Protein AF-0000000080710532 (afdb_homodimer)

Structure (mmCIF, N/CA/C/O backbone):
data_AF-0000000080710532-model_v1
#
loop_
_entity.id
_entity.type
_entity.pdbx_description
1 polymer 'Translation initiation factor eIF2B subunit delta'
#
loop_
_atom_site.group_PDB
_atom_site.id
_atom_site.type_symbol
_atom_site.label_atom_id
_atom_site.label_alt_id
_atom_site.label_comp_id
_atom_site.label_asym_id
_atom_site.label_entity_id
_atom_site.label_seq_id
_atom_site.pdbx_PDB_ins_code
_atom_site.Cartn_x
_atom_site.Cartn_y
_atom_site.Cartn_z
_atom_site.occupancy
_atom_site.B_iso_or_equiv
_atom_site.auth_seq_id
_atom_site.auth_comp_id
_atom_site.auth_asym_id
_atom_site.auth_atom_id
_atom_site.pdbx_PDB_model_num
ATOM 1 N N . MET A 1 1 ? -21.734 -7.406 -2.461 1 36.44 1 MET A N 1
ATOM 2 C CA . MET A 1 1 ? -20.984 -7.781 -3.656 1 36.44 1 MET A CA 1
ATOM 3 C C . MET A 1 1 ? -19.891 -8.781 -3.318 1 36.44 1 MET A C 1
ATOM 5 O O . MET A 1 1 ? -19.422 -9.516 -4.191 1 36.44 1 MET A O 1
ATOM 9 N N . PHE A 1 2 ? -19.469 -8.672 -1.994 1 45.47 2 PHE A N 1
ATOM 10 C CA . PHE A 1 2 ? -18.328 -9.516 -1.676 1 45.47 2 PHE A CA 1
ATOM 11 C C . PHE A 1 2 ? -18.781 -10.859 -1.129 1 45.47 2 PHE A C 1
ATOM 13 O O . PHE A 1 2 ? -17.984 -11.602 -0.544 1 45.47 2 PHE A O 1
ATOM 20 N N . SER A 1 3 ? -19.969 -11.039 -1.238 1 41.84 3 SER A N 1
ATOM 21 C CA . SER A 1 3 ? -20.516 -12.242 -0.631 1 41.84 3 SER A CA 1
ATOM 22 C C . SER A 1 3 ? -19.938 -13.5 -1.267 1 41.84 3 SER A C 1
ATOM 24 O O . SER A 1 3 ? -19.984 -14.586 -0.68 1 41.84 3 SER A O 1
ATOM 26 N N . HIS A 1 4 ? -19.5 -13.242 -2.461 1 42.44 4 HIS A N 1
ATOM 27 C CA . HIS A 1 4 ? -19.094 -14.453 -3.168 1 42.44 4 HIS A CA 1
ATOM 28 C C . HIS A 1 4 ? -17.688 -14.875 -2.779 1 42.44 4 HIS A C 1
ATOM 30 O O . HIS A 1 4 ? -17.219 -15.945 -3.176 1 42.44 4 HIS A O 1
ATOM 36 N N . LEU A 1 5 ? -17.016 -14.016 -2.127 1 45.19 5 LEU A N 1
ATOM 37 C CA . LEU A 1 5 ? -15.648 -14.391 -1.791 1 45.19 5 LEU A CA 1
ATOM 38 C C . LEU A 1 5 ? -15.625 -15.367 -0.615 1 45.19 5 LEU A C 1
ATOM 40 O O . LEU A 1 5 ? -16.297 -15.141 0.396 1 45.19 5 LEU A O 1
ATOM 44 N N . GLU A 1 6 ? -15.344 -16.594 -0.874 1 45.31 6 GLU A N 1
ATOM 45 C CA . GLU A 1 6 ? -15.273 -17.656 0.134 1 45.31 6 GLU A CA 1
ATOM 46 C C . GLU A 1 6 ? -14.32 -17.266 1.263 1 45.31 6 GLU A C 1
ATOM 48 O O . GLU A 1 6 ? -13.188 -16.859 1.011 1 45.31 6 GLU A O 1
ATOM 53 N N . GLN A 1 7 ? -14.875 -16.797 2.361 1 44.72 7 GLN A N 1
ATOM 54 C CA . GLN A 1 7 ? -14.062 -16.547 3.549 1 44.72 7 GLN A CA 1
ATOM 55 C C . GLN A 1 7 ? -13.25 -17.766 3.939 1 44.72 7 GLN A C 1
ATOM 57 O O . GLN A 1 7 ? -13.695 -18.906 3.742 1 44.72 7 GLN A O 1
ATOM 62 N N . ASN A 1 8 ? -11.992 -17.719 3.887 1 43.47 8 ASN A N 1
ATOM 63 C CA . ASN A 1 8 ? -11.148 -18.812 4.355 1 43.47 8 ASN A CA 1
ATOM 64 C C . ASN A 1 8 ? -11.742 -19.484 5.594 1 43.47 8 ASN A C 1
ATOM 66 O O . ASN A 1 8 ? -11.82 -18.875 6.66 1 43.47 8 ASN A O 1
ATOM 70 N N . ARG A 1 9 ? -12.555 -20.469 5.328 1 42.81 9 ARG A N 1
ATOM 71 C CA . ARG A 1 9 ? -13.055 -21.266 6.445 1 42.81 9 ARG A CA 1
ATOM 72 C C . ARG A 1 9 ? -11.922 -22 7.145 1 42.81 9 ARG A C 1
ATOM 74 O O . ARG A 1 9 ? -10.992 -22.484 6.492 1 42.81 9 ARG A O 1
ATOM 81 N N . GLY A 1 10 ? -11.391 -21.484 8.18 1 45.66 10 GLY A N 1
ATOM 82 C CA . GLY A 1 10 ? -10.469 -22.188 9.055 1 45.66 10 GLY A CA 1
ATOM 83 C C . GLY A 1 10 ? -10.414 -23.672 8.789 1 45.66 10 GLY A C 1
ATOM 84 O O . GLY A 1 10 ? -11.125 -24.172 7.914 1 45.66 10 GLY A O 1
ATOM 85 N N . VAL A 1 11 ? -9.438 -24.391 9.367 1 44.78 11 VAL A N 1
ATOM 86 C CA . VAL A 1 11 ? -9.227 -25.828 9.297 1 44.78 11 VAL A CA 1
ATOM 87 C C . VAL A 1 11 ? -10.555 -26.562 9.516 1 44.78 11 VAL A C 1
ATOM 89 O O . VAL A 1 11 ? -11.203 -26.391 10.555 1 44.78 11 VAL A O 1
ATOM 92 N N . LEU A 1 12 ? -11.203 -26.812 8.492 1 48.22 12 LEU A N 1
ATOM 93 C CA . LEU A 1 12 ? -12.328 -27.719 8.68 1 48.22 12 LEU A CA 1
ATOM 94 C C . LEU A 1 12 ? -11.922 -28.922 9.531 1 48.22 12 LEU A C 1
ATOM 96 O O . LEU A 1 12 ? -10.797 -29.406 9.43 1 48.22 12 LEU A O 1
ATOM 100 N N . PRO A 1 13 ? -12.648 -29.125 10.594 1 46.16 13 PRO A N 1
ATOM 101 C CA . PRO A 1 13 ? -12.422 -30.391 11.289 1 46.16 13 PRO A CA 1
ATOM 102 C C . PRO A 1 13 ? -12.281 -31.578 10.344 1 46.16 13 PRO A C 1
ATOM 104 O O . PRO A 1 13 ? -12.875 -31.578 9.258 1 46.16 13 PRO A O 1
ATOM 107 N N . LEU A 1 14 ? -11.148 -32.25 10.32 1 47.34 14 LEU A N 1
ATOM 108 C CA . LEU A 1 14 ? -10.805 -33.5 9.656 1 47.34 14 LEU A CA 1
ATOM 109 C C . LEU A 1 14 ? -12.016 -34.438 9.57 1 47.34 14 LEU A C 1
ATOM 111 O O . LEU A 1 14 ? -12.117 -35.406 10.328 1 47.34 14 LEU A O 1
ATOM 115 N N . THR A 1 15 ? -13.18 -33.906 9.711 1 43.56 15 THR A N 1
ATOM 116 C CA . THR A 1 15 ? -14.156 -35 9.609 1 43.56 15 THR A CA 1
ATOM 117 C C . THR A 1 15 ? -14.016 -35.75 8.289 1 43.56 15 THR A C 1
ATOM 119 O O . THR A 1 15 ? -14.977 -36.312 7.785 1 43.56 15 THR A O 1
ATOM 122 N N . SER A 1 16 ? -13.125 -35.438 7.492 1 43.09 16 SER A N 1
ATOM 123 C CA . SER A 1 16 ? -13.289 -36.188 6.254 1 43.09 16 SER A CA 1
ATOM 124 C C . SER A 1 16 ? -13.383 -37.688 6.523 1 43.09 16 SER A C 1
ATOM 126 O O . SER A 1 16 ? -12.469 -38.25 7.105 1 43.09 16 SER A O 1
ATOM 128 N N . LYS A 1 17 ? -14.445 -38.188 6.504 1 47.38 17 LYS A N 1
ATOM 129 C CA . LYS A 1 17 ? -14.938 -39.562 6.523 1 47.38 17 LYS A CA 1
ATOM 130 C C . LYS A 1 17 ? -14.07 -40.438 5.648 1 47.38 17 LYS A C 1
ATOM 132 O O . LYS A 1 17 ? -14.203 -41.688 5.691 1 47.38 17 LYS A O 1
ATOM 137 N N . GLY A 1 18 ? -13.422 -40.094 4.527 1 58.41 18 GLY A N 1
ATOM 138 C CA . GLY A 1 18 ? -12.797 -41.062 3.648 1 58.41 18 GLY A CA 1
ATOM 139 C C . GLY A 1 18 ? -11.312 -41.219 3.9 1 58.41 18 GLY A C 1
ATOM 140 O O . GLY A 1 18 ? -10.727 -40.5 4.703 1 58.41 18 GLY A O 1
ATOM 141 N N . ASP A 1 19 ? -10.461 -42.188 3.41 1 80.69 19 ASP A N 1
ATOM 142 C CA . ASP A 1 19 ? -9.078 -42.656 3.482 1 80.69 19 ASP A CA 1
ATOM 143 C C . ASP A 1 19 ? -8.125 -41.656 2.822 1 80.69 19 ASP A C 1
ATOM 145 O O . ASP A 1 19 ? -7.773 -41.812 1.651 1 80.69 19 ASP A O 1
ATOM 149 N N . ILE A 1 20 ? -7.887 -40.5 3.451 1 93.06 20 ILE A N 1
ATOM 150 C CA . ILE A 1 20 ? -6.922 -39.531 2.947 1 93.06 20 ILE A CA 1
ATOM 151 C C . ILE A 1 20 ? -5.516 -39.938 3.398 1 93.06 20 ILE A C 1
ATOM 153 O O . ILE A 1 20 ? -5.289 -40.188 4.582 1 93.06 20 ILE A O 1
ATOM 157 N N . HIS A 1 21 ? -4.66 -40 2.445 1 95.75 21 HIS A N 1
ATOM 158 C CA . HIS A 1 21 ? -3.27 -40.375 2.697 1 95.75 21 HIS A CA 1
ATOM 159 C C . HIS A 1 21 ? -2.602 -39.375 3.645 1 95.75 21 HIS A C 1
ATOM 161 O O . HIS A 1 21 ? -2.814 -38.156 3.535 1 95.75 21 HIS A O 1
ATOM 167 N N . PRO A 1 22 ? -1.78 -39.812 4.57 1 95.56 22 PRO A N 1
ATOM 168 C CA . PRO A 1 22 ? -1.121 -38.969 5.559 1 95.56 22 PRO A CA 1
ATOM 169 C C . PRO A 1 22 ? -0.33 -37.812 4.922 1 95.56 22 PRO A C 1
ATOM 171 O O . PRO A 1 22 ? -0.31 -36.688 5.449 1 95.56 22 PRO A O 1
ATOM 174 N N . ALA A 1 23 ? 0.311 -38.062 3.82 1 96.81 23 ALA A N 1
ATOM 175 C CA . ALA A 1 23 ? 1.083 -37 3.141 1 96.81 23 ALA A CA 1
ATOM 176 C C . ALA A 1 23 ? 0.183 -35.875 2.689 1 96.81 23 ALA A C 1
ATOM 178 O O . ALA A 1 23 ? 0.585 -34.688 2.73 1 96.81 23 ALA A O 1
ATOM 179 N N . ILE A 1 24 ? -1.003 -36.219 2.268 1 97.5 24 ILE A N 1
ATOM 180 C CA . ILE A 1 24 ? -1.962 -35.219 1.81 1 97.5 24 ILE A CA 1
ATOM 181 C C . ILE A 1 24 ? -2.531 -34.469 3.006 1 97.5 24 ILE A C 1
ATOM 183 O O . ILE A 1 24 ? -2.705 -33.25 2.951 1 97.5 24 ILE A O 1
ATOM 187 N N . LEU A 1 25 ? -2.748 -35.156 4.07 1 95.75 25 LEU A N 1
ATOM 188 C CA . LEU A 1 25 ? -3.215 -34.5 5.297 1 95.75 25 LEU A CA 1
ATOM 189 C C . LEU A 1 25 ? -2.199 -33.5 5.801 1 95.75 25 LEU A C 1
ATOM 191 O O . LEU A 1 25 ? -2.562 -32.375 6.141 1 95.75 25 LEU A O 1
ATOM 195 N N . ALA A 1 26 ? -0.99 -33.969 5.777 1 96.06 26 ALA A N 1
ATOM 196 C CA . ALA A 1 26 ? 0.083 -33.094 6.238 1 96.06 26 ALA A CA 1
ATOM 197 C C . ALA A 1 26 ? 0.198 -31.844 5.352 1 96.06 26 ALA A C 1
ATOM 199 O O . ALA A 1 26 ? 0.379 -30.734 5.852 1 96.06 26 ALA A O 1
ATOM 200 N N . LEU A 1 27 ? 0.067 -32 4.102 1 96.62 27 LEU A N 1
ATOM 201 C CA . LEU A 1 27 ? 0.182 -30.891 3.162 1 96.62 27 LEU A CA 1
ATOM 202 C C . LEU A 1 27 ? -0.984 -29.922 3.322 1 96.62 27 LEU A C 1
ATOM 204 O O . LEU A 1 27 ? -0.796 -28.703 3.275 1 96.62 27 LEU A O 1
ATOM 208 N N . GLY A 1 28 ? -2.166 -30.438 3.498 1 95.12 28 GLY A N 1
ATOM 209 C CA . GLY A 1 28 ? -3.324 -29.594 3.727 1 95.12 28 GLY A CA 1
ATOM 210 C C . GLY A 1 28 ? -3.148 -28.641 4.902 1 95.12 28 GLY A C 1
ATOM 211 O O . GLY A 1 28 ? -3.527 -27.484 4.828 1 95.12 28 GLY A O 1
ATOM 212 N N . ARG A 1 29 ? -2.531 -29.141 5.898 1 93.12 29 ARG A N 1
ATOM 213 C CA . ARG A 1 29 ? -2.266 -28.328 7.074 1 93.12 29 ARG A CA 1
ATOM 214 C C . ARG A 1 29 ? -1.276 -27.203 6.754 1 93.12 29 ARG A C 1
ATOM 216 O O . ARG A 1 29 ? -1.438 -26.078 7.211 1 93.12 29 ARG A O 1
ATOM 223 N N . LYS A 1 30 ? -0.333 -27.562 5.969 1 93.56 30 LYS A N 1
ATOM 224 C CA . LYS A 1 30 ? 0.672 -26.578 5.59 1 93.56 30 LYS A CA 1
ATOM 225 C C . LYS A 1 30 ? 0.074 -25.5 4.691 1 93.56 30 LYS A C 1
ATOM 227 O O . LYS A 1 30 ? 0.47 -24.328 4.766 1 93.56 30 LYS A O 1
ATOM 232 N N . TYR A 1 31 ? -0.878 -25.891 3.889 1 91.44 31 TYR A N 1
ATOM 233 C CA . TYR A 1 31 ? -1.57 -24.922 3.043 1 91.44 31 TYR A CA 1
ATOM 234 C C . TYR A 1 31 ? -2.408 -23.969 3.881 1 91.44 31 TYR A C 1
ATOM 236 O O . TYR A 1 31 ? -2.35 -22.75 3.689 1 91.44 31 TYR A O 1
ATOM 244 N N . SER A 1 32 ? -3.055 -24.469 4.852 1 86.56 32 SER A N 1
ATOM 245 C CA . SER A 1 32 ? -3.973 -23.703 5.68 1 86.56 32 SER A CA 1
ATOM 246 C C . SER A 1 32 ? -3.217 -22.75 6.602 1 86.56 32 SER A C 1
ATOM 248 O O . SER A 1 32 ? -3.664 -21.625 6.84 1 86.56 32 SER A O 1
ATOM 250 N N . SER A 1 33 ? -2.08 -23.219 7.051 1 83.75 33 SER A N 1
ATOM 251 C CA . SER A 1 33 ? -1.307 -22.406 7.984 1 83.75 33 SER A CA 1
ATOM 252 C C . SER A 1 33 ? -0.479 -21.359 7.242 1 83.75 33 SER A C 1
ATOM 254 O O . SER A 1 33 ? 0.026 -20.406 7.855 1 83.75 33 SER A O 1
ATOM 256 N N . GLY A 1 34 ? -0.33 -21.594 6.004 1 83.62 34 GLY A N 1
ATOM 257 C CA . GLY A 1 34 ? 0.449 -20.656 5.223 1 83.62 34 GLY A CA 1
ATOM 258 C C . GLY A 1 34 ? 1.937 -20.953 5.23 1 83.62 34 GLY A C 1
ATOM 259 O O . GLY A 1 34 ? 2.75 -20.094 4.871 1 83.62 34 GLY A O 1
ATOM 260 N N . GLU A 1 35 ? 2.242 -22.062 5.703 1 87.19 35 GLU A N 1
ATOM 261 C CA . GLU A 1 35 ? 3.645 -22.469 5.684 1 87.19 35 GLU A CA 1
ATOM 262 C C . GLU A 1 35 ? 4.152 -22.625 4.254 1 87.19 35 GLU A C 1
ATOM 264 O O . GLU A 1 35 ? 5.32 -22.344 3.971 1 87.19 35 GLU A O 1
ATOM 269 N N . VAL A 1 36 ? 3.316 -23.141 3.395 1 89.12 36 VAL A N 1
ATOM 270 C CA . VAL A 1 36 ? 3.582 -23.188 1.961 1 89.12 36 VAL A CA 1
ATOM 271 C C . VAL A 1 36 ? 2.662 -22.219 1.229 1 89.12 36 VAL A C 1
ATOM 273 O O . VAL A 1 36 ? 1.442 -22.406 1.213 1 89.12 36 VAL A O 1
ATOM 276 N N . THR A 1 37 ? 3.223 -21.203 0.608 1 84.69 37 THR A N 1
ATOM 277 C CA . THR A 1 37 ? 2.344 -20.141 0.148 1 84.69 37 THR A CA 1
ATOM 278 C C . THR A 1 37 ? 2.521 -19.891 -1.349 1 84.69 37 THR A C 1
ATOM 280 O O . THR A 1 37 ? 1.539 -19.766 -2.084 1 84.69 37 THR A O 1
ATOM 283 N N . GLY A 1 38 ? 3.648 -19.828 -1.914 1 88.5 38 GLY A N 1
ATOM 284 C CA . GLY A 1 38 ? 3.873 -19.484 -3.311 1 88.5 38 GLY A CA 1
ATOM 285 C C . GLY A 1 38 ? 3.244 -20.484 -4.27 1 88.5 38 GLY A C 1
ATOM 286 O O . GLY A 1 38 ? 3.115 -21.672 -3.951 1 88.5 38 GLY A O 1
ATOM 287 N N . ALA A 1 39 ? 2.803 -19.969 -5.43 1 91 39 ALA A N 1
ATOM 288 C CA . ALA A 1 39 ? 2.148 -20.812 -6.426 1 91 39 ALA A CA 1
ATOM 289 C C . ALA A 1 39 ? 3.031 -22 -6.805 1 91 39 ALA A C 1
ATOM 291 O O . ALA A 1 39 ? 2.568 -23.141 -6.824 1 91 39 ALA A O 1
ATOM 292 N N . THR A 1 40 ? 4.25 -21.797 -7.059 1 94.19 40 THR A N 1
ATOM 293 C CA . THR A 1 40 ? 5.18 -22.844 -7.449 1 94.19 40 THR A CA 1
ATOM 294 C C . THR A 1 40 ? 5.43 -23.797 -6.285 1 94.19 40 THR A C 1
ATOM 296 O O . THR A 1 40 ? 5.398 -25.031 -6.461 1 94.19 40 THR A O 1
ATOM 299 N N . ALA A 1 41 ? 5.684 -23.234 -5.141 1 94.44 41 ALA A N 1
ATOM 300 C CA . ALA A 1 41 ? 5.926 -24.062 -3.959 1 94.44 41 ALA A CA 1
ATOM 301 C C . ALA A 1 41 ? 4.738 -24.969 -3.672 1 94.44 41 ALA A C 1
ATOM 303 O O . ALA A 1 41 ? 4.91 -26.141 -3.342 1 94.44 41 ALA A O 1
ATOM 304 N N . ARG A 1 42 ? 3.592 -24.469 -3.795 1 95.19 42 ARG A N 1
ATOM 305 C CA . ARG A 1 42 ? 2.387 -25.25 -3.539 1 95.19 42 ARG A CA 1
ATOM 306 C C . ARG A 1 42 ? 2.223 -26.359 -4.574 1 95.19 42 ARG A C 1
ATOM 308 O O . ARG A 1 42 ? 1.881 -27.5 -4.23 1 95.19 42 ARG A O 1
ATOM 315 N N . ALA A 1 43 ? 2.496 -26.047 -5.816 1 97.19 43 ALA A N 1
ATOM 316 C CA . ALA A 1 43 ? 2.375 -27.047 -6.879 1 97.19 43 ALA A CA 1
ATOM 317 C C . ALA A 1 43 ? 3.375 -28.188 -6.688 1 97.19 43 ALA A C 1
ATOM 319 O O . ALA A 1 43 ? 3.021 -29.359 -6.812 1 97.19 43 ALA A O 1
ATOM 320 N N . VAL A 1 44 ? 4.59 -27.812 -6.391 1 97.56 44 VAL A N 1
ATOM 321 C CA . VAL A 1 44 ? 5.637 -28.812 -6.195 1 97.56 44 VAL A CA 1
ATOM 322 C C . VAL A 1 44 ? 5.297 -29.688 -4.988 1 97.56 44 VAL A C 1
ATOM 324 O O . VAL A 1 44 ? 5.395 -30.906 -5.055 1 97.56 44 VAL A O 1
ATOM 327 N N . ALA A 1 45 ? 4.906 -29 -3.93 1 97.94 45 ALA A N 1
ATOM 328 C CA . ALA A 1 45 ? 4.539 -29.75 -2.727 1 97.94 45 ALA A CA 1
ATOM 329 C C . ALA A 1 45 ? 3.391 -30.719 -3.008 1 97.94 45 ALA A C 1
ATOM 331 O O . ALA A 1 45 ? 3.381 -31.844 -2.508 1 97.94 45 ALA A O 1
ATOM 332 N N . MET A 1 46 ? 2.432 -30.328 -3.732 1 98.19 46 MET A N 1
ATOM 333 C CA . MET A 1 46 ? 1.296 -31.172 -4.109 1 98.19 46 MET A CA 1
ATOM 334 C C . MET A 1 46 ? 1.76 -32.406 -4.871 1 98.19 46 MET A C 1
ATOM 336 O O . MET A 1 46 ? 1.396 -33.531 -4.523 1 98.19 46 MET A O 1
ATOM 340 N N . LEU A 1 47 ? 2.58 -32.188 -5.902 1 98.19 47 LEU A N 1
ATOM 341 C CA . LEU A 1 47 ? 3.066 -33.312 -6.727 1 98.19 47 LEU A CA 1
ATOM 342 C C . LEU A 1 47 ? 3.9 -34.281 -5.895 1 98.19 47 LEU A C 1
ATOM 344 O O . LEU A 1 47 ? 3.797 -35.5 -6.066 1 98.19 47 LEU A O 1
ATOM 348 N N . MET A 1 48 ? 4.668 -33.688 -4.988 1 98.12 48 MET A N 1
ATOM 349 C CA . MET A 1 48 ? 5.488 -34.531 -4.125 1 98.12 48 MET A CA 1
ATOM 350 C C . MET A 1 48 ? 4.621 -35.344 -3.182 1 98.12 48 MET A C 1
ATOM 352 O O . MET A 1 48 ? 4.934 -36.5 -2.895 1 98.12 48 MET A O 1
ATOM 356 N N . ALA A 1 49 ? 3.635 -34.75 -2.672 1 98.19 49 ALA A N 1
ATOM 357 C CA . ALA A 1 49 ? 2.701 -35.5 -1.827 1 98.19 49 ALA A CA 1
ATOM 358 C C . ALA A 1 49 ? 2.014 -36.625 -2.615 1 98.19 49 ALA A C 1
ATOM 360 O O . ALA A 1 49 ? 1.896 -37.75 -2.135 1 98.19 49 ALA A O 1
ATOM 361 N N . PHE A 1 50 ? 1.568 -36.375 -3.795 1 98 50 PHE A N 1
ATOM 362 C CA . PHE A 1 50 ? 0.9 -37.375 -4.617 1 98 50 PHE A CA 1
ATOM 363 C C . PHE A 1 50 ? 1.876 -38.469 -5.043 1 98 50 PHE A C 1
ATOM 365 O O . PHE A 1 50 ? 1.485 -39.625 -5.215 1 98 50 PHE A O 1
ATOM 372 N N . LYS A 1 51 ? 3.148 -38.031 -5.277 1 97.75 51 LYS A N 1
ATOM 373 C CA . LYS A 1 51 ? 4.184 -39.031 -5.512 1 97.75 51 LYS A CA 1
ATOM 374 C C . LYS A 1 51 ? 4.191 -40.094 -4.406 1 97.75 51 LYS A C 1
ATOM 376 O O . LYS A 1 51 ? 4.246 -41.281 -4.684 1 97.75 51 LYS A O 1
ATOM 381 N N . GLN A 1 52 ? 4.098 -39.625 -3.162 1 97.56 52 GLN A N 1
ATOM 382 C CA . GLN A 1 52 ? 4.062 -40.562 -2.023 1 97.56 52 GLN A CA 1
ATOM 383 C C . GLN A 1 52 ? 2.801 -41.406 -2.047 1 97.56 52 GLN A C 1
ATOM 385 O O . GLN A 1 52 ? 2.848 -42.594 -1.724 1 97.56 52 GLN A O 1
ATOM 390 N N . VAL A 1 53 ? 1.722 -40.812 -2.381 1 97.31 53 VAL A N 1
ATOM 391 C CA . VAL A 1 53 ? 0.464 -41.531 -2.486 1 97.31 53 VAL A CA 1
ATOM 392 C C . VAL A 1 53 ? 0.607 -42.656 -3.508 1 97.31 53 VAL A C 1
ATOM 394 O O . VAL A 1 53 ? 0.187 -43.812 -3.254 1 97.31 53 VAL A O 1
ATOM 397 N N . VAL A 1 54 ? 1.205 -42.375 -4.648 1 97.31 54 VAL A N 1
ATOM 398 C CA . VAL A 1 54 ? 1.396 -43.344 -5.711 1 97.31 54 VAL A CA 1
ATOM 399 C C . VAL A 1 54 ? 2.287 -44.469 -5.215 1 97.31 54 VAL A C 1
ATOM 401 O O . VAL A 1 54 ? 1.982 -45.656 -5.426 1 97.31 54 VAL A O 1
ATOM 404 N N . MET A 1 55 ? 3.314 -44.125 -4.523 1 96.38 55 MET A N 1
ATOM 405 C CA . MET A 1 55 ? 4.273 -45.094 -4.035 1 96.38 55 MET A CA 1
ATOM 406 C C . MET A 1 55 ? 3.617 -46.031 -3.031 1 96.38 55 MET A C 1
ATOM 408 O O . MET A 1 55 ? 3.9 -47.25 -3.021 1 96.38 55 MET A O 1
ATOM 412 N N . ASP A 1 56 ? 2.721 -45.531 -2.26 1 96.06 56 ASP A N 1
ATOM 413 C CA . ASP A 1 56 ? 2.109 -46.312 -1.188 1 96.06 56 ASP A CA 1
ATOM 414 C C . ASP A 1 56 ? 0.84 -47.031 -1.668 1 96.06 56 ASP A C 1
ATOM 416 O O . ASP A 1 56 ? 0.248 -47.812 -0.937 1 96.06 56 ASP A O 1
ATOM 420 N N . TYR A 1 57 ? 0.5 -46.781 -2.867 1 95.19 57 TYR A N 1
ATOM 421 C CA . TYR A 1 57 ? -0.757 -47.281 -3.404 1 95.19 57 TYR A CA 1
ATOM 422 C C . TYR A 1 57 ? -0.635 -48.75 -3.785 1 95.19 57 TYR A C 1
ATOM 424 O O . TYR A 1 57 ? 0.435 -49.188 -4.195 1 95.19 57 TYR A O 1
ATOM 432 N N . SER A 1 58 ? -1.735 -49.531 -3.547 1 94.44 58 SER A N 1
ATOM 433 C CA . SER A 1 58 ? -1.881 -50.906 -4.02 1 94.44 58 SER A CA 1
ATOM 434 C C . SER A 1 58 ? -3.195 -51.094 -4.77 1 94.44 58 SER A C 1
ATOM 436 O O . SER A 1 58 ? -4.266 -50.75 -4.25 1 94.44 58 SER A O 1
ATOM 438 N N . THR A 1 59 ? -3.037 -51.594 -5.945 1 92.81 59 THR A N 1
ATOM 439 C CA . THR A 1 59 ? -4.219 -51.812 -6.777 1 92.81 59 THR A CA 1
ATOM 440 C C . THR A 1 59 ? -5.035 -53 -6.281 1 92.81 59 THR A C 1
ATOM 442 O O . THR A 1 59 ? -4.504 -54.094 -6.129 1 92.81 59 THR A O 1
ATOM 445 N N . PRO A 1 60 ? -6.258 -52.75 -6.074 1 92 60 PRO A N 1
ATOM 446 C CA . PRO A 1 60 ? -7.105 -53.906 -5.762 1 92 60 PRO A CA 1
ATOM 447 C C . PRO A 1 60 ? -7.141 -54.938 -6.883 1 92 60 PRO A C 1
ATOM 449 O O . PRO A 1 60 ? -7.016 -54.594 -8.062 1 92 60 PRO A O 1
ATOM 452 N N . PRO A 1 61 ? -7.227 -56.25 -6.582 1 89.06 61 PRO A N 1
ATOM 453 C CA . PRO A 1 61 ? -7.121 -57.344 -7.551 1 89.06 61 PRO A CA 1
ATOM 454 C C . PRO A 1 61 ? -8.086 -57.188 -8.719 1 89.06 61 PRO A C 1
ATOM 456 O O . PRO A 1 61 ? -7.766 -57.594 -9.852 1 89.06 61 PRO A O 1
ATOM 459 N N . ASP A 1 62 ? -9.266 -56.625 -8.648 1 89.25 62 ASP A N 1
ATOM 460 C CA . ASP A 1 62 ? -10.266 -56.562 -9.711 1 89.25 62 ASP A CA 1
ATOM 461 C C . ASP A 1 62 ? -10.297 -55.188 -10.375 1 89.25 62 ASP A C 1
ATOM 463 O O . ASP A 1 62 ? -11.242 -54.875 -11.094 1 89.25 62 ASP A O 1
ATOM 467 N N . LYS A 1 63 ? -9.133 -54.531 -10.203 1 89.56 63 LYS A N 1
ATOM 468 C CA . LYS A 1 63 ? -9.156 -53.156 -10.758 1 89.56 63 LYS A CA 1
ATOM 469 C C . LYS A 1 63 ? -7.891 -52.875 -11.555 1 89.56 63 LYS A C 1
ATOM 471 O O . LYS A 1 63 ? -6.891 -53.594 -11.43 1 89.56 63 LYS A O 1
ATOM 476 N N . MET A 1 64 ? -8.023 -51.938 -12.477 1 91.88 64 MET A N 1
ATOM 477 C CA . MET A 1 64 ? -6.871 -51.406 -13.211 1 91.88 64 MET A CA 1
ATOM 478 C C . MET A 1 64 ? -6.219 -50.281 -12.445 1 91.88 64 MET A C 1
ATOM 480 O O . MET A 1 64 ? -6.91 -49.406 -11.93 1 91.88 64 MET A O 1
ATOM 484 N N . LEU A 1 65 ? -4.918 -50.312 -12.398 1 92.69 65 LEU A N 1
ATOM 485 C CA . LEU A 1 65 ? -4.156 -49.312 -11.648 1 92.69 65 LEU A CA 1
ATOM 486 C C . LEU A 1 65 ? -4.562 -47.906 -12.047 1 92.69 65 LEU A C 1
ATOM 488 O O . LEU A 1 65 ? -4.891 -47.094 -11.18 1 92.69 65 LEU A O 1
ATOM 492 N N . SER A 1 66 ? -4.562 -47.562 -13.375 1 92.25 66 SER A N 1
ATOM 493 C CA . SER A 1 66 ? -4.805 -46.219 -13.875 1 92.25 66 SER A CA 1
ATOM 494 C C . SER A 1 66 ? -6.168 -45.719 -13.43 1 92.25 66 SER A C 1
ATOM 496 O O . SER A 1 66 ? -6.281 -44.562 -12.961 1 92.25 66 SER A O 1
ATOM 498 N N . TRP A 1 67 ? -7.113 -46.531 -13.484 1 92.38 67 TRP A N 1
ATOM 499 C CA . TRP A 1 67 ? -8.484 -46.125 -13.18 1 92.38 67 TRP A CA 1
ATOM 500 C C . TRP A 1 67 ? -8.672 -45.969 -11.672 1 92.38 67 TRP A C 1
ATOM 502 O O . TRP A 1 67 ? -9.18 -44.969 -11.203 1 92.38 67 TRP A O 1
ATOM 512 N N . ASP A 1 68 ? -8.25 -46.938 -10.969 1 94.38 68 ASP A N 1
ATOM 513 C CA . ASP A 1 68 ? -8.5 -46.938 -9.531 1 94.38 68 ASP A CA 1
ATOM 514 C C . ASP A 1 68 ? -7.652 -45.875 -8.836 1 94.38 68 ASP A C 1
ATOM 516 O O . ASP A 1 68 ? -8.109 -45.219 -7.887 1 94.38 68 ASP A O 1
ATOM 520 N N . LEU A 1 69 ? -6.398 -45.75 -9.258 1 95.06 69 LEU A N 1
ATOM 521 C CA . LEU A 1 69 ? -5.535 -44.719 -8.688 1 95.06 69 LEU A CA 1
ATOM 522 C C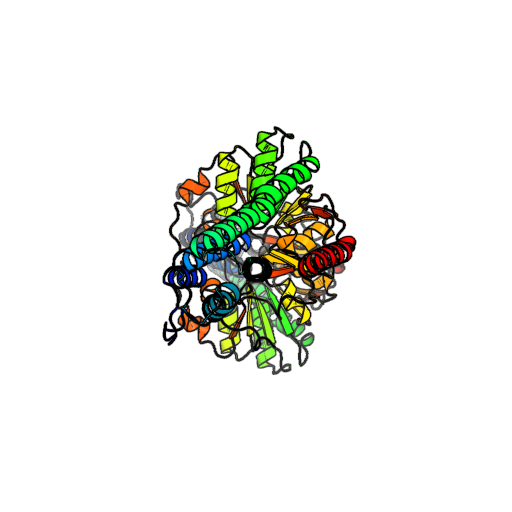 . LEU A 1 69 ? -6.117 -43.312 -8.914 1 95.06 69 LEU A C 1
ATOM 524 O O . LEU A 1 69 ? -6.145 -42.5 -8 1 95.06 69 LEU A O 1
ATOM 528 N N . ASP A 1 70 ? -6.578 -43 -10.07 1 94.81 70 ASP A N 1
ATOM 529 C CA . ASP A 1 70 ? -7.191 -41.688 -10.383 1 94.81 70 ASP A CA 1
ATOM 530 C C . ASP A 1 70 ? -8.391 -41.438 -9.469 1 94.81 70 ASP A C 1
ATOM 532 O O . ASP A 1 70 ? -8.555 -40.312 -8.969 1 94.81 70 ASP A O 1
ATOM 536 N N . LYS A 1 71 ? -9.188 -42.438 -9.289 1 93.94 71 LYS A N 1
ATOM 537 C CA . LYS A 1 71 ? -10.352 -42.312 -8.422 1 93.94 71 LYS A CA 1
ATOM 538 C C . LYS A 1 71 ? -9.945 -42.031 -6.984 1 93.94 71 LYS A C 1
ATOM 540 O O . LYS A 1 71 ? -10.625 -41.25 -6.289 1 93.94 71 LYS A O 1
ATOM 545 N N . ARG A 1 72 ? -8.883 -42.594 -6.602 1 93.56 72 ARG A N 1
ATOM 546 C CA . ARG A 1 72 ? -8.414 -42.438 -5.23 1 93.56 72 ARG A CA 1
ATOM 547 C C . ARG A 1 72 ? -7.812 -41.031 -5.023 1 93.56 72 ARG A C 1
ATOM 549 O O . ARG A 1 72 ? -7.801 -40.531 -3.904 1 93.56 72 ARG A O 1
ATOM 556 N N . LEU A 1 73 ? -7.316 -40.438 -6.07 1 95.19 73 LEU A N 1
ATOM 557 C CA . LEU A 1 73 ? -6.672 -39.156 -5.973 1 95.19 73 LEU A CA 1
ATOM 558 C C . LEU A 1 73 ? -7.707 -38.031 -5.836 1 95.19 73 LEU A C 1
ATOM 560 O O . LEU A 1 73 ? -7.418 -36.969 -5.266 1 95.19 73 LEU A O 1
ATOM 564 N N . ARG A 1 74 ? -8.914 -38.25 -6.273 1 94.19 74 ARG A N 1
ATOM 565 C CA . ARG A 1 74 ? -9.938 -37.219 -6.383 1 94.19 74 ARG A CA 1
ATOM 566 C C . ARG A 1 74 ? -10.297 -36.656 -5.012 1 94.19 74 ARG A C 1
ATOM 568 O O . ARG A 1 74 ? -10.234 -35.438 -4.797 1 94.19 74 ARG A O 1
ATOM 575 N N . PRO A 1 75 ? -10.609 -37.531 -4.074 1 94.94 75 PRO A N 1
ATOM 576 C CA . PRO A 1 75 ? -10.938 -36.969 -2.756 1 94.94 75 PRO A CA 1
ATOM 577 C C . PRO A 1 75 ? -9.75 -36.281 -2.096 1 94.94 75 PRO A C 1
ATOM 579 O O . PRO A 1 75 ? -9.93 -35.344 -1.319 1 94.94 75 PRO A O 1
ATOM 582 N N . MET A 1 76 ? -8.562 -36.75 -2.412 1 96 76 MET A N 1
ATOM 583 C CA . MET A 1 76 ? -7.363 -36.156 -1.85 1 96 76 MET A CA 1
ATOM 584 C C . MET A 1 76 ? -7.148 -34.75 -2.408 1 96 76 MET A C 1
ATOM 586 O O . MET A 1 76 ? -6.809 -33.812 -1.665 1 96 76 MET A O 1
ATOM 590 N N . MET A 1 77 ? -7.379 -34.594 -3.646 1 95.81 77 MET A N 1
ATOM 591 C CA . MET A 1 77 ? -7.289 -33.281 -4.258 1 95.81 77 MET A CA 1
ATOM 592 C C . MET A 1 77 ? -8.344 -32.344 -3.686 1 95.81 77 MET A C 1
ATOM 594 O O . MET A 1 77 ? -8.055 -31.172 -3.393 1 95.81 77 MET A O 1
ATOM 598 N N . GLN A 1 78 ? -9.5 -32.875 -3.521 1 94.19 78 GLN A N 1
ATOM 599 C CA . GLN A 1 78 ? -10.578 -32.062 -2.963 1 94.19 78 GLN A CA 1
ATOM 600 C C . GLN A 1 78 ? -10.25 -31.594 -1.544 1 94.19 78 GLN A C 1
ATOM 602 O O . GLN A 1 78 ? -10.539 -30.453 -1.168 1 94.19 78 GLN A O 1
ATOM 607 N N . TYR A 1 79 ? -9.672 -32.469 -0.846 1 94.69 79 TYR A N 1
ATOM 608 C CA . TYR A 1 79 ? -9.25 -32.125 0.504 1 94.69 79 TYR A CA 1
ATOM 609 C C . TYR A 1 79 ? -8.297 -30.938 0.481 1 94.69 79 TYR A C 1
ATOM 611 O O . TYR A 1 79 ? -8.438 -30 1.274 1 94.69 79 TYR A O 1
ATOM 619 N N . LEU A 1 80 ? -7.32 -31 -0.374 1 94.75 80 LEU A N 1
ATOM 620 C CA . LEU A 1 80 ? -6.367 -29.891 -0.486 1 94.75 80 LEU A CA 1
ATOM 621 C C . LEU A 1 80 ? -7.074 -28.594 -0.869 1 94.75 80 LEU A C 1
ATOM 623 O O . LEU A 1 80 ? -6.77 -27.531 -0.323 1 94.75 80 LEU A O 1
ATOM 627 N N . ILE A 1 81 ? -8.047 -28.656 -1.751 1 91.25 81 ILE A N 1
ATOM 628 C CA . ILE A 1 81 ? -8.797 -27.5 -2.211 1 91.25 81 ILE A CA 1
ATOM 629 C C . ILE A 1 81 ? -9.609 -26.922 -1.057 1 91.25 81 ILE A C 1
ATOM 631 O O . ILE A 1 81 ? -9.75 -25.703 -0.936 1 91.25 81 ILE A O 1
ATOM 635 N N . ASP A 1 82 ? -10.07 -27.828 -0.267 1 88.62 82 ASP A N 1
ATOM 636 C CA . ASP A 1 82 ? -10.859 -27.391 0.884 1 88.62 82 ASP A CA 1
ATOM 637 C C . ASP A 1 82 ? -9.984 -26.672 1.907 1 88.62 82 ASP A C 1
ATOM 639 O O . ASP A 1 82 ? -10.461 -25.781 2.615 1 88.62 82 ASP A O 1
ATOM 643 N N . CYS A 1 83 ? -8.789 -27.141 1.973 1 88.88 83 CYS A N 1
ATOM 644 C CA . CYS A 1 83 ? -7.859 -26.484 2.887 1 88.88 83 CYS A CA 1
ATOM 645 C C . CYS A 1 83 ? -7.504 -25.094 2.393 1 88.88 83 CYS A C 1
ATOM 647 O O . CYS A 1 83 ? -7.391 -24.156 3.189 1 88.88 83 CYS A O 1
ATOM 649 N N . ARG A 1 84 ? -7.328 -24.953 1.161 1 87.75 84 ARG A N 1
ATOM 650 C CA . ARG A 1 84 ? -7.023 -23.703 0.474 1 87.75 84 ARG A CA 1
ATOM 651 C C . ARG A 1 84 ? -7.34 -23.797 -1.015 1 87.75 84 ARG A C 1
ATOM 653 O O . ARG A 1 84 ? -6.93 -24.766 -1.676 1 87.75 84 ARG A O 1
ATOM 660 N N . PRO A 1 85 ? -8 -22.812 -1.474 1 86.88 85 PRO A N 1
ATOM 661 C CA . PRO A 1 85 ? -8.273 -22.859 -2.912 1 86.88 85 PRO A CA 1
ATOM 662 C C . PRO A 1 85 ? -7.012 -23.047 -3.746 1 86.88 85 PRO A C 1
ATOM 664 O O . PRO A 1 85 ? -5.973 -22.453 -3.445 1 86.88 85 PRO A O 1
ATOM 667 N N . HIS A 1 86 ? -7.09 -23.969 -4.734 1 89.25 86 HIS A N 1
ATOM 668 C CA . HIS A 1 86 ? -5.895 -24.266 -5.516 1 89.25 86 HIS A CA 1
ATOM 669 C C . HIS A 1 86 ? -5.602 -23.156 -6.52 1 89.25 86 HIS A C 1
ATOM 671 O O . HIS A 1 86 ? -6.52 -22.484 -7.004 1 89.25 86 HIS A O 1
ATOM 677 N N . SER A 1 87 ? -4.414 -22.969 -6.84 1 90.81 87 SER A N 1
ATOM 678 C CA . SER A 1 87 ? -3.965 -22.016 -7.848 1 90.81 87 SER A CA 1
ATOM 679 C C . SER A 1 87 ? -4.082 -22.594 -9.25 1 90.81 87 SER A C 1
ATOM 681 O O . SER A 1 87 ? -4.344 -23.781 -9.414 1 90.81 87 SER A O 1
ATOM 683 N N . VAL A 1 88 ? -3.91 -21.75 -10.219 1 91.69 88 VAL A N 1
ATOM 684 C CA . VAL A 1 88 ? -3.898 -22.188 -11.617 1 91.69 88 VAL A CA 1
ATOM 685 C C . VAL A 1 88 ? -2.783 -23.203 -11.828 1 91.69 88 VAL A C 1
ATOM 687 O O . VAL A 1 88 ? -2.988 -24.234 -12.469 1 91.69 88 VAL A O 1
ATOM 690 N N . SER A 1 89 ? -1.637 -22.938 -11.258 1 94.12 89 SER A N 1
ATOM 691 C CA . SER A 1 89 ? -0.486 -23.828 -11.391 1 94.12 89 SER A CA 1
ATOM 692 C C . SER A 1 89 ? -0.77 -25.203 -10.781 1 94.12 89 SER A C 1
ATOM 694 O O . SER A 1 89 ? -0.41 -26.234 -11.352 1 94.12 89 SER A O 1
ATOM 696 N N . MET A 1 90 ? -1.387 -25.234 -9.641 1 95.25 90 MET A N 1
ATOM 697 C CA . MET A 1 90 ? -1.759 -26.484 -9 1 95.25 90 MET A CA 1
ATOM 698 C C . MET A 1 90 ? -2.754 -27.266 -9.859 1 95.25 90 MET A C 1
ATOM 700 O O . MET A 1 90 ? -2.641 -28.484 -10 1 95.25 90 MET A O 1
ATOM 704 N N . GLY A 1 91 ? -3.736 -26.516 -10.391 1 95 91 GLY A N 1
ATOM 705 C CA . GLY A 1 91 ? -4.684 -27.156 -11.289 1 95 91 GLY A CA 1
ATOM 706 C C . GLY A 1 91 ? -4.027 -27.781 -12.5 1 95 91 GLY A C 1
ATOM 707 O O . GLY A 1 91 ? -4.309 -28.938 -12.844 1 95 91 GLY A O 1
ATOM 708 N N . ASN A 1 92 ? -3.158 -27.047 -13.141 1 94.75 92 ASN A N 1
ATOM 709 C CA . ASN A 1 92 ? -2.439 -27.547 -14.305 1 94.75 92 ASN A CA 1
ATOM 710 C C . ASN A 1 92 ? -1.559 -28.75 -13.938 1 94.75 92 ASN A C 1
ATOM 712 O O . ASN A 1 92 ? -1.479 -29.719 -14.695 1 94.75 92 ASN A O 1
ATOM 716 N N . ALA A 1 93 ? -0.9 -28.656 -12.836 1 96.88 93 ALA A N 1
ATOM 717 C CA . ALA A 1 93 ? -0.057 -29.75 -12.367 1 96.88 93 ALA A CA 1
ATOM 718 C C . ALA A 1 93 ? -0.889 -31 -12.07 1 96.88 93 ALA A C 1
ATOM 720 O O . ALA A 1 93 ? -0.475 -32.125 -12.383 1 96.88 93 ALA A O 1
ATOM 721 N N . HIS A 1 94 ? -2.016 -30.812 -11.477 1 96.62 94 HIS A N 1
ATOM 722 C CA . HIS A 1 94 ? -2.916 -31.922 -11.188 1 96.62 94 HIS A CA 1
ATOM 723 C C . HIS A 1 94 ? -3.412 -32.594 -12.469 1 96.62 94 HIS A C 1
ATOM 725 O O . HIS A 1 94 ? -3.484 -33.812 -12.555 1 96.62 94 HIS A O 1
ATOM 731 N N . LYS A 1 95 ? -3.797 -31.766 -13.391 1 94.81 95 LYS A N 1
ATOM 732 C CA . LYS A 1 95 ? -4.207 -32.281 -14.695 1 94.81 95 LYS A CA 1
ATOM 733 C C . LYS A 1 95 ? -3.094 -33.125 -15.328 1 94.81 95 LYS A C 1
ATOM 735 O O . LYS A 1 95 ? -3.346 -34.188 -15.859 1 94.81 95 LYS A O 1
ATOM 740 N N . ALA A 1 96 ? -1.911 -32.594 -15.305 1 95.25 96 ALA A N 1
ATOM 741 C CA . ALA A 1 96 ? -0.759 -33.312 -15.828 1 95.25 96 ALA A CA 1
ATOM 742 C C . ALA A 1 96 ? -0.581 -34.656 -15.117 1 95.25 96 ALA A C 1
ATOM 744 O O . ALA A 1 96 ? -0.29 -35.688 -15.75 1 95.25 96 ALA A O 1
ATOM 745 N N . LEU A 1 97 ? -0.726 -34.656 -13.82 1 96.81 97 LEU A N 1
ATOM 746 C CA . LEU A 1 97 ? -0.62 -35.875 -13.023 1 96.81 97 LEU A CA 1
ATOM 747 C C . LEU A 1 97 ? -1.653 -36.906 -13.461 1 96.81 97 LEU A C 1
ATOM 749 O O . LEU A 1 97 ? -1.325 -38.094 -13.641 1 96.81 97 LEU A O 1
ATOM 753 N N . ARG A 1 98 ? -2.854 -36.469 -13.617 1 96 98 ARG A N 1
ATOM 754 C CA . ARG A 1 98 ? -3.916 -37.375 -14.055 1 96 98 ARG A CA 1
ATOM 755 C C . ARG A 1 98 ? -3.602 -37.969 -15.422 1 96 98 ARG A C 1
ATOM 757 O O . ARG A 1 98 ? -3.859 -39.156 -15.664 1 96 98 ARG A O 1
ATOM 764 N N . ASN A 1 99 ? -3.117 -37.156 -16.281 1 94.69 99 ASN A N 1
ATOM 765 C CA . ASN A 1 99 ? -2.727 -37.625 -17.609 1 94.69 99 ASN A CA 1
ATOM 766 C C . ASN A 1 99 ? -1.612 -38.688 -17.531 1 94.69 99 ASN A C 1
ATOM 768 O O . ASN A 1 99 ? -1.625 -39.656 -18.266 1 94.69 99 ASN A O 1
ATOM 772 N N . ILE A 1 100 ? -0.634 -38.406 -16.688 1 95.69 100 ILE A N 1
ATOM 773 C CA . ILE A 1 100 ? 0.469 -39.344 -16.484 1 95.69 100 ILE A CA 1
ATOM 774 C C . ILE A 1 100 ? -0.078 -40.688 -16.031 1 95.69 100 ILE A C 1
ATOM 776 O O . ILE A 1 100 ? 0.334 -41.719 -16.547 1 95.69 100 ILE A O 1
ATOM 780 N N . ILE A 1 101 ? -1.018 -40.688 -15.125 1 95.88 101 ILE A N 1
ATOM 781 C CA . ILE A 1 101 ? -1.604 -41.906 -14.578 1 95.88 101 ILE A CA 1
ATOM 782 C C . ILE A 1 101 ? -2.426 -42.625 -15.656 1 95.88 101 ILE A C 1
ATOM 784 O O . ILE A 1 101 ? -2.314 -43.812 -15.836 1 95.88 101 ILE A O 1
ATOM 788 N N . ALA A 1 102 ? -3.17 -41.844 -16.359 1 93.88 102 ALA A N 1
ATOM 789 C CA . ALA A 1 102 ? -4.055 -42.375 -17.391 1 93.88 102 ALA A CA 1
ATOM 790 C C . ALA A 1 102 ? -3.256 -43.062 -18.5 1 93.88 102 ALA A C 1
ATOM 792 O O . ALA A 1 102 ? -3.717 -44.062 -19.078 1 93.88 102 ALA A O 1
ATOM 793 N N . LYS A 1 103 ? -2.115 -42.594 -18.766 1 91.81 103 LYS A N 1
ATOM 794 C CA . LYS A 1 103 ? -1.309 -43.094 -19.875 1 91.81 103 LYS A CA 1
ATOM 795 C C . LYS A 1 103 ? -0.435 -44.281 -19.438 1 91.81 103 LYS A C 1
ATOM 797 O O . LYS A 1 103 ? 0.312 -44.812 -20.234 1 91.81 103 LYS A O 1
ATO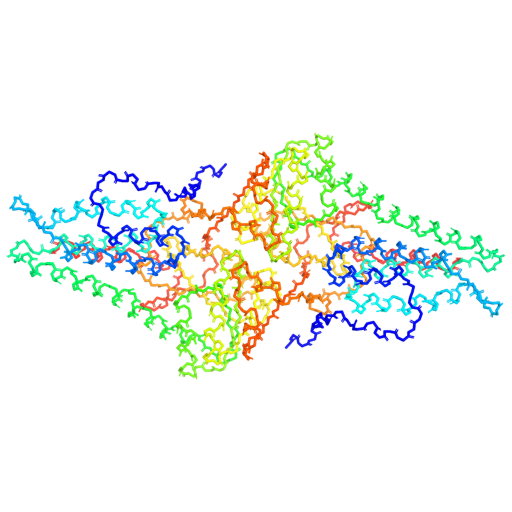M 802 N N . SER A 1 104 ? -0.498 -44.625 -18.203 1 90.69 104 SER A N 1
ATOM 803 C CA . SER A 1 104 ? 0.269 -45.781 -17.734 1 90.69 104 SER A CA 1
ATOM 804 C C . SER A 1 104 ? -0.189 -47.062 -18.406 1 90.69 104 SER A C 1
ATOM 806 O O . SER A 1 104 ? -1.377 -47.375 -18.391 1 90.69 104 SER A O 1
ATOM 808 N N . PRO A 1 105 ? 0.744 -47.75 -19.016 1 87.12 105 PRO A N 1
ATOM 809 C CA . PRO A 1 105 ? 0.357 -48.969 -19.719 1 87.12 105 PRO A CA 1
ATOM 810 C C . PRO A 1 105 ? -0.232 -50.031 -18.781 1 87.12 105 PRO A C 1
ATOM 812 O O . PRO A 1 105 ? 0.363 -50.344 -17.75 1 87.12 105 PRO A O 1
ATOM 815 N N . PRO A 1 106 ? -1.365 -50.625 -19.188 1 85.19 106 PRO A N 1
ATOM 816 C CA . PRO A 1 106 ? -2.004 -51.656 -18.359 1 85.19 106 PRO A CA 1
ATOM 817 C C . PRO A 1 106 ? -1.19 -52.938 -18.281 1 85.19 106 PRO A C 1
ATOM 819 O O . PRO A 1 106 ? -1.385 -53.75 -17.359 1 85.19 106 PRO A O 1
ATOM 822 N N . SER A 1 107 ? -0.331 -53.156 -19.203 1 88.56 107 SER A N 1
ATOM 823 C CA . SER A 1 107 ? 0.416 -54.406 -19.297 1 88.56 107 SER A CA 1
ATOM 824 C C . SER A 1 107 ? 1.589 -54.406 -18.312 1 88.56 107 SER A C 1
ATOM 826 O O . SER A 1 107 ? 2.15 -55.469 -18.031 1 88.56 107 SER A O 1
ATOM 828 N N . LEU A 1 108 ? 1.936 -53.281 -17.75 1 90.69 108 LEU A N 1
ATOM 829 C CA . LEU A 1 108 ? 3.076 -53.188 -16.844 1 90.69 108 LEU A CA 1
ATOM 830 C C . LEU A 1 108 ? 2.717 -53.719 -15.461 1 90.69 108 LEU A C 1
ATOM 832 O O . LEU A 1 108 ? 1.617 -53.469 -14.961 1 90.69 108 LEU A O 1
ATOM 836 N N . PRO A 1 109 ? 3.734 -54.5 -14.977 1 92.94 109 PRO A N 1
ATOM 837 C CA . PRO A 1 109 ? 3.529 -54.844 -13.562 1 92.94 109 PRO A CA 1
ATOM 838 C C . PRO A 1 109 ? 3.348 -53.625 -12.688 1 92.94 109 PRO A C 1
ATOM 840 O O . PRO A 1 109 ? 3.924 -52.562 -12.969 1 92.94 109 PRO A O 1
ATOM 843 N N . GLU A 1 110 ? 2.582 -53.719 -11.68 1 93.5 110 GLU A N 1
ATOM 844 C CA . GLU A 1 110 ? 2.188 -52.594 -10.844 1 93.5 110 GLU A CA 1
ATOM 845 C C . GLU A 1 110 ? 3.408 -51.812 -10.344 1 93.5 110 GLU A C 1
ATOM 847 O O . GLU A 1 110 ? 3.432 -50.594 -10.383 1 93.5 110 GLU A O 1
ATOM 852 N N . GLU A 1 111 ? 4.426 -52.562 -9.867 1 94.88 111 GLU A N 1
ATOM 853 C CA . GLU A 1 111 ? 5.617 -51.938 -9.328 1 94.88 111 GLU A CA 1
ATOM 854 C C . GLU A 1 111 ? 6.32 -51.094 -10.391 1 94.88 111 GLU A C 1
ATOM 856 O O . GLU A 1 111 ? 6.789 -49.969 -10.109 1 94.88 111 GLU A O 1
ATOM 861 N N . GLU A 1 112 ? 6.367 -51.594 -11.547 1 95.69 112 GLU A N 1
ATOM 862 C CA . GLU A 1 112 ? 7 -50.875 -12.656 1 95.69 112 GLU A CA 1
ATOM 863 C C . GLU A 1 112 ? 6.145 -49.688 -13.102 1 95.69 112 GLU A C 1
ATOM 865 O O . GLU A 1 112 ? 6.672 -48.625 -13.445 1 95.69 112 GLU A O 1
ATOM 870 N N . ALA A 1 113 ? 4.84 -49.906 -13.109 1 96 113 ALA A N 1
ATOM 871 C CA . ALA A 1 113 ? 3.92 -48.812 -13.477 1 96 113 ALA A CA 1
ATOM 872 C C . ALA A 1 113 ? 4.016 -47.656 -12.492 1 96 113 ALA A C 1
ATOM 874 O O . ALA A 1 113 ? 4.117 -46.5 -12.906 1 96 113 ALA A O 1
ATOM 875 N N . LYS A 1 114 ? 4.039 -47.969 -11.273 1 96.81 114 LYS A N 1
ATOM 876 C CA . LYS A 1 114 ? 4.145 -46.969 -10.234 1 96.81 114 LYS A CA 1
ATOM 877 C C . LYS A 1 114 ? 5.477 -46.219 -10.328 1 96.81 114 LYS A C 1
ATOM 879 O O . LYS A 1 114 ? 5.52 -45 -10.195 1 96.81 114 LYS A O 1
ATOM 884 N N . ALA A 1 115 ? 6.539 -46.938 -10.539 1 96.75 115 ALA A N 1
ATOM 885 C CA . ALA A 1 115 ? 7.852 -46.344 -10.695 1 96.75 115 ALA A CA 1
ATOM 886 C C . ALA A 1 115 ? 7.871 -45.375 -11.883 1 96.75 115 ALA A C 1
ATOM 888 O O . ALA A 1 115 ? 8.484 -44.312 -11.812 1 96.75 115 ALA A O 1
ATOM 889 N N . SER A 1 116 ? 7.254 -45.812 -12.914 1 96.44 116 SER A N 1
ATOM 890 C CA . SER A 1 116 ? 7.18 -45 -14.102 1 96.44 116 SER A CA 1
ATOM 891 C C . SER A 1 116 ? 6.398 -43.719 -13.836 1 96.44 116 SER A C 1
ATOM 893 O O . SER A 1 116 ? 6.797 -42.625 -14.273 1 96.44 116 SER A O 1
ATOM 895 N N . ILE A 1 117 ? 5.273 -43.812 -13.125 1 97.25 117 ILE A N 1
ATOM 896 C CA . ILE A 1 117 ? 4.461 -42.656 -12.766 1 97.25 117 ILE A CA 1
ATOM 897 C C . ILE A 1 117 ? 5.281 -41.688 -11.922 1 97.25 117 ILE A C 1
ATOM 899 O O . ILE A 1 117 ? 5.297 -40.469 -12.188 1 97.25 117 ILE A O 1
ATOM 903 N N . VAL A 1 118 ? 5.969 -42.219 -10.961 1 97.81 118 VAL A N 1
ATOM 904 C CA . VAL A 1 118 ? 6.801 -41.406 -10.062 1 97.81 118 VAL A CA 1
ATOM 905 C C . VAL A 1 118 ? 7.879 -40.688 -10.867 1 97.81 118 VAL A C 1
ATOM 907 O O . VAL A 1 118 ? 8.125 -39.5 -10.648 1 97.81 118 VAL A O 1
ATOM 910 N N . ASP A 1 119 ? 8.461 -41.344 -11.781 1 97.62 119 ASP A N 1
ATOM 911 C CA . ASP A 1 119 ? 9.5 -40.75 -12.617 1 97.62 119 ASP A CA 1
ATOM 912 C C . ASP A 1 119 ? 8.938 -39.625 -13.477 1 97.62 119 ASP A C 1
ATOM 914 O O . ASP A 1 119 ? 9.594 -38.594 -13.68 1 97.62 119 ASP A O 1
ATOM 918 N N . LYS A 1 120 ? 7.785 -39.844 -13.992 1 97.31 120 LYS A N 1
ATOM 919 C CA . LYS A 1 120 ? 7.16 -38.844 -14.828 1 97.31 120 LYS A CA 1
ATOM 920 C C . LYS A 1 120 ? 6.758 -37.594 -14.008 1 97.31 120 LYS A C 1
ATOM 922 O O . LYS A 1 120 ? 6.801 -36.469 -14.508 1 97.31 120 LYS A O 1
ATOM 927 N N . ILE A 1 121 ? 6.352 -37.844 -12.766 1 97.75 121 ILE A N 1
ATOM 928 C CA . ILE A 1 121 ? 6.07 -36.719 -11.859 1 97.75 121 ILE A CA 1
ATOM 929 C C . ILE A 1 121 ? 7.336 -35.906 -11.656 1 97.75 121 ILE A C 1
ATOM 931 O O . ILE A 1 121 ? 7.312 -34.688 -11.797 1 97.75 121 ILE A O 1
ATOM 935 N N . LYS A 1 122 ? 8.422 -36.562 -11.383 1 97.94 122 LYS A N 1
ATOM 936 C CA . LYS A 1 122 ? 9.703 -35.875 -11.188 1 97.94 122 LYS A CA 1
ATOM 937 C C . LYS A 1 122 ? 10.133 -35.156 -12.453 1 97.94 122 LYS A C 1
ATOM 939 O O . LYS A 1 122 ? 10.695 -34.062 -12.383 1 97.94 122 LYS A O 1
ATOM 944 N N . GLU A 1 123 ? 9.922 -35.812 -13.523 1 97.81 123 GLU A N 1
ATOM 945 C CA . GLU A 1 123 ? 10.266 -35.188 -14.805 1 97.81 123 GLU A CA 1
ATOM 946 C C . GLU A 1 123 ? 9.469 -33.906 -15.039 1 97.81 123 GLU A C 1
ATOM 948 O O . GLU A 1 123 ? 10.016 -32.938 -15.539 1 97.81 123 GLU A O 1
ATOM 953 N N . PHE A 1 124 ? 8.234 -33.969 -14.742 1 97.12 124 PHE A N 1
ATOM 954 C CA . PHE A 1 124 ? 7.41 -32.781 -14.859 1 97.12 124 PHE A CA 1
ATOM 955 C C . PHE A 1 124 ? 7.984 -31.641 -14.016 1 97.12 124 PHE A C 1
ATOM 957 O O . PHE A 1 124 ? 8.164 -30.516 -14.5 1 97.12 124 PHE A O 1
ATOM 964 N N . ILE A 1 125 ? 8.242 -31.859 -12.758 1 97.88 125 ILE A N 1
ATOM 965 C CA . ILE A 1 125 ? 8.781 -30.859 -11.844 1 97.88 125 ILE A CA 1
ATOM 966 C C . ILE A 1 125 ? 10.102 -30.312 -12.398 1 97.88 125 ILE A C 1
ATOM 968 O O . ILE A 1 125 ? 10.312 -29.094 -12.43 1 97.88 125 ILE A O 1
ATOM 972 N N . ASN A 1 126 ? 10.883 -31.188 -12.852 1 97.62 126 ASN A N 1
ATOM 973 C CA . ASN A 1 126 ? 12.195 -30.797 -13.352 1 97.62 126 ASN A CA 1
ATOM 974 C C . ASN A 1 126 ? 12.086 -29.953 -14.625 1 97.62 126 ASN A C 1
ATOM 976 O O . ASN A 1 126 ? 12.688 -28.891 -14.727 1 97.62 126 ASN A O 1
ATOM 980 N N . THR A 1 127 ? 11.305 -30.359 -15.578 1 97.06 127 THR A N 1
ATOM 981 C CA . THR A 1 127 ? 11.25 -29.734 -16.906 1 97.06 127 THR A CA 1
ATOM 982 C C . THR A 1 127 ? 10.391 -28.484 -16.875 1 97.06 127 THR A C 1
ATOM 984 O O . THR A 1 127 ? 10.812 -27.422 -17.359 1 97.06 127 THR A O 1
ATOM 987 N N . ARG A 1 128 ? 9.195 -28.547 -16.266 1 96.5 128 ARG A N 1
ATOM 988 C CA . ARG A 1 128 ? 8.203 -27.484 -16.375 1 96.5 128 ARG A CA 1
ATOM 989 C C . ARG A 1 128 ? 8.438 -26.406 -15.32 1 96.5 128 ARG A C 1
ATOM 991 O O . ARG A 1 128 ? 7.949 -25.281 -15.445 1 96.5 128 ARG A O 1
ATOM 998 N N . ILE A 1 129 ? 9.211 -26.75 -14.266 1 96.25 129 ILE A N 1
ATOM 999 C CA . ILE A 1 129 ? 9.367 -25.797 -13.172 1 96.25 129 ILE A CA 1
ATOM 1000 C C . ILE A 1 129 ? 10.836 -25.406 -13.039 1 96.25 129 ILE A C 1
ATOM 1002 O O . ILE A 1 129 ? 11.211 -24.266 -13.305 1 96.25 129 ILE A O 1
ATOM 1006 N N . THR A 1 130 ? 11.711 -26.375 -12.82 1 96.5 130 THR A N 1
ATOM 1007 C CA . THR A 1 130 ? 13.117 -26.094 -12.523 1 96.5 130 THR A CA 1
ATOM 1008 C C . THR A 1 130 ? 13.836 -25.609 -13.781 1 96.5 130 THR A C 1
ATOM 1010 O O . THR A 1 130 ? 14.422 -24.531 -13.789 1 96.5 130 THR A O 1
ATOM 1013 N N . LEU A 1 131 ? 13.828 -26.438 -14.836 1 97.25 131 LEU A N 1
ATOM 1014 C CA . LEU A 1 131 ? 14.523 -26.062 -16.062 1 97.25 131 LEU A CA 1
ATOM 1015 C C . LEU A 1 131 ? 13.891 -24.844 -16.703 1 97.25 131 LEU A C 1
ATOM 1017 O O . LEU A 1 131 ? 14.586 -24.016 -17.297 1 97.25 131 LEU A O 1
ATOM 1021 N N . ALA A 1 132 ? 12.57 -24.797 -16.641 1 97.06 132 ALA A N 1
ATOM 1022 C CA . ALA A 1 132 ? 11.883 -23.609 -17.141 1 97.06 132 ALA A CA 1
ATOM 1023 C C . ALA A 1 132 ? 12.367 -22.344 -16.438 1 97.06 132 ALA A C 1
ATOM 1025 O O . ALA A 1 132 ? 12.633 -21.328 -17.078 1 97.06 132 ALA A O 1
ATOM 1026 N N . ALA A 1 133 ? 12.523 -22.375 -15.109 1 96.81 133 ALA A N 1
ATOM 1027 C CA . ALA A 1 133 ? 13.008 -21.234 -14.328 1 96.81 133 ALA A CA 1
ATOM 1028 C C . ALA A 1 133 ? 14.414 -20.828 -14.766 1 96.81 133 ALA A C 1
ATOM 1030 O O . ALA A 1 133 ? 14.719 -19.641 -14.875 1 96.81 133 ALA A O 1
ATOM 1031 N N . ASN A 1 134 ? 15.219 -21.812 -15.016 1 97 134 ASN A N 1
ATOM 1032 C CA . ASN A 1 134 ? 16.578 -21.547 -15.461 1 97 134 ASN A CA 1
ATOM 1033 C C . ASN A 1 134 ? 16.594 -20.859 -16.828 1 97 134 ASN A C 1
ATOM 1035 O O . ASN A 1 134 ? 17.375 -19.922 -17.031 1 97 134 ASN A O 1
ATOM 1039 N N . GLU A 1 135 ? 15.797 -21.359 -17.703 1 97.56 135 GLU A N 1
ATOM 1040 C CA . GLU A 1 135 ? 15.719 -20.75 -19.031 1 97.56 135 GLU A CA 1
ATOM 1041 C C . GLU A 1 135 ? 15.203 -19.312 -18.953 1 97.56 135 GLU A C 1
ATOM 1043 O O . GLU A 1 135 ? 15.68 -18.438 -19.672 1 97.56 135 GLU A O 1
ATOM 1048 N N . ILE A 1 136 ? 14.25 -19.078 -18.125 1 97.81 136 ILE A N 1
ATOM 1049 C CA . ILE A 1 136 ? 13.703 -17.734 -17.922 1 97.81 136 ILE A CA 1
ATOM 1050 C C . ILE A 1 136 ? 14.797 -16.812 -17.406 1 97.81 136 ILE A C 1
ATOM 1052 O O . ILE A 1 136 ? 14.922 -15.664 -17.844 1 97.81 136 ILE A O 1
ATOM 1056 N N . ALA A 1 137 ? 15.523 -17.312 -16.453 1 97 137 ALA A N 1
ATOM 1057 C CA . ALA A 1 137 ? 16.625 -16.516 -15.914 1 97 137 ALA A CA 1
ATOM 1058 C C . ALA A 1 137 ? 17.609 -16.141 -17.016 1 97 137 ALA A C 1
ATOM 1060 O O . ALA A 1 137 ? 18.016 -14.977 -17.109 1 97 137 ALA A O 1
ATOM 1061 N N . LYS A 1 138 ? 17.953 -17.094 -17.828 1 96.06 138 LYS A N 1
ATOM 1062 C CA . LYS A 1 138 ? 18.875 -16.844 -18.938 1 96.06 138 LYS A CA 1
ATOM 1063 C C . LYS A 1 138 ? 18.312 -15.766 -19.875 1 96.06 138 LYS A C 1
ATOM 1065 O O . LYS A 1 138 ? 19.062 -14.906 -20.344 1 96.06 138 LYS A O 1
ATOM 1070 N N . ASN A 1 139 ? 17.109 -15.875 -20.172 1 96.5 139 ASN A N 1
ATOM 1071 C CA . ASN A 1 139 ? 16.469 -14.898 -21.031 1 96.5 139 ASN A CA 1
ATOM 1072 C C . ASN A 1 139 ? 16.375 -13.531 -20.375 1 96.5 139 ASN A C 1
ATOM 1074 O O . ASN A 1 139 ? 16.766 -12.523 -20.969 1 96.5 139 ASN A O 1
ATOM 1078 N N . ALA A 1 140 ? 15.93 -13.469 -19.125 1 96.81 140 ALA A N 1
ATOM 1079 C CA . ALA A 1 140 ? 15.648 -12.227 -18.406 1 96.81 140 ALA A CA 1
ATOM 1080 C C . ALA A 1 140 ? 16.922 -11.422 -18.172 1 96.81 140 ALA A C 1
ATOM 1082 O O . ALA A 1 140 ? 16.906 -10.195 -18.219 1 96.81 140 ALA A O 1
ATOM 1083 N N . ILE A 1 141 ? 18.016 -12.117 -17.969 1 95.88 141 ILE A N 1
ATOM 1084 C CA . ILE A 1 141 ? 19.281 -11.453 -17.672 1 95.88 141 ILE A CA 1
ATOM 1085 C C . ILE A 1 141 ? 19.703 -10.609 -18.859 1 95.88 141 ILE A C 1
ATOM 1087 O O . ILE A 1 141 ? 20.359 -9.57 -18.688 1 95.88 141 ILE A O 1
ATOM 1091 N N . THR A 1 142 ? 19.328 -10.969 -20.047 1 95.12 142 THR A N 1
ATOM 1092 C CA . THR A 1 142 ? 19.719 -10.234 -21.25 1 95.12 142 THR A CA 1
ATOM 1093 C C . THR A 1 142 ? 19.062 -8.852 -21.281 1 95.12 142 THR A C 1
ATOM 1095 O O . THR A 1 142 ? 19.484 -7.977 -22.031 1 95.12 142 THR A O 1
ATOM 1098 N N . LYS A 1 143 ? 18.031 -8.633 -20.469 1 95.12 143 LYS A N 1
ATOM 1099 C CA . LYS A 1 143 ? 17.328 -7.355 -20.422 1 95.12 143 LYS A CA 1
ATOM 1100 C C . LYS A 1 143 ? 17.938 -6.438 -19.359 1 95.12 143 LYS A C 1
ATOM 1102 O O . LYS A 1 143 ? 17.547 -5.27 -19.25 1 95.12 143 LYS A O 1
ATOM 1107 N N . ILE A 1 144 ? 18.859 -6.957 -18.562 1 95.69 144 ILE A N 1
ATOM 1108 C CA . ILE A 1 144 ? 19.469 -6.172 -17.5 1 95.69 144 ILE A CA 1
ATOM 1109 C C . ILE A 1 144 ? 20.75 -5.504 -18 1 95.69 144 ILE A C 1
ATOM 1111 O O . ILE A 1 144 ? 21.625 -6.168 -18.562 1 95.69 144 ILE A O 1
ATOM 1115 N N . ARG A 1 145 ? 20.812 -4.223 -17.828 1 93.75 145 ARG A N 1
ATOM 1116 C CA . ARG A 1 145 ? 21.953 -3.424 -18.266 1 93.75 145 ARG A CA 1
ATOM 1117 C C . ARG A 1 145 ? 22.656 -2.773 -17.094 1 93.75 145 ARG A C 1
ATOM 1119 O O . ARG A 1 145 ? 22.094 -2.699 -15.992 1 93.75 145 ARG A O 1
ATOM 1126 N N . ASP A 1 146 ? 23.844 -2.287 -17.438 1 94.06 146 ASP A N 1
ATOM 1127 C CA . ASP A 1 146 ? 24.609 -1.562 -16.438 1 94.06 146 ASP A CA 1
ATOM 1128 C C . ASP A 1 146 ? 23.891 -0.281 -16.016 1 94.06 146 ASP A C 1
ATOM 1130 O O . ASP A 1 146 ? 23.422 0.481 -16.859 1 94.06 146 ASP A O 1
ATOM 1134 N N . GLY A 1 147 ? 23.797 -0.143 -14.695 1 95 147 GLY A N 1
ATOM 1135 C CA . GLY A 1 147 ? 23.188 1.073 -14.18 1 95 147 GLY A CA 1
ATOM 1136 C C . GLY A 1 147 ? 21.703 0.944 -13.953 1 95 147 GLY A C 1
ATOM 1137 O O . GLY A 1 147 ? 21.062 1.869 -13.453 1 95 147 GLY A O 1
ATOM 1138 N N . ASP A 1 148 ? 21.219 -0.201 -14.266 1 96.25 148 ASP A N 1
ATOM 1139 C CA . ASP A 1 148 ? 19.781 -0.4 -14.117 1 96.25 148 ASP A CA 1
ATOM 1140 C C . ASP A 1 148 ? 19.359 -0.321 -12.648 1 96.25 148 ASP A C 1
ATOM 1142 O O . ASP A 1 148 ? 20.094 -0.772 -11.766 1 96.25 148 ASP A O 1
ATOM 1146 N N . VAL A 1 149 ? 18.266 0.349 -12.43 1 97.56 149 VAL A N 1
ATOM 1147 C CA . VAL A 1 149 ? 17.547 0.298 -11.156 1 97.56 149 VAL A CA 1
ATOM 1148 C C . VAL A 1 149 ? 16.281 -0.542 -11.312 1 97.56 149 VAL A C 1
ATOM 1150 O O . VAL A 1 149 ? 15.281 -0.072 -11.852 1 97.56 149 VAL A O 1
ATOM 1153 N N . ILE A 1 150 ? 16.406 -1.722 -10.781 1 97.81 150 ILE A N 1
ATOM 1154 C CA . ILE A 1 150 ? 15.352 -2.707 -11.016 1 97.81 150 ILE A CA 1
ATOM 1155 C C . ILE A 1 150 ? 14.375 -2.719 -9.844 1 97.81 150 ILE A C 1
ATOM 1157 O O . ILE A 1 150 ? 14.797 -2.82 -8.688 1 97.81 150 ILE A O 1
ATOM 1161 N N . LEU A 1 151 ? 13.133 -2.527 -10.164 1 98.31 151 LEU A N 1
ATOM 1162 C CA . LEU A 1 151 ? 12.102 -2.607 -9.133 1 98.31 151 LEU A CA 1
ATOM 1163 C C . LEU A 1 151 ? 11.383 -3.949 -9.195 1 98.31 151 LEU A C 1
ATOM 1165 O O . LEU A 1 151 ? 11.062 -4.438 -10.281 1 98.31 151 LEU A O 1
ATOM 1169 N N . THR A 1 152 ? 11.172 -4.551 -8.078 1 98.06 152 THR A N 1
ATOM 1170 C CA . THR A 1 152 ? 10.352 -5.75 -7.945 1 98.06 152 THR A CA 1
ATOM 1171 C C . THR A 1 152 ? 9.367 -5.605 -6.793 1 98.06 152 THR A C 1
ATOM 1173 O O . THR A 1 152 ? 9.445 -4.652 -6.016 1 98.06 152 THR A O 1
ATOM 1176 N N . TYR A 1 153 ? 8.375 -6.488 -6.773 1 96.88 153 TYR A N 1
ATOM 1177 C CA . TYR A 1 153 ? 7.332 -6.434 -5.754 1 96.88 153 TYR A CA 1
ATOM 1178 C C . TYR A 1 153 ? 7.195 -7.773 -5.043 1 96.88 153 TYR A C 1
ATOM 1180 O O . TYR A 1 153 ? 7.043 -8.812 -5.688 1 96.88 153 TYR A O 1
ATOM 1188 N N . GLY A 1 154 ? 7.215 -7.66 -3.666 1 94.12 154 GLY A N 1
ATOM 1189 C CA . GLY A 1 154 ? 7.152 -8.875 -2.873 1 94.12 154 GLY A CA 1
ATOM 1190 C C . GLY A 1 154 ? 8.352 -9.781 -3.076 1 94.12 154 GLY A C 1
ATOM 1191 O O . GLY A 1 154 ? 9.5 -9.32 -3.029 1 94.12 154 GLY A O 1
ATOM 1192 N N . ARG A 1 155 ? 8.047 -11.102 -3.191 1 94.69 155 ARG A N 1
ATOM 1193 C CA . ARG A 1 155 ? 9.094 -12.094 -3.459 1 94.69 155 ARG A CA 1
ATOM 1194 C C . ARG A 1 155 ? 8.594 -13.164 -4.418 1 94.69 155 ARG A C 1
ATOM 1196 O O . ARG A 1 155 ? 7.602 -13.844 -4.141 1 94.69 155 ARG A O 1
ATOM 1203 N N . SER A 1 156 ? 9.172 -13.141 -5.477 1 95.44 156 SER A N 1
ATOM 1204 C CA . SER A 1 156 ? 9.008 -14.211 -6.453 1 95.44 156 SER A CA 1
ATOM 1205 C C . SER A 1 156 ? 10.273 -15.047 -6.574 1 95.44 156 SER A C 1
ATOM 1207 O O . SER A 1 156 ? 11.352 -14.516 -6.836 1 95.44 156 SER A O 1
ATOM 1209 N N . SER A 1 157 ? 10.109 -16.328 -6.398 1 93.81 157 SER A N 1
ATOM 1210 C CA . SER A 1 157 ? 11.273 -17.188 -6.523 1 93.81 157 SER A CA 1
ATOM 1211 C C . SER A 1 157 ? 11.906 -17.078 -7.906 1 93.81 157 SER A C 1
ATOM 1213 O O . SER A 1 157 ? 13.133 -17.125 -8.039 1 93.81 157 SER A O 1
ATOM 1215 N N . LEU A 1 158 ? 11.117 -16.938 -8.836 1 95.81 158 LEU A N 1
ATOM 1216 C CA . LEU A 1 158 ? 11.602 -16.812 -10.211 1 95.81 158 LEU A CA 1
ATOM 1217 C C . LEU A 1 158 ? 12.391 -15.516 -10.391 1 95.81 158 LEU A C 1
ATOM 1219 O O . LEU A 1 158 ? 13.5 -15.531 -10.922 1 95.81 158 LEU A O 1
ATOM 1223 N N . VAL A 1 159 ? 11.875 -14.383 -9.969 1 97.38 159 VAL A N 1
ATOM 1224 C CA . VAL A 1 159 ? 12.547 -13.094 -10.086 1 97.38 159 VAL A CA 1
ATOM 1225 C C . VAL A 1 159 ? 13.82 -13.094 -9.25 1 97.38 159 VAL A C 1
ATOM 1227 O O . VAL A 1 159 ? 14.852 -12.555 -9.672 1 97.38 159 VAL A O 1
ATOM 1230 N N . GLU A 1 160 ? 13.695 -13.68 -8.078 1 96.81 160 GLU A N 1
ATOM 1231 C CA . GLU A 1 160 ? 14.875 -13.828 -7.227 1 96.81 160 GLU A CA 1
ATOM 1232 C C . GLU A 1 160 ? 16 -14.539 -7.961 1 96.81 160 GLU A C 1
ATOM 1234 O O . GLU A 1 160 ? 17.141 -14.086 -7.945 1 96.81 160 GLU A O 1
ATOM 1239 N N . SER A 1 161 ? 15.672 -15.641 -8.594 1 95.88 161 SER A N 1
ATOM 1240 C CA . SER A 1 161 ? 16.672 -16.406 -9.336 1 95.88 161 SER A CA 1
ATOM 1241 C C . SER A 1 161 ? 17.25 -15.602 -10.492 1 95.88 161 SER A C 1
ATOM 1243 O O . SER A 1 161 ? 18.438 -15.703 -10.781 1 95.88 161 SER A O 1
ATOM 1245 N N . VAL A 1 162 ? 16.453 -14.82 -11.125 1 96.62 162 VAL A N 1
ATOM 1246 C CA . VAL A 1 162 ? 16.891 -13.969 -12.227 1 96.62 162 VAL A CA 1
ATOM 1247 C C . VAL A 1 162 ? 17.922 -12.953 -11.719 1 96.62 162 VAL A C 1
ATOM 1249 O O . VAL A 1 162 ? 18.984 -12.789 -12.312 1 96.62 162 VAL A O 1
ATOM 1252 N N . LEU A 1 163 ? 17.594 -12.258 -10.625 1 96.81 163 LEU A N 1
ATOM 1253 C CA . LEU A 1 163 ? 18.453 -11.219 -10.078 1 96.81 163 LEU A CA 1
ATOM 1254 C C . LEU A 1 163 ? 19.766 -11.805 -9.578 1 96.81 163 LEU A C 1
ATOM 1256 O O . LEU A 1 163 ? 20.828 -11.227 -9.812 1 96.81 163 LEU A O 1
ATOM 1260 N N . VAL A 1 164 ? 19.688 -12.969 -8.961 1 95.88 164 VAL A N 1
ATOM 1261 C CA . VAL A 1 164 ? 20.891 -13.633 -8.469 1 95.88 164 VAL A CA 1
ATOM 1262 C C . VAL A 1 164 ? 21.75 -14.07 -9.648 1 95.88 164 VAL A C 1
ATOM 1264 O O . VAL A 1 164 ? 22.969 -13.867 -9.641 1 95.88 164 VAL A O 1
ATOM 1267 N N . ALA A 1 165 ? 21.109 -14.664 -10.625 1 95.31 165 ALA A N 1
ATOM 1268 C CA . ALA A 1 165 ? 21.828 -15.109 -11.812 1 95.31 165 ALA A CA 1
ATOM 1269 C C . ALA A 1 165 ? 22.516 -13.93 -12.516 1 95.31 165 ALA A C 1
ATOM 1271 O O . ALA A 1 165 ? 23.641 -14.055 -13.008 1 95.31 165 ALA A O 1
ATOM 1272 N N . ALA A 1 166 ? 21.828 -12.828 -12.555 1 95.44 166 ALA A N 1
ATOM 1273 C CA . ALA A 1 166 ? 22.391 -11.633 -13.18 1 95.44 166 ALA A CA 1
ATOM 1274 C C . ALA A 1 166 ? 23.641 -11.172 -12.43 1 95.44 166 ALA A C 1
ATOM 1276 O O . ALA A 1 166 ? 24.625 -10.789 -13.055 1 95.44 166 ALA A O 1
ATOM 1277 N N . GLN A 1 167 ? 23.5 -11.18 -11.148 1 94.25 167 GLN A N 1
ATOM 1278 C CA . GLN A 1 167 ? 24.625 -10.797 -10.32 1 94.25 167 GLN A CA 1
ATOM 1279 C C . GLN A 1 167 ? 25.812 -11.742 -10.539 1 94.25 167 GLN A C 1
ATOM 1281 O O . GLN A 1 167 ? 26.953 -11.297 -10.672 1 94.25 167 GLN A O 1
ATOM 1286 N N . GLN A 1 168 ? 25.547 -13.008 -10.586 1 92.31 168 GLN A N 1
ATOM 1287 C CA . GLN A 1 168 ? 26.578 -14.023 -10.734 1 92.31 168 GLN A CA 1
ATOM 1288 C C . GLN A 1 168 ? 27.203 -13.969 -12.125 1 92.31 168 GLN A C 1
ATOM 1290 O O . GLN A 1 168 ? 28.391 -14.266 -12.289 1 92.31 168 GLN A O 1
ATOM 1295 N N . ALA A 1 169 ? 26.453 -13.594 -13.039 1 89.75 169 ALA A N 1
ATOM 1296 C CA . ALA A 1 169 ? 26.938 -13.484 -14.414 1 89.75 169 ALA A CA 1
ATOM 1297 C C . ALA A 1 169 ? 27.672 -12.164 -14.625 1 89.75 169 ALA A C 1
ATOM 1299 O O . ALA A 1 169 ? 28.234 -11.922 -15.703 1 89.75 169 ALA A O 1
ATOM 1300 N N . LYS A 1 170 ? 27.688 -11.375 -13.523 1 81.75 170 LYS A N 1
ATOM 1301 C CA . LYS A 1 170 ? 28.344 -10.07 -13.562 1 81.75 170 LYS A CA 1
ATOM 1302 C C . LYS A 1 170 ? 27.797 -9.211 -14.695 1 81.75 170 LYS A C 1
ATOM 1304 O O . LYS A 1 170 ? 28.562 -8.586 -15.438 1 81.75 170 LYS A O 1
ATOM 1309 N N . ARG A 1 171 ? 26.531 -9.469 -14.859 1 69.88 171 ARG A N 1
ATOM 1310 C CA . ARG A 1 171 ? 25.844 -8.672 -15.867 1 69.88 171 ARG A CA 1
ATOM 1311 C C . ARG A 1 171 ? 25.656 -7.23 -15.398 1 69.88 171 ARG A C 1
ATOM 1313 O O . ARG A 1 171 ? 24.594 -6.875 -14.891 1 69.88 171 ARG A O 1
ATOM 1320 N N . GLY A 1 172 ? 26.641 -6.426 -15.305 1 71.75 172 GLY A N 1
ATOM 1321 C CA . GLY A 1 172 ? 26.562 -5.008 -15 1 71.75 172 GLY A CA 1
ATOM 1322 C C . GLY A 1 172 ? 26.25 -4.73 -13.539 1 71.75 172 GLY A C 1
ATOM 1323 O O . GLY A 1 172 ? 25.797 -5.621 -12.82 1 71.75 172 GLY A O 1
ATOM 1324 N N . SER A 1 173 ? 26.578 -3.549 -13.141 1 89.06 173 SER A N 1
ATOM 1325 C CA . SER A 1 173 ? 26.25 -3.059 -11.812 1 89.06 173 SER A CA 1
ATOM 1326 C C . SER A 1 173 ? 24.828 -2.52 -11.75 1 89.06 173 SER A C 1
ATOM 1328 O O . SER A 1 173 ? 24.453 -1.636 -12.531 1 89.06 173 SER A O 1
ATOM 1330 N N . PHE A 1 174 ? 23.953 -3.324 -11.102 1 94.62 174 PHE A N 1
ATOM 1331 C CA . PHE A 1 174 ? 22.578 -2.857 -10.945 1 94.62 174 PHE A CA 1
ATOM 1332 C C . PHE A 1 174 ? 22.172 -2.885 -9.477 1 94.62 174 PHE A C 1
ATOM 1334 O O . PHE A 1 174 ? 22.859 -3.477 -8.641 1 94.62 174 PHE A O 1
ATOM 1341 N N . ARG A 1 175 ? 21.188 -2.162 -9.156 1 95.69 175 ARG A N 1
ATOM 1342 C CA . ARG A 1 175 ? 20.609 -2.223 -7.816 1 95.69 175 ARG A CA 1
ATOM 1343 C C . ARG A 1 175 ? 19.125 -2.551 -7.883 1 95.69 175 ARG A C 1
ATOM 1345 O O . ARG A 1 175 ? 18.5 -2.432 -8.945 1 95.69 175 ARG A O 1
ATOM 1352 N N . VAL A 1 176 ? 18.688 -3.021 -6.746 1 96.88 176 VAL A N 1
ATOM 1353 C CA . VAL A 1 176 ? 17.312 -3.518 -6.73 1 96.88 176 VAL A CA 1
ATOM 1354 C C . VAL A 1 176 ? 16.5 -2.762 -5.68 1 96.88 176 VAL A C 1
ATOM 1356 O O . VAL A 1 176 ? 16.969 -2.555 -4.555 1 96.88 176 VAL A O 1
ATOM 1359 N N . ILE A 1 177 ? 15.344 -2.256 -6.094 1 96.5 177 ILE A N 1
ATOM 1360 C CA . ILE A 1 177 ? 14.359 -1.726 -5.164 1 96.5 177 ILE A CA 1
ATOM 1361 C C . ILE A 1 177 ? 13.273 -2.775 -4.906 1 96.5 177 ILE A C 1
ATOM 1363 O O . ILE A 1 177 ? 12.594 -3.215 -5.836 1 96.5 177 ILE A O 1
ATOM 1367 N N . ILE A 1 178 ? 13.188 -3.125 -3.664 1 96.12 178 ILE A N 1
ATOM 1368 C CA . ILE A 1 178 ? 12.195 -4.113 -3.26 1 96.12 178 ILE A CA 1
ATOM 1369 C C . ILE A 1 178 ? 11 -3.414 -2.623 1 96.12 178 ILE A C 1
ATOM 1371 O O . ILE A 1 178 ? 11.094 -2.891 -1.511 1 96.12 178 ILE A O 1
ATOM 1375 N N . VAL A 1 179 ? 9.914 -3.4 -3.412 1 95.12 179 VAL A N 1
ATOM 1376 C CA . VAL A 1 179 ? 8.656 -2.879 -2.879 1 95.12 179 VAL A CA 1
ATOM 1377 C C . VAL A 1 179 ? 7.895 -3.994 -2.168 1 95.12 179 VAL A C 1
ATOM 1379 O O . VAL A 1 179 ? 7.762 -5.098 -2.697 1 95.12 179 VAL A O 1
ATOM 1382 N N . ASP A 1 180 ? 7.43 -3.699 -1.018 1 92.12 180 ASP A N 1
ATOM 1383 C CA . ASP A 1 180 ? 6.758 -4.711 -0.207 1 92.12 180 ASP A CA 1
ATOM 1384 C C . ASP A 1 180 ? 5.461 -4.164 0.382 1 92.12 180 ASP A C 1
ATOM 1386 O O . ASP A 1 180 ? 5.133 -2.99 0.195 1 92.12 180 ASP A O 1
ATOM 1390 N N . SER A 1 181 ? 4.672 -5.082 0.77 1 87.06 181 SER A N 1
ATOM 1391 C CA . SER A 1 181 ? 3.43 -4.707 1.435 1 87.06 181 SER A CA 1
ATOM 1392 C C . SER A 1 181 ? 3.129 -5.633 2.607 1 87.06 181 SER A C 1
ATOM 1394 O O . SER A 1 181 ? 3.652 -6.75 2.674 1 87.06 181 SER A O 1
ATOM 1396 N N . ARG A 1 182 ? 2.463 -5.086 3.627 1 76.88 182 ARG A N 1
ATOM 1397 C CA . ARG A 1 182 ? 1.932 -5.891 4.723 1 76.88 182 ARG A CA 1
ATOM 1398 C C . ARG A 1 182 ? 0.543 -6.426 4.387 1 76.88 182 ARG A C 1
ATOM 1400 O O . ARG A 1 182 ? -0.179 -5.828 3.586 1 76.88 182 ARG A O 1
ATOM 1407 N N . PRO A 1 183 ? 0.251 -7.602 4.965 1 66.19 183 PRO A N 1
ATOM 1408 C CA . PRO A 1 183 ? 0.882 -8.32 6.074 1 66.19 183 PRO A CA 1
ATOM 1409 C C . PRO A 1 183 ? 1.939 -9.312 5.605 1 66.19 183 PRO A C 1
ATOM 1411 O O . PRO A 1 183 ? 2.695 -9.852 6.422 1 66.19 183 PRO A O 1
ATOM 1414 N N . GLY A 1 184 ? 2.096 -9.688 4.383 1 67 184 GLY A N 1
ATOM 1415 C CA . GLY A 1 184 ? 2.963 -10.766 3.936 1 67 184 GLY A CA 1
ATOM 1416 C C . GLY A 1 184 ? 4.438 -10.461 4.113 1 67 184 GLY A C 1
ATOM 1417 O O . GLY A 1 184 ? 5.199 -11.297 4.602 1 67 184 GLY A O 1
ATOM 1418 N N . VAL A 1 185 ? 4.891 -9.297 3.947 1 75.88 185 VAL A N 1
ATOM 1419 C CA . VAL A 1 185 ? 6.246 -8.766 4.031 1 75.88 185 VAL A CA 1
ATOM 1420 C C . VAL A 1 185 ? 7.23 -9.758 3.418 1 75.88 185 VAL A C 1
ATOM 1422 O O . VAL A 1 185 ? 8.273 -10.047 4.004 1 75.88 185 VAL A O 1
ATOM 1425 N N . GLU A 1 186 ? 6.871 -10.359 2.338 1 84 186 GLU A N 1
ATOM 1426 C CA . GLU A 1 186 ? 7.695 -11.352 1.66 1 84 186 GLU A CA 1
ATOM 1427 C C . GLU A 1 186 ? 8.984 -10.727 1.129 1 84 186 GLU A C 1
ATOM 1429 O O . GLU A 1 186 ? 10 -11.414 0.979 1 84 186 GLU A O 1
ATOM 1434 N N . GLY A 1 187 ? 8.938 -9.469 0.905 1 90.19 187 GLY A N 1
ATOM 1435 C CA . GLY A 1 187 ? 10.078 -8.758 0.348 1 90.19 187 GLY A CA 1
ATOM 1436 C C . GLY A 1 187 ? 11.273 -8.711 1.286 1 90.19 187 GLY A C 1
ATOM 1437 O O . GLY A 1 187 ? 12.406 -8.492 0.851 1 90.19 187 GLY A O 1
ATOM 1438 N N . ARG A 1 188 ? 11 -8.93 2.494 1 87.44 188 ARG A N 1
ATOM 1439 C CA . ARG A 1 188 ? 12.078 -8.93 3.475 1 87.44 188 ARG A CA 1
ATOM 1440 C C . ARG A 1 188 ? 13.055 -10.07 3.217 1 87.44 188 ARG A C 1
ATOM 1442 O O . ARG A 1 188 ? 14.273 -9.867 3.189 1 87.44 188 ARG A O 1
ATOM 1449 N N . GLN A 1 189 ? 12.484 -11.195 3.049 1 89.06 189 GLN A N 1
ATOM 1450 C CA . GLN A 1 189 ? 13.32 -12.352 2.748 1 89.06 189 GLN A CA 1
ATOM 1451 C C . GLN A 1 189 ? 14.125 -12.141 1.467 1 89.06 189 GLN A C 1
ATOM 1453 O O . GLN A 1 189 ? 15.297 -12.516 1.39 1 89.06 189 GLN A O 1
ATOM 1458 N N . LEU A 1 190 ? 13.508 -11.555 0.541 1 93.88 190 LEU A N 1
ATOM 1459 C CA . LEU A 1 190 ? 14.195 -11.258 -0.713 1 93.88 190 LEU A CA 1
ATOM 1460 C C . LEU A 1 190 ? 15.367 -10.312 -0.483 1 93.88 190 LEU A C 1
ATOM 1462 O O . LEU A 1 190 ? 16.453 -10.523 -1.028 1 93.88 190 LEU A O 1
ATOM 1466 N N . SER A 1 191 ? 15.078 -9.312 0.299 1 92.38 191 SER A N 1
ATOM 1467 C CA . SER A 1 191 ? 16.125 -8.336 0.589 1 92.38 191 SER A CA 1
ATOM 1468 C C . SER A 1 191 ? 17.328 -9 1.257 1 92.38 191 SER A C 1
ATOM 1470 O O . SER A 1 191 ? 18.484 -8.656 0.963 1 92.38 191 SER A O 1
ATOM 1472 N N . GLU A 1 192 ? 17.062 -9.914 2.133 1 90.69 192 GLU A N 1
ATOM 1473 C CA . GLU A 1 192 ? 18.125 -10.648 2.811 1 90.69 192 GLU A CA 1
ATOM 1474 C C . GLU A 1 192 ? 18.938 -11.477 1.82 1 90.69 192 GLU A C 1
ATOM 1476 O O . GLU A 1 192 ? 20.172 -11.445 1.843 1 90.69 192 GLU A O 1
ATOM 1481 N N . THR A 1 193 ? 18.266 -12.164 1.005 1 93.12 193 THR A N 1
ATOM 1482 C CA . THR A 1 193 ? 18.922 -13.023 0.028 1 93.12 193 THR A CA 1
ATOM 1483 C C . THR A 1 193 ? 19.766 -12.203 -0.934 1 93.12 193 THR A C 1
ATOM 1485 O O . THR A 1 193 ? 20.922 -12.539 -1.188 1 93.12 193 THR A O 1
ATOM 1488 N N . LEU A 1 194 ? 19.203 -11.156 -1.455 1 94.88 194 LEU A N 1
ATOM 1489 C CA . LEU A 1 194 ? 19.906 -10.336 -2.428 1 94.88 194 LEU A CA 1
ATOM 1490 C C . LEU A 1 194 ? 21.109 -9.641 -1.782 1 94.88 194 LEU A C 1
ATOM 1492 O O . LEU A 1 194 ? 22.172 -9.547 -2.387 1 94.88 194 LEU A O 1
ATOM 1496 N N . SER A 1 195 ? 20.859 -9.148 -0.594 1 91.56 195 SER A N 1
ATOM 1497 C CA . SER A 1 195 ? 21.953 -8.508 0.126 1 91.56 195 SER A CA 1
ATOM 1498 C C . SER A 1 195 ? 23.109 -9.469 0.358 1 91.56 195 SER A C 1
ATOM 1500 O O . SER A 1 195 ? 24.281 -9.094 0.236 1 91.56 195 SER A O 1
ATOM 1502 N N . ALA A 1 196 ? 22.797 -10.672 0.696 1 90.81 196 ALA A N 1
ATOM 1503 C CA . ALA A 1 196 ? 23.797 -11.711 0.919 1 90.81 196 ALA A CA 1
ATOM 1504 C C . ALA A 1 196 ? 24.594 -11.992 -0.358 1 90.81 196 ALA A C 1
ATOM 1506 O O . ALA A 1 196 ? 25.75 -12.375 -0.301 1 90.81 196 ALA A O 1
ATOM 1507 N N . GLU A 1 197 ? 23.969 -11.805 -1.483 1 92.25 197 GLU A N 1
ATOM 1508 C CA . GLU A 1 197 ? 24.609 -12.023 -2.773 1 92.25 197 GLU A CA 1
ATOM 1509 C C . GLU A 1 197 ? 25.406 -10.789 -3.209 1 92.25 197 GLU A C 1
ATOM 1511 O O . GLU A 1 197 ? 26.016 -10.789 -4.277 1 92.25 197 GLU A O 1
ATOM 1516 N N . GLY A 1 198 ? 25.266 -9.695 -2.395 1 91.31 198 GLY A N 1
ATOM 1517 C CA . GLY A 1 198 ? 26.031 -8.492 -2.688 1 91.31 198 GLY A CA 1
ATOM 1518 C C . GLY A 1 198 ? 25.312 -7.539 -3.623 1 91.31 198 GLY A C 1
ATOM 1519 O O . GLY A 1 198 ? 25.938 -6.648 -4.207 1 91.31 198 GLY A O 1
ATOM 1520 N N . ILE A 1 199 ? 24.078 -7.703 -3.832 1 94.06 199 ILE A N 1
ATOM 1521 C CA . ILE A 1 199 ? 23.297 -6.812 -4.68 1 94.06 199 ILE A CA 1
ATOM 1522 C C . ILE A 1 199 ? 22.781 -5.633 -3.857 1 94.06 199 ILE A C 1
ATOM 1524 O O . ILE A 1 199 ? 22.094 -5.824 -2.852 1 94.06 199 ILE A O 1
ATOM 1528 N N . PRO A 1 200 ? 23.156 -4.457 -4.227 1 93.94 200 PRO A N 1
ATOM 1529 C CA . PRO A 1 200 ? 22.578 -3.311 -3.512 1 93.94 200 PRO A CA 1
ATOM 1530 C C . PRO A 1 200 ? 21.047 -3.271 -3.584 1 93.94 200 PRO A C 1
ATOM 1532 O O . PRO A 1 200 ? 20.484 -3.346 -4.672 1 93.94 200 PRO A O 1
ATOM 1535 N N . CYS A 1 201 ? 20.469 -3.164 -2.389 1 93.69 201 CYS A N 1
ATOM 1536 C CA . CYS A 1 201 ? 19.016 -3.229 -2.334 1 93.69 201 CYS A CA 1
ATOM 1537 C C . CYS A 1 201 ? 18.453 -2.057 -1.544 1 93.69 201 CYS A C 1
ATOM 1539 O O . CYS A 1 201 ? 19.094 -1.551 -0.624 1 93.69 201 CYS A O 1
ATOM 1541 N N . THR A 1 202 ? 17.344 -1.553 -1.979 1 91 202 THR A N 1
ATOM 1542 C CA . THR A 1 202 ? 16.516 -0.618 -1.232 1 91 202 THR A CA 1
ATOM 1543 C C . THR A 1 202 ? 15.141 -1.229 -0.938 1 91 202 THR A C 1
ATOM 1545 O O . THR A 1 202 ? 14.477 -1.741 -1.842 1 91 202 THR A O 1
ATOM 1548 N N . TYR A 1 203 ? 14.82 -1.257 0.314 1 91.44 203 TYR A N 1
ATOM 1549 C CA . TYR A 1 203 ? 13.547 -1.815 0.753 1 91.44 203 TYR A CA 1
ATOM 1550 C C . TYR A 1 203 ? 12.547 -0.71 1.072 1 91.44 203 TYR A C 1
ATOM 1552 O O . TYR A 1 203 ? 12.828 0.173 1.886 1 91.44 203 TYR A O 1
ATOM 1560 N N . VAL A 1 204 ? 11.391 -0.761 0.378 1 89.38 204 VAL A N 1
ATOM 1561 C CA . VAL A 1 204 ? 10.359 0.252 0.6 1 89.38 204 VAL A CA 1
ATOM 1562 C C . VAL A 1 204 ? 8.992 -0.41 0.669 1 89.38 204 VAL A C 1
ATOM 1564 O O . VAL A 1 204 ? 8.805 -1.525 0.176 1 89.38 204 VAL A O 1
ATOM 1567 N N . LEU A 1 205 ? 8.031 0.265 1.322 1 89.44 205 LEU A N 1
ATOM 1568 C CA . LEU A 1 205 ? 6.645 -0.191 1.302 1 89.44 205 LEU A CA 1
ATOM 1569 C C . LEU A 1 205 ? 5.906 0.363 0.087 1 89.44 205 LEU A C 1
ATOM 1571 O O . LEU A 1 205 ? 6.316 1.377 -0.483 1 89.44 205 LEU A O 1
ATOM 1575 N N . LEU A 1 206 ? 4.875 -0.295 -0.278 1 91.75 206 LEU A N 1
ATOM 1576 C CA . LEU A 1 206 ? 4.062 0.068 -1.433 1 91.75 206 LEU A CA 1
ATOM 1577 C C . LEU A 1 206 ? 3.615 1.523 -1.348 1 91.75 206 LEU A C 1
ATOM 1579 O O . LEU A 1 206 ? 3.477 2.195 -2.373 1 91.75 206 LEU A O 1
ATOM 1583 N N . THR A 1 207 ? 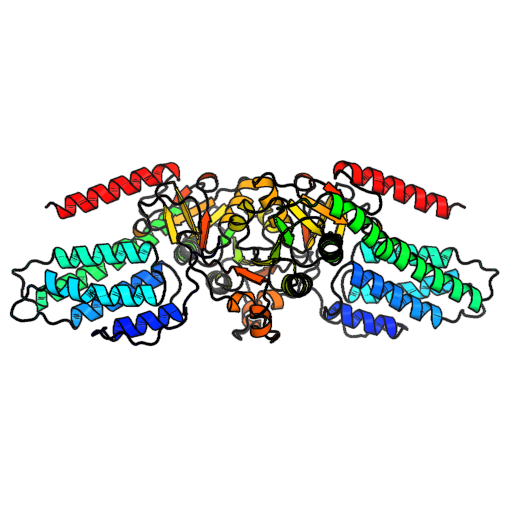3.447 2.027 -0.163 1 87.94 207 THR A N 1
ATOM 1584 C CA . THR A 1 207 ? 2.979 3.393 0.047 1 87.94 207 THR A CA 1
ATOM 1585 C C . THR A 1 207 ? 3.98 4.398 -0.509 1 87.94 207 THR A C 1
ATOM 1587 O O . THR A 1 207 ? 3.617 5.531 -0.835 1 87.94 207 THR A O 1
ATO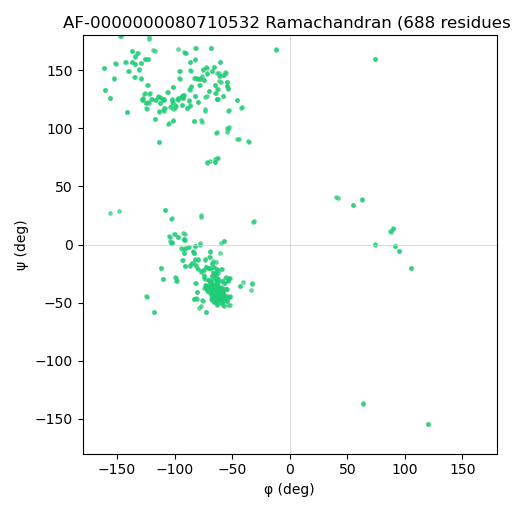M 1590 N N . ALA A 1 208 ? 5.211 4.012 -0.691 1 87.12 208 ALA A N 1
ATOM 1591 C CA . ALA A 1 208 ? 6.273 4.934 -1.096 1 87.12 208 ALA A CA 1
ATOM 1592 C C . ALA A 1 208 ? 6.562 4.812 -2.59 1 87.12 208 ALA A C 1
ATOM 1594 O O . ALA A 1 208 ? 7.516 5.41 -3.094 1 87.12 208 ALA A O 1
ATOM 1595 N N . ILE A 1 209 ? 5.777 4.109 -3.26 1 90.06 209 ILE A N 1
ATOM 1596 C CA . ILE A 1 209 ? 6.117 3.73 -4.625 1 90.06 209 ILE A CA 1
ATOM 1597 C C . ILE A 1 209 ? 6.117 4.969 -5.52 1 90.06 209 ILE A C 1
ATOM 1599 O O . ILE A 1 209 ? 6.895 5.055 -6.473 1 90.06 209 ILE A O 1
ATOM 1603 N N . SER A 1 210 ? 5.223 5.91 -5.273 1 84.12 210 SER A N 1
ATOM 1604 C CA . SER A 1 210 ? 5.145 7.102 -6.109 1 84.12 210 SER A CA 1
ATOM 1605 C C . SER A 1 210 ? 6.461 7.867 -6.105 1 84.12 210 SER A C 1
ATOM 1607 O O . SER A 1 210 ? 6.832 8.484 -7.109 1 84.12 210 SER A O 1
ATOM 1609 N N . TYR A 1 211 ? 7.113 7.777 -5.035 1 81.75 211 TYR A N 1
ATOM 1610 C CA . TYR A 1 211 ? 8.367 8.5 -4.863 1 81.75 211 TYR A CA 1
ATOM 1611 C C . TYR A 1 211 ? 9.523 7.758 -5.535 1 81.75 211 TYR A C 1
ATOM 1613 O O . TYR A 1 211 ? 10.352 8.367 -6.215 1 81.75 211 TYR A O 1
ATOM 1621 N N . ILE A 1 212 ? 9.555 6.574 -5.422 1 87.5 212 ILE A N 1
ATOM 1622 C CA . ILE A 1 212 ? 10.727 5.789 -5.785 1 87.5 212 ILE A CA 1
ATOM 1623 C C . ILE A 1 212 ? 10.703 5.477 -7.277 1 87.5 212 ILE A C 1
ATOM 1625 O O . ILE A 1 212 ? 11.742 5.18 -7.875 1 87.5 212 ILE A O 1
ATOM 1629 N N . MET A 1 213 ? 9.586 5.641 -7.887 1 90.31 213 MET A N 1
ATOM 1630 C CA . MET A 1 213 ? 9.414 5.25 -9.281 1 90.31 213 MET A CA 1
ATOM 1631 C C . MET A 1 213 ? 10.297 6.09 -10.195 1 90.31 213 MET A C 1
ATOM 1633 O O . MET A 1 213 ? 10.703 5.633 -11.266 1 90.31 213 MET A O 1
ATOM 1637 N N . ARG A 1 214 ? 10.633 7.238 -9.781 1 87.44 214 ARG A N 1
ATOM 1638 C CA . ARG A 1 214 ? 11.414 8.156 -10.602 1 87.44 214 ARG A CA 1
ATOM 1639 C C . ARG A 1 214 ? 12.828 7.625 -10.828 1 87.44 214 ARG A C 1
ATOM 1641 O O . ARG A 1 214 ? 13.477 7.973 -11.82 1 87.44 214 ARG A O 1
ATOM 1648 N N . GLU A 1 215 ? 13.297 6.793 -9.945 1 91.88 215 GLU A N 1
ATOM 1649 C CA . GLU A 1 215 ? 14.648 6.246 -10.039 1 91.88 215 GLU A CA 1
ATOM 1650 C C . GLU A 1 215 ? 14.664 4.938 -10.82 1 91.88 215 GLU A C 1
ATOM 1652 O O . GLU A 1 215 ? 15.719 4.488 -11.273 1 91.88 215 GLU A O 1
ATOM 1657 N N . VAL A 1 216 ? 13.602 4.344 -10.953 1 96.62 216 VAL A N 1
ATOM 1658 C CA . VAL A 1 216 ? 13.492 2.996 -11.5 1 96.62 216 VAL A CA 1
ATOM 1659 C C . VAL A 1 216 ? 13.695 3.031 -13.016 1 96.62 216 VAL A C 1
ATOM 1661 O O . VAL A 1 216 ? 13.227 3.955 -13.688 1 96.62 216 VAL A O 1
ATOM 1664 N N . THR A 1 217 ? 14.375 2.039 -13.547 1 97.5 217 THR A N 1
ATOM 1665 C CA . THR A 1 217 ? 14.555 1.954 -14.992 1 97.5 217 THR A CA 1
ATOM 1666 C C . THR A 1 217 ? 13.75 0.795 -15.57 1 97.5 217 THR A C 1
ATOM 1668 O O . THR A 1 217 ? 13.352 0.828 -16.734 1 97.5 217 THR A O 1
ATOM 1671 N N . LYS A 1 218 ? 13.547 -0.271 -14.758 1 96.75 218 LYS A N 1
ATOM 1672 C CA . LYS A 1 218 ? 12.797 -1.437 -15.211 1 96.75 218 LYS A CA 1
ATOM 1673 C C . LYS A 1 218 ? 12.109 -2.129 -14.039 1 96.75 218 LYS A C 1
ATOM 1675 O O . LYS A 1 218 ? 12.547 -2.002 -12.891 1 96.75 218 LYS A O 1
ATOM 1680 N N . VAL A 1 219 ? 11.055 -2.816 -14.383 1 98.31 219 VAL A N 1
ATOM 1681 C CA . VAL A 1 219 ? 10.305 -3.529 -13.359 1 98.31 219 VAL A CA 1
ATOM 1682 C C . VAL A 1 219 ? 10.234 -5.016 -13.703 1 98.31 219 VAL A C 1
ATOM 1684 O O . VAL A 1 219 ? 9.867 -5.383 -14.82 1 98.31 219 VAL A O 1
ATOM 1687 N N . PHE A 1 220 ? 10.711 -5.867 -12.836 1 98.38 220 PHE A N 1
ATOM 1688 C CA . PHE A 1 220 ? 10.586 -7.316 -12.938 1 98.38 220 PHE A CA 1
ATOM 1689 C C . PHE A 1 220 ? 9.617 -7.852 -11.883 1 98.38 220 PHE A C 1
ATOM 1691 O O . PHE A 1 220 ? 9.812 -7.621 -10.688 1 98.38 220 PHE A O 1
ATOM 1698 N N . ILE A 1 221 ? 8.633 -8.555 -12.312 1 97.94 221 ILE A N 1
ATOM 1699 C CA . ILE A 1 221 ? 7.637 -9.078 -11.383 1 97.94 221 ILE A CA 1
ATOM 1700 C C . ILE A 1 221 ? 7.34 -10.539 -11.711 1 97.94 221 ILE A C 1
ATOM 1702 O O . ILE A 1 221 ? 7.449 -10.953 -12.867 1 97.94 221 ILE A O 1
ATOM 1706 N N . GLY A 1 222 ? 7.105 -11.289 -10.672 1 96.88 222 GLY A N 1
ATOM 1707 C CA . GLY A 1 222 ? 6.645 -12.656 -10.875 1 96.88 222 GLY A CA 1
ATOM 1708 C C . GLY A 1 222 ? 5.148 -12.75 -11.117 1 96.88 222 GLY A C 1
ATOM 1709 O O . GLY A 1 222 ? 4.398 -11.844 -10.742 1 96.88 222 GLY A O 1
ATOM 1710 N N . ALA A 1 223 ? 4.742 -13.859 -11.719 1 95.94 223 ALA A N 1
ATOM 1711 C CA . ALA A 1 223 ? 3.326 -14.102 -11.984 1 95.94 223 ALA A CA 1
ATOM 1712 C C . ALA A 1 223 ? 2.873 -15.422 -11.359 1 95.94 223 ALA A C 1
ATOM 1714 O O . ALA A 1 223 ? 3.602 -16.406 -11.391 1 95.94 223 ALA A O 1
ATOM 1715 N N . SER A 1 224 ? 1.692 -15.32 -10.758 1 94.5 224 SER A N 1
ATOM 1716 C CA . SER A 1 224 ? 1.069 -16.547 -10.266 1 94.5 224 SER A CA 1
ATOM 1717 C C . SER A 1 224 ? 0.346 -17.281 -11.391 1 94.5 224 SER A C 1
ATOM 1719 O O . SER A 1 224 ? 0.239 -18.516 -11.359 1 94.5 224 SER A O 1
ATOM 1721 N N . ALA A 1 225 ? -0.171 -16.516 -12.266 1 94.25 225 ALA A N 1
ATOM 1722 C CA . ALA A 1 225 ? -0.834 -17.094 -13.43 1 94.25 225 ALA A CA 1
ATOM 1723 C C . ALA A 1 225 ? -0.961 -16.062 -14.555 1 94.25 225 ALA A C 1
ATOM 1725 O O . ALA A 1 225 ? -0.982 -14.859 -14.305 1 94.25 225 ALA A O 1
ATOM 1726 N N . MET A 1 226 ? -0.979 -16.578 -15.719 1 94.75 226 MET A N 1
ATOM 1727 C CA . MET A 1 226 ? -1.251 -15.781 -16.906 1 94.75 226 MET A CA 1
ATOM 1728 C C . MET A 1 226 ? -2.561 -16.219 -17.562 1 94.75 226 MET A C 1
ATOM 1730 O O . MET A 1 226 ? -2.762 -17.391 -17.844 1 94.75 226 MET A O 1
ATOM 1734 N N . MET A 1 227 ? -3.414 -15.219 -17.766 1 92.94 227 MET A N 1
ATOM 1735 C CA . MET A 1 227 ? -4.727 -15.508 -18.344 1 92.94 227 MET A CA 1
ATOM 1736 C C . MET A 1 227 ? -4.684 -15.422 -19.859 1 92.94 227 MET A C 1
ATOM 1738 O O . MET A 1 227 ? -3.758 -14.844 -20.438 1 92.94 227 MET A O 1
ATOM 1742 N N . SER A 1 228 ? -5.727 -15.969 -20.5 1 92.44 228 SER A N 1
ATOM 1743 C CA . SER A 1 228 ? -5.773 -16.047 -21.953 1 92.44 228 SER A CA 1
ATOM 1744 C C . SER A 1 228 ? -5.977 -14.664 -22.578 1 92.44 228 SER A C 1
ATOM 1746 O O . SER A 1 228 ? -5.703 -14.461 -23.75 1 92.44 228 SER A O 1
ATOM 1748 N N . ASN A 1 229 ? -6.461 -13.742 -21.828 1 91.44 229 ASN A N 1
ATOM 1749 C CA . ASN A 1 229 ? -6.641 -12.391 -22.344 1 91.44 229 ASN A CA 1
ATOM 1750 C C . ASN A 1 229 ? -5.414 -11.523 -22.094 1 91.44 229 ASN A C 1
ATOM 1752 O O . ASN A 1 229 ? -5.465 -10.305 -22.25 1 91.44 229 ASN A O 1
ATOM 1756 N N . GLY A 1 230 ? -4.418 -12.117 -21.562 1 92.19 230 GLY A N 1
ATOM 1757 C CA . GLY A 1 230 ? -3.164 -11.406 -21.375 1 92.19 230 GLY A CA 1
ATOM 1758 C C . GLY A 1 230 ? -3.027 -10.805 -19.984 1 92.19 230 GLY A C 1
ATOM 1759 O O . GLY A 1 230 ? -1.972 -10.273 -19.625 1 92.19 230 GLY A O 1
ATOM 1760 N N . ALA A 1 231 ? -4.074 -10.898 -19.172 1 92.94 231 ALA A N 1
ATOM 1761 C CA . ALA A 1 231 ? -4.008 -10.398 -17.797 1 92.94 231 ALA A CA 1
ATOM 1762 C C . ALA A 1 231 ? -3.15 -11.305 -16.938 1 92.94 231 ALA A C 1
ATOM 1764 O O . ALA A 1 231 ? -3.01 -12.5 -17.219 1 92.94 231 ALA A O 1
ATOM 1765 N N . VAL A 1 232 ? -2.584 -10.711 -15.93 1 94.69 232 VAL A N 1
ATOM 1766 C CA . VAL A 1 232 ? -1.659 -11.461 -15.094 1 94.69 232 VAL A CA 1
ATOM 1767 C C . VAL A 1 232 ? -2.17 -11.477 -13.648 1 94.69 232 VAL A C 1
ATOM 1769 O O . VAL A 1 232 ? -2.471 -10.43 -13.078 1 94.69 232 VAL A O 1
ATOM 1772 N N . LEU A 1 233 ? -2.314 -12.664 -13.117 1 93.38 233 LEU A N 1
ATOM 1773 C CA . LEU A 1 233 ? -2.635 -12.828 -11.703 1 93.38 233 LEU A CA 1
ATOM 1774 C C . LEU A 1 233 ? -1.365 -12.852 -10.859 1 93.38 233 LEU A C 1
ATOM 1776 O O . LEU A 1 233 ? -0.455 -13.641 -11.125 1 93.38 233 LEU A O 1
ATOM 1780 N N . SER A 1 234 ? -1.257 -11.961 -9.891 1 93.5 234 SER A N 1
ATOM 1781 C CA . SER A 1 234 ? -0.1 -11.867 -9 1 93.5 234 SER A CA 1
ATOM 1782 C C . SER A 1 234 ? -0.511 -11.43 -7.602 1 93.5 234 SER A C 1
ATOM 1784 O O . SER A 1 234 ? -1.701 -11.281 -7.316 1 93.5 234 SER A O 1
ATOM 1786 N N . ARG A 1 235 ? 0.482 -11.336 -6.766 1 91 235 ARG A N 1
ATOM 1787 C CA . ARG A 1 235 ? 0.232 -10.883 -5.398 1 91 235 ARG A CA 1
ATOM 1788 C C . ARG A 1 235 ? -0.49 -9.539 -5.391 1 91 235 ARG A C 1
ATOM 1790 O O . ARG A 1 235 ? -0.179 -8.664 -6.195 1 91 235 ARG A O 1
ATOM 1797 N N . VAL A 1 236 ? -1.445 -9.438 -4.465 1 90.62 236 VAL A N 1
ATOM 1798 C CA . VAL A 1 236 ? -2.213 -8.195 -4.367 1 90.62 236 VAL A CA 1
ATOM 1799 C C . VAL A 1 236 ? -1.266 -7.012 -4.211 1 90.62 236 VAL A C 1
ATOM 1801 O O . VAL A 1 236 ? -0.29 -7.082 -3.461 1 90.62 236 VAL A O 1
ATOM 1804 N N . GLY A 1 237 ? -1.541 -5.918 -4.953 1 93 237 GLY A N 1
ATOM 1805 C CA . GLY A 1 237 ? -0.654 -4.766 -4.988 1 93 237 GLY A CA 1
ATOM 1806 C C . GLY A 1 237 ? 0.135 -4.66 -6.281 1 93 237 GLY A C 1
ATOM 1807 O O . GLY A 1 237 ? 0.64 -3.588 -6.621 1 93 237 GLY A O 1
ATOM 1808 N N . THR A 1 238 ? 0.25 -5.75 -7 1 95.12 238 THR A N 1
ATOM 1809 C CA . THR A 1 238 ? 0.999 -5.77 -8.25 1 95.12 238 THR A CA 1
ATOM 1810 C C . THR A 1 238 ? 0.373 -4.824 -9.273 1 95.12 238 THR A C 1
ATOM 1812 O O . THR A 1 238 ? 1.084 -4.113 -9.992 1 95.12 238 THR A O 1
ATOM 1815 N N . ALA A 1 239 ? -0.928 -4.816 -9.344 1 92.94 239 ALA A N 1
ATOM 1816 C CA . ALA A 1 239 ? -1.61 -3.928 -10.281 1 92.94 239 ALA A CA 1
ATOM 1817 C C . ALA A 1 239 ? -1.256 -2.469 -10.016 1 92.94 239 ALA A C 1
ATOM 1819 O O . ALA A 1 239 ? -1.084 -1.682 -10.945 1 92.94 239 ALA A O 1
ATOM 1820 N N . VAL A 1 240 ? -1.159 -2.127 -8.727 1 93.56 240 VAL A N 1
ATOM 1821 C CA . VAL A 1 240 ? -0.789 -0.77 -8.344 1 93.56 240 VAL A CA 1
ATOM 1822 C C . VAL A 1 240 ? 0.622 -0.458 -8.836 1 93.56 240 VAL A C 1
ATOM 1824 O O . VAL A 1 240 ? 0.859 0.593 -9.438 1 93.56 240 VAL A O 1
ATOM 1827 N N . VAL A 1 241 ? 1.511 -1.358 -8.633 1 96.25 241 VAL A N 1
ATOM 1828 C CA . VAL A 1 241 ? 2.895 -1.189 -9.07 1 96.25 241 VAL A CA 1
ATOM 1829 C C . VAL A 1 241 ? 2.947 -1.031 -10.586 1 96.25 241 VAL A C 1
ATOM 1831 O O . VAL A 1 241 ? 3.625 -0.139 -11.102 1 96.25 241 VAL A O 1
ATOM 1834 N N . ALA A 1 242 ? 2.223 -1.861 -11.25 1 95.62 242 ALA A N 1
ATOM 1835 C CA . ALA A 1 242 ? 2.217 -1.842 -12.711 1 95.62 242 ALA A CA 1
ATOM 1836 C C . ALA A 1 242 ? 1.659 -0.523 -13.234 1 95.62 242 ALA A C 1
ATOM 1838 O O . ALA A 1 242 ? 2.215 0.064 -14.172 1 95.62 242 ALA A O 1
ATOM 1839 N N . MET A 1 243 ? 0.613 -0.105 -12.688 1 91.56 243 MET A N 1
ATOM 1840 C CA . MET A 1 243 ? -0.001 1.15 -13.117 1 91.56 243 MET A CA 1
ATOM 1841 C C . MET A 1 243 ? 0.949 2.322 -12.891 1 91.56 243 MET A C 1
ATOM 1843 O O . MET A 1 243 ? 1.08 3.191 -13.758 1 91.56 243 MET A O 1
ATOM 1847 N N . MET A 1 244 ? 1.58 2.311 -11.719 1 92.44 244 MET A N 1
ATOM 1848 C CA . MET A 1 244 ? 2.527 3.377 -11.406 1 92.44 244 MET A CA 1
ATOM 1849 C C . MET A 1 244 ? 3.703 3.357 -12.383 1 92.44 244 MET A C 1
ATOM 1851 O O . MET A 1 244 ? 4.133 4.406 -12.859 1 92.44 244 MET A O 1
ATOM 1855 N N . ALA A 1 245 ? 4.184 2.207 -12.633 1 95.19 245 ALA A N 1
ATOM 1856 C CA . ALA A 1 245 ? 5.293 2.068 -13.578 1 95.19 245 ALA A CA 1
ATOM 1857 C C . ALA A 1 245 ? 4.902 2.57 -14.961 1 95.19 245 ALA A C 1
ATOM 1859 O O . ALA A 1 245 ? 5.676 3.275 -15.617 1 95.19 245 ALA A O 1
ATOM 1860 N N . ARG A 1 246 ? 3.725 2.242 -15.391 1 93.56 246 ARG A N 1
ATOM 1861 C CA . ARG A 1 246 ? 3.24 2.672 -16.688 1 93.56 246 ARG A CA 1
ATOM 1862 C C . ARG A 1 246 ? 3.146 4.191 -16.766 1 93.56 246 ARG A C 1
ATOM 1864 O O . ARG A 1 246 ? 3.498 4.793 -17.781 1 93.56 246 ARG A O 1
ATOM 1871 N N . SER A 1 247 ? 2.639 4.766 -15.734 1 89 247 SER A N 1
ATOM 1872 C CA . SER A 1 247 ? 2.51 6.219 -15.68 1 89 247 SER A CA 1
ATOM 1873 C C . SER A 1 247 ? 3.867 6.898 -15.82 1 89 247 SER A C 1
ATOM 1875 O O . SER A 1 247 ? 3.945 8.07 -16.203 1 89 247 SER A O 1
ATOM 1877 N N . HIS A 1 248 ? 4.93 6.223 -15.562 1 91.5 248 HIS A N 1
ATOM 1878 C CA . HIS A 1 248 ? 6.281 6.754 -15.695 1 91.5 248 HIS A CA 1
ATOM 1879 C C . HIS A 1 248 ? 6.969 6.203 -16.938 1 91.5 248 HIS A C 1
ATOM 1881 O O . HIS A 1 248 ? 8.18 6.355 -17.109 1 91.5 248 HIS A O 1
ATOM 1887 N N . ASN A 1 249 ? 6.27 5.5 -17.75 1 94.44 249 ASN A N 1
ATOM 1888 C CA . ASN A 1 249 ? 6.734 4.945 -19.016 1 94.44 249 ASN A CA 1
ATOM 1889 C C . ASN A 1 249 ? 7.871 3.949 -18.812 1 94.44 249 ASN A C 1
ATOM 1891 O O . ASN A 1 249 ? 8.844 3.949 -19.562 1 94.44 249 ASN A O 1
ATOM 1895 N N . LEU A 1 250 ? 7.762 3.201 -17.797 1 96.94 250 LEU A N 1
ATOM 1896 C CA . LEU A 1 250 ? 8.766 2.188 -17.5 1 96.94 250 LEU A CA 1
ATOM 1897 C C . LEU A 1 250 ? 8.352 0.831 -18.062 1 96.94 250 LEU A C 1
ATOM 1899 O O . LEU A 1 250 ? 7.176 0.473 -18.031 1 96.94 250 LEU A O 1
ATOM 1903 N N . PRO A 1 251 ? 9.297 0.07 -18.562 1 97.44 251 PRO A N 1
ATOM 1904 C CA . PRO A 1 251 ? 8.961 -1.292 -18.984 1 97.44 251 PRO A CA 1
ATOM 1905 C C . PRO A 1 251 ? 8.656 -2.219 -17.812 1 97.44 251 PRO A C 1
ATOM 1907 O O . PRO A 1 251 ? 9.398 -2.227 -16.828 1 97.44 251 PRO A O 1
ATOM 1910 N N . ILE A 1 252 ? 7.57 -2.945 -17.922 1 98 252 ILE A N 1
ATOM 1911 C CA . ILE A 1 252 ? 7.16 -3.91 -16.906 1 98 252 ILE A CA 1
ATOM 1912 C C . ILE A 1 252 ? 7.242 -5.324 -17.469 1 98 252 ILE A C 1
ATOM 1914 O O . ILE A 1 252 ? 6.48 -5.684 -18.375 1 98 252 ILE A O 1
ATOM 1918 N N . MET A 1 253 ? 8.125 -6.109 -16.922 1 98.25 253 MET A N 1
ATOM 1919 C CA . MET A 1 253 ? 8.367 -7.457 -17.422 1 98.25 253 MET A CA 1
ATOM 1920 C C . MET A 1 253 ? 7.914 -8.508 -16.406 1 98.25 253 MET A C 1
ATOM 1922 O O . MET A 1 253 ? 8.375 -8.516 -15.273 1 98.25 253 MET A O 1
ATOM 1926 N N . PHE A 1 254 ? 7.031 -9.328 -16.828 1 98.25 254 PHE A N 1
ATOM 1927 C CA . PHE A 1 254 ? 6.574 -10.43 -15.984 1 98.25 254 PHE A CA 1
ATOM 1928 C C . PHE A 1 254 ? 7.324 -11.719 -16.328 1 98.25 254 PHE A C 1
ATOM 1930 O O . PHE A 1 254 ? 7.43 -12.078 -17.5 1 98.25 254 PHE A O 1
ATOM 1937 N N . CYS A 1 255 ? 7.906 -12.336 -15.383 1 98.06 255 CYS A N 1
ATOM 1938 C CA . CYS A 1 255 ? 8.508 -13.656 -15.523 1 98.06 255 CYS A CA 1
ATOM 1939 C C . CYS A 1 255 ? 7.52 -14.75 -15.133 1 98.06 255 CYS A C 1
ATOM 1941 O O . CYS A 1 255 ? 6.969 -14.734 -14.031 1 98.06 255 CYS A O 1
ATOM 1943 N N . CYS A 1 256 ? 7.305 -15.695 -16.016 1 97.56 256 CYS A N 1
ATOM 1944 C CA . CYS A 1 256 ? 6.266 -16.688 -15.75 1 97.56 256 CYS A CA 1
ATOM 1945 C C . CYS A 1 256 ? 6.539 -17.969 -16.516 1 97.56 256 CYS A C 1
ATOM 1947 O O . CYS A 1 256 ? 6.723 -17.953 -17.734 1 97.56 256 CYS A O 1
ATOM 1949 N N . GLU A 1 257 ? 6.566 -19.047 -15.797 1 96.94 257 GLU A N 1
ATOM 1950 C CA . GLU A 1 257 ? 6.625 -20.344 -16.453 1 96.94 257 GLU A CA 1
ATOM 1951 C C . GLU A 1 257 ? 5.336 -20.641 -17.219 1 96.94 257 GLU A C 1
ATOM 1953 O O . GLU A 1 257 ? 4.242 -20.312 -16.75 1 96.94 257 GLU A O 1
ATOM 1958 N N . THR A 1 258 ? 5.383 -21.344 -18.25 1 95.56 258 THR A N 1
ATOM 1959 C CA . THR A 1 258 ? 4.23 -21.547 -19.125 1 95.56 258 THR A CA 1
ATOM 1960 C C . THR A 1 258 ? 3.234 -22.516 -18.484 1 95.56 258 THR A C 1
ATOM 1962 O O . THR A 1 258 ? 2.057 -22.516 -18.859 1 95.56 258 THR A O 1
ATOM 1965 N N . TYR A 1 259 ? 3.691 -23.328 -17.562 1 95.31 259 TYR A N 1
ATOM 1966 C CA . TYR A 1 259 ? 2.744 -24.234 -16.922 1 95.31 259 TYR A CA 1
ATOM 1967 C C . TYR A 1 259 ? 1.767 -23.469 -16.031 1 95.31 259 TYR A C 1
ATOM 1969 O O . TYR A 1 259 ? 0.798 -24.031 -15.531 1 95.31 259 TYR A O 1
ATOM 1977 N N . LYS A 1 260 ? 1.951 -22.125 -15.844 1 96.06 260 LYS A N 1
ATOM 1978 C CA . LYS A 1 260 ? 1.058 -21.266 -15.062 1 96.06 260 LYS A CA 1
ATOM 1979 C C . LYS A 1 260 ? 0.068 -20.531 -15.969 1 96.06 260 LYS A C 1
ATOM 1981 O O . LYS A 1 260 ? -0.679 -19.672 -15.508 1 96.06 260 LYS A O 1
ATOM 1986 N N . PHE A 1 261 ? 0.092 -20.875 -17.25 1 95.12 261 PHE A N 1
ATOM 1987 C CA . PHE A 1 261 ? -0.849 -20.266 -18.188 1 95.12 261 PHE A CA 1
ATOM 1988 C C . PHE A 1 261 ? -2.211 -20.938 -18.094 1 95.12 261 PHE A C 1
ATOM 1990 O O . PHE A 1 261 ? -2.293 -22.141 -17.859 1 95.12 261 PHE A O 1
ATOM 1997 N N . CYS A 1 262 ? -3.195 -20.156 -18.234 1 91.62 262 CYS A N 1
ATOM 1998 C CA . CYS A 1 262 ? -4.555 -20.672 -18.109 1 91.62 262 CYS A CA 1
ATOM 1999 C C . CYS A 1 262 ? -5.418 -20.219 -19.266 1 91.62 262 CYS A C 1
ATOM 2001 O O . CYS A 1 262 ? -5.273 -19.094 -19.75 1 91.62 262 CYS A O 1
ATOM 2003 N N . GLU A 1 263 ? -6.395 -21 -19.641 1 90.38 263 GLU A N 1
ATOM 2004 C CA . GLU A 1 263 ? -7.273 -20.719 -20.766 1 90.38 263 GLU A CA 1
ATOM 2005 C C . GLU A 1 263 ? -8.406 -19.781 -20.359 1 90.38 263 GLU A C 1
ATOM 2007 O O . GLU A 1 263 ? -9.086 -19.219 -21.219 1 90.38 263 GLU A O 1
ATOM 2012 N N . ARG A 1 264 ? -8.5 -19.531 -19.234 1 86.56 264 ARG A N 1
ATOM 2013 C CA . ARG A 1 264 ? -9.602 -18.719 -18.719 1 86.56 264 ARG A CA 1
ATOM 2014 C C . ARG A 1 264 ? -9.375 -17.234 -19.031 1 86.56 264 ARG A C 1
ATOM 2016 O O . ARG A 1 264 ? -8.242 -16.766 -19.031 1 86.56 264 ARG A O 1
ATOM 2023 N N . VAL A 1 265 ? -10.539 -16.609 -19.297 1 83.62 265 VAL A N 1
ATOM 2024 C CA . VAL A 1 265 ? -10.57 -15.156 -19.344 1 83.62 265 VAL A CA 1
ATOM 2025 C C . VAL A 1 265 ? -10.977 -14.594 -17.984 1 83.62 265 VAL A C 1
ATOM 2027 O O . VAL A 1 265 ? -11.906 -15.094 -17.359 1 83.62 265 VAL A O 1
ATOM 2030 N N . GLN A 1 266 ? -10.18 -13.719 -17.531 1 80.31 266 GLN A N 1
ATOM 2031 C CA . GLN A 1 266 ? -10.5 -13.102 -16.25 1 80.31 266 GLN A CA 1
ATOM 2032 C C . GLN A 1 266 ? -10.477 -11.578 -16.359 1 80.31 266 GLN A C 1
ATOM 2034 O O . GLN A 1 266 ? -9.484 -11 -16.812 1 80.31 266 GLN A O 1
ATOM 2039 N N . LEU A 1 267 ? -11.656 -10.969 -15.953 1 74 267 LEU A N 1
ATOM 2040 C CA . LEU A 1 267 ? -11.789 -9.523 -16.078 1 74 267 LEU A CA 1
ATOM 2041 C C . LEU A 1 267 ? -11.523 -8.836 -14.734 1 74 267 LEU A C 1
ATOM 2043 O O . LEU A 1 267 ? -11.188 -7.652 -14.695 1 74 267 LEU A O 1
ATOM 2047 N N . ASP A 1 268 ? -11.805 -9.602 -13.695 1 70.06 268 ASP A N 1
ATOM 2048 C CA . ASP A 1 268 ? -11.539 -9.039 -12.375 1 70.06 268 ASP A CA 1
ATOM 2049 C C . ASP A 1 268 ? -11.016 -10.109 -11.422 1 70.06 268 ASP A C 1
ATOM 2051 O O . ASP A 1 268 ? -11.031 -11.297 -11.742 1 70.06 268 ASP A O 1
ATOM 2055 N N . SER A 1 269 ? -10.352 -9.633 -10.445 1 64.12 269 SER A N 1
ATOM 2056 C CA . SER A 1 269 ? -9.664 -10.539 -9.531 1 64.12 269 SER A CA 1
ATOM 2057 C C . SER A 1 269 ? -10.641 -11.172 -8.547 1 64.12 269 SER A C 1
ATOM 2059 O O . SER A 1 269 ? -10.258 -12.055 -7.77 1 64.12 269 SER A O 1
ATOM 2061 N N . ILE A 1 270 ? -11.797 -10.898 -8.594 1 60.62 270 ILE A N 1
ATOM 2062 C CA . ILE A 1 270 ? -12.711 -11.281 -7.52 1 60.62 270 ILE A CA 1
ATOM 2063 C C . ILE A 1 270 ? -13.055 -12.766 -7.633 1 60.62 270 ILE A C 1
ATOM 2065 O O . ILE A 1 270 ? -12.992 -13.5 -6.645 1 60.62 270 ILE A O 1
ATOM 2069 N N . VAL A 1 271 ? -13.5 -13.18 -8.805 1 50.19 271 VAL A N 1
ATOM 2070 C CA . VAL A 1 271 ? -14.102 -14.5 -9 1 50.19 271 VAL A CA 1
ATOM 2071 C C . VAL A 1 271 ? -13.086 -15.586 -8.648 1 50.19 271 VAL A C 1
ATOM 2073 O O . VAL A 1 271 ? -13.453 -16.656 -8.148 1 50.19 271 VAL A O 1
ATOM 2076 N N . TYR A 1 272 ? -11.867 -15.227 -8.383 1 53.69 272 TYR A N 1
ATOM 2077 C CA . TYR A 1 272 ? -10.867 -16.266 -8.172 1 53.69 272 TYR A CA 1
ATOM 2078 C C . TYR A 1 272 ? -9.805 -15.805 -7.176 1 53.69 272 TYR A C 1
ATOM 2080 O O . TYR A 1 272 ? -8.695 -16.344 -7.148 1 53.69 272 TYR A O 1
ATOM 2088 N N . ASN A 1 273 ? -10.477 -14.938 -6.387 1 65.88 273 ASN A N 1
ATOM 2089 C CA . ASN A 1 273 ? -9.5 -14.445 -5.422 1 65.88 273 ASN A CA 1
ATOM 2090 C C . ASN A 1 273 ? -9.555 -15.227 -4.113 1 65.88 273 ASN A C 1
ATOM 2092 O O . ASN A 1 273 ? -10.453 -16.047 -3.916 1 65.88 273 ASN A O 1
ATOM 2096 N N . GLU A 1 274 ? -8.461 -15.312 -3.502 1 68.12 274 GLU A N 1
ATOM 2097 C CA . GLU A 1 274 ? -8.336 -15.844 -2.148 1 68.12 274 GLU A CA 1
ATOM 2098 C C . GLU A 1 274 ? -8.391 -14.727 -1.107 1 68.12 274 GLU A C 1
ATOM 2100 O O . GLU A 1 274 ? -7.734 -13.695 -1.263 1 68.12 274 GLU A O 1
ATOM 2105 N N . LEU A 1 275 ? -9.492 -14.906 -0.2 1 59.59 275 LEU A N 1
ATOM 2106 C CA . LEU A 1 275 ? -9.516 -13.961 0.909 1 59.59 275 LEU A CA 1
ATOM 2107 C C . LEU A 1 275 ? -8.531 -14.375 1.999 1 59.59 275 LEU A C 1
ATOM 2109 O O . LEU A 1 275 ? -8.5 -15.547 2.396 1 59.59 275 LEU A O 1
ATOM 2113 N N . GLY A 1 276 ? -7.609 -13.43 2.295 1 59.28 276 GLY A N 1
ATOM 2114 C CA . GLY A 1 276 ? -6.777 -13.68 3.457 1 59.28 276 GLY A CA 1
ATOM 2115 C C . GLY A 1 276 ? -7.539 -13.609 4.766 1 59.28 276 GLY A C 1
ATOM 2116 O O . GLY A 1 276 ? -8.742 -13.359 4.773 1 59.28 276 GLY A O 1
ATOM 2117 N N . GLN A 1 277 ? -6.832 -14.062 5.805 1 59.41 277 GLN A N 1
ATOM 2118 C CA . GLN A 1 277 ? -7.43 -13.93 7.129 1 59.41 277 GLN A CA 1
ATOM 2119 C C . GLN A 1 277 ? -7.656 -12.461 7.492 1 59.41 277 GLN A C 1
ATOM 2121 O O . GLN A 1 277 ? -6.75 -11.633 7.344 1 59.41 277 GLN A O 1
ATOM 2126 N N . PRO A 1 278 ? -8.828 -12.109 7.832 1 57.09 278 PRO A N 1
ATOM 2127 C CA . PRO A 1 278 ? -9.094 -10.734 8.25 1 57.09 278 PRO A CA 1
ATOM 2128 C C . PRO A 1 278 ? -8.148 -10.258 9.359 1 57.09 278 PRO A C 1
ATOM 2130 O O . PRO A 1 278 ? -7.809 -9.07 9.414 1 57.09 278 PRO A O 1
ATOM 2133 N N . ASP A 1 279 ? -7.734 -11.242 10.117 1 58.75 279 ASP A N 1
ATOM 2134 C CA . ASP A 1 279 ? -6.875 -10.922 11.25 1 58.75 279 ASP A CA 1
ATOM 2135 C C . ASP A 1 279 ? -5.547 -10.328 10.781 1 58.75 279 ASP A C 1
ATOM 2137 O O . ASP A 1 279 ? -4.918 -9.555 11.5 1 58.75 279 ASP A O 1
ATOM 2141 N N . ASP A 1 280 ? -5.273 -10.719 9.617 1 64.19 280 ASP A N 1
ATOM 2142 C CA . ASP A 1 280 ? -4.012 -10.227 9.07 1 64.19 280 ASP A CA 1
ATOM 2143 C C . ASP A 1 280 ? -4.07 -8.719 8.828 1 64.19 280 ASP A C 1
ATOM 2145 O O . ASP A 1 280 ? -3.037 -8.047 8.797 1 64.19 280 ASP A O 1
ATOM 2149 N N . LEU A 1 281 ? -5.27 -8.305 8.609 1 62.31 281 LEU A N 1
ATOM 2150 C CA . LEU A 1 281 ? -5.469 -6.891 8.312 1 62.31 281 LEU A CA 1
ATOM 2151 C C . LEU A 1 281 ? -5.316 -6.047 9.578 1 62.31 281 LEU A C 1
ATOM 2153 O O . LEU A 1 281 ? -4.969 -4.867 9.5 1 62.31 281 LEU A O 1
ATOM 2157 N N . ILE A 1 282 ? -5.664 -6.75 10.648 1 60.44 282 ILE A N 1
ATOM 2158 C CA . ILE A 1 282 ? -5.855 -5.953 11.852 1 60.44 282 ILE A CA 1
ATOM 2159 C C . ILE A 1 282 ? -4.754 -6.277 12.867 1 60.44 282 ILE A C 1
ATOM 2161 O O . ILE A 1 282 ? -4.516 -5.508 13.797 1 60.44 282 ILE A O 1
ATOM 2165 N N . SER A 1 283 ? -4.09 -7.391 12.773 1 55.69 283 SER A N 1
ATOM 2166 C CA . SER A 1 283 ? -3.178 -7.848 13.812 1 55.69 283 SER A CA 1
ATOM 2167 C C . SER A 1 283 ? -1.983 -6.91 13.953 1 55.69 283 SER A C 1
ATOM 2169 O O . SER A 1 283 ? -1.211 -6.73 13.016 1 55.69 283 SER A O 1
ATOM 2171 N N . ASP A 1 284 ? -2.291 -5.734 14.492 1 53.12 284 ASP A N 1
ATOM 2172 C CA . ASP A 1 284 ? -1.149 -4.898 14.852 1 53.12 284 ASP A CA 1
ATOM 2173 C C . ASP A 1 284 ? -0.424 -5.453 16.078 1 53.12 284 ASP A C 1
ATOM 2175 O O . ASP A 1 284 ? -0.982 -6.258 16.828 1 53.12 284 ASP A O 1
ATOM 2179 N N . ALA A 1 285 ? 0.921 -5.246 16.109 1 43.44 285 ALA A N 1
ATOM 2180 C CA . ALA A 1 285 ? 1.636 -5.5 17.344 1 43.44 285 ALA A CA 1
ATOM 2181 C C . ALA A 1 285 ? 0.866 -4.949 18.547 1 43.44 285 ALA A C 1
ATOM 2183 O O . ALA A 1 285 ? 1.152 -5.301 19.688 1 43.44 285 ALA A O 1
ATOM 2184 N N . SER A 1 286 ? 0.211 -3.865 18.406 1 44.34 286 SER A N 1
ATOM 2185 C CA . SER A 1 286 ? -0.151 -3.246 19.672 1 44.34 286 SER A CA 1
ATOM 2186 C C . SER A 1 286 ? -1.332 -3.963 20.328 1 44.34 286 SER A C 1
ATOM 2188 O O . SER A 1 286 ? -1.776 -3.582 21.406 1 44.34 286 SER A O 1
ATOM 2190 N N . GLY A 1 287 ? -1.644 -5.113 20.125 1 44.66 287 GLY A N 1
ATOM 2191 C CA . GLY A 1 287 ? -2.516 -5.895 20.984 1 44.66 287 GLY A CA 1
ATOM 2192 C C . GLY A 1 287 ? -3.977 -5.5 20.875 1 44.66 287 GLY A C 1
ATOM 2193 O O . GLY A 1 287 ? -4.766 -5.754 21.781 1 44.66 287 GLY A O 1
ATOM 2194 N N . GLY A 1 288 ? -4.383 -4.52 20.047 1 51.06 288 GLY A N 1
ATOM 2195 C CA . GLY A 1 288 ? -5.785 -4.191 20.234 1 51.06 288 GLY A CA 1
ATOM 2196 C C . GLY A 1 288 ? -6.719 -5.324 19.844 1 51.06 288 GLY A C 1
ATOM 2197 O O . GLY A 1 288 ? -6.293 -6.297 19.219 1 51.06 288 GLY A O 1
ATOM 2198 N N . ASP A 1 289 ? -7.918 -5.414 20.438 1 57.78 289 ASP A N 1
ATOM 2199 C CA . ASP A 1 289 ? -8.898 -6.492 20.438 1 57.78 289 ASP A CA 1
ATOM 2200 C C . ASP A 1 289 ? -9.43 -6.742 19.031 1 57.78 289 ASP A C 1
ATOM 2202 O O . ASP A 1 289 ? -10.344 -6.047 18.562 1 57.78 289 ASP A O 1
ATOM 2206 N N . VAL A 1 290 ? -8.688 -7.348 18.156 1 62.59 290 VAL A N 1
ATOM 2207 C CA . VAL A 1 290 ? -9.055 -7.824 16.828 1 62.59 290 VAL A CA 1
ATOM 2208 C C . VAL A 1 290 ? -10.516 -8.266 16.812 1 62.59 290 VAL A C 1
ATOM 2210 O O . VAL A 1 290 ? -11.25 -8 15.852 1 62.59 290 VAL A O 1
ATOM 2213 N N . ASP A 1 291 ? -10.875 -8.758 17.891 1 64.31 291 ASP A N 1
ATOM 2214 C CA . ASP A 1 291 ? -12.227 -9.305 17.953 1 64.31 291 ASP A CA 1
ATOM 2215 C C . ASP A 1 291 ? -13.266 -8.188 17.984 1 64.31 291 ASP A C 1
ATOM 2217 O O . ASP A 1 291 ? -14.32 -8.297 17.359 1 64.31 291 ASP A O 1
ATOM 2221 N N . GLU A 1 292 ? -12.891 -7.152 18.625 1 66.44 292 GLU A N 1
ATOM 2222 C CA . GLU A 1 292 ? -13.836 -6.039 18.703 1 66.44 292 GLU A CA 1
ATOM 2223 C C . GLU A 1 292 ? -13.977 -5.344 17.359 1 66.44 292 GLU A C 1
ATOM 2225 O O . GLU A 1 292 ? -15.07 -4.91 16.984 1 66.44 292 GLU A O 1
ATOM 2230 N N . PHE A 1 293 ? -12.891 -5.426 16.688 1 71.5 293 PHE A N 1
ATOM 2231 C CA . PHE A 1 293 ? -12.898 -4.773 15.383 1 71.5 293 PHE A CA 1
ATOM 2232 C C . PHE A 1 293 ? -13.75 -5.555 14.391 1 71.5 293 PHE A C 1
ATOM 2234 O O . PHE A 1 293 ? -14.523 -4.969 13.633 1 71.5 293 PHE A O 1
ATOM 2241 N N . LYS A 1 294 ? -13.711 -6.812 14.508 1 67.44 294 LYS A N 1
ATOM 2242 C CA . LYS A 1 294 ? -14.453 -7.688 13.602 1 67.44 294 LYS A CA 1
ATOM 2243 C C . LYS A 1 294 ? -15.945 -7.637 13.891 1 67.44 294 LYS A C 1
ATOM 2245 O O . LYS A 1 294 ? -16.766 -7.953 13.023 1 67.44 294 LYS A O 1
ATOM 2250 N N . ALA A 1 295 ? -16.234 -7.164 15.102 1 69.31 295 ALA A N 1
ATOM 2251 C CA . ALA A 1 295 ? -17.625 -7.211 15.555 1 69.31 295 ALA A CA 1
ATOM 2252 C C . ALA A 1 295 ? -18.359 -5.922 15.203 1 69.31 295 ALA A C 1
ATOM 2254 O O . ALA A 1 295 ? -19.562 -5.797 15.453 1 69.31 295 ALA A O 1
ATOM 2255 N N . LEU A 1 296 ? -17.719 -5.156 14.562 1 71.31 296 LEU A N 1
ATOM 2256 C CA . LEU A 1 296 ? -18.375 -3.898 14.242 1 71.31 296 LEU A CA 1
ATOM 2257 C C . LEU A 1 296 ? -19.438 -4.105 13.164 1 71.31 296 LEU A C 1
ATOM 2259 O O . LEU A 1 296 ? -19.156 -4.629 12.086 1 71.31 296 LEU A O 1
ATOM 2263 N N . PRO A 1 297 ? -20.688 -3.926 13.391 1 68.38 297 PRO A N 1
ATOM 2264 C CA . PRO A 1 297 ? -21.812 -4.293 12.531 1 68.38 297 PRO A CA 1
ATOM 2265 C C . PRO A 1 297 ? -21.703 -3.688 11.133 1 68.38 297 PRO A C 1
ATOM 2267 O O . PRO A 1 297 ? -22.156 -4.289 10.156 1 68.38 297 PRO A O 1
ATOM 2270 N N . SER A 1 298 ? -21.141 -2.496 11 1 78 298 SER A N 1
ATOM 2271 C CA . SER A 1 298 ? -21.172 -1.811 9.711 1 78 298 SER A CA 1
ATOM 2272 C C . SER A 1 298 ? -19.781 -1.806 9.062 1 78 298 SER A C 1
ATOM 2274 O O . SER A 1 298 ? -19.484 -0.938 8.242 1 78 298 SER A O 1
ATOM 2276 N N . LEU A 1 299 ? -19.047 -2.928 9.453 1 78.19 299 LEU A N 1
ATOM 2277 C CA . LEU A 1 299 ? -17.688 -2.947 8.945 1 78.19 299 LEU A CA 1
ATOM 2278 C C . LEU A 1 299 ? -17.406 -4.234 8.18 1 78.19 299 LEU A C 1
ATOM 2280 O O . LEU A 1 299 ? -17.688 -5.328 8.672 1 78.19 299 LEU A O 1
ATOM 2284 N N . LYS A 1 300 ? -17.047 -4.082 6.988 1 77.94 300 LYS A N 1
ATOM 2285 C CA . LYS A 1 300 ? -16.578 -5.207 6.191 1 77.94 300 LYS A CA 1
ATOM 2286 C C . LYS A 1 300 ? -15.07 -5.141 5.988 1 77.94 300 LYS A C 1
ATOM 2288 O O . LYS A 1 300 ? -14.516 -4.066 5.738 1 77.94 300 LYS A O 1
ATOM 2293 N N . LEU A 1 301 ? -14.43 -6.305 6.254 1 76.81 301 LEU A N 1
ATOM 2294 C CA . LEU A 1 301 ? -12.992 -6.41 6.035 1 76.81 301 LEU A CA 1
ATOM 2295 C C . LEU A 1 301 ? -12.688 -7.156 4.738 1 76.81 301 LEU A C 1
ATOM 2297 O O . LEU A 1 301 ? -13.234 -8.234 4.496 1 76.81 301 LEU A O 1
ATOM 2301 N N . LEU A 1 302 ? -11.945 -6.578 3.857 1 75.25 302 LEU A N 1
ATOM 2302 C CA . LEU A 1 302 ? -11.57 -7.215 2.598 1 75.25 302 LEU A CA 1
ATOM 2303 C C . LEU A 1 302 ? -10.055 -7.414 2.521 1 75.25 302 LEU A C 1
ATOM 2305 O O . LEU A 1 302 ? -9.305 -6.445 2.383 1 75.25 302 LEU A O 1
ATOM 2309 N N . ASN A 1 303 ? -9.641 -8.672 2.646 1 77.44 303 ASN A N 1
ATOM 2310 C CA . ASN A 1 303 ? -8.227 -9.023 2.586 1 77.44 303 ASN A CA 1
ATOM 2311 C C . ASN A 1 303 ? -7.914 -9.867 1.356 1 77.44 303 ASN A C 1
ATOM 2313 O O . ASN A 1 303 ? -7.844 -11.094 1.444 1 77.44 303 ASN A O 1
ATOM 2317 N N . LEU A 1 304 ? -7.617 -9.25 0.3 1 78.81 304 LEU A N 1
ATOM 2318 C CA . LEU A 1 304 ? -7.312 -9.961 -0.938 1 78.81 304 LEU A CA 1
ATOM 2319 C C . LEU A 1 304 ? -5.855 -10.414 -0.96 1 78.81 304 LEU A C 1
ATOM 2321 O O . LEU A 1 304 ? -4.973 -9.703 -0.474 1 78.81 304 LEU A O 1
ATOM 2325 N N . ARG A 1 305 ? -5.652 -11.586 -1.528 1 83.19 305 ARG A N 1
ATOM 2326 C CA . ARG A 1 305 ? -4.289 -12.102 -1.606 1 83.19 305 ARG A CA 1
ATOM 2327 C C . ARG A 1 305 ? -3.682 -11.836 -2.979 1 83.19 305 ARG A C 1
ATOM 2329 O O . ARG A 1 305 ? -2.465 -11.672 -3.104 1 83.19 305 ARG A O 1
ATOM 2336 N N . TYR A 1 306 ? -4.52 -11.836 -3.949 1 88.12 306 TYR A N 1
ATOM 2337 C CA . TYR A 1 306 ? -4.039 -11.664 -5.316 1 88.12 306 TYR A CA 1
ATOM 2338 C C . TYR A 1 306 ? -4.82 -10.57 -6.035 1 88.12 306 TYR A C 1
ATOM 2340 O O . TYR A 1 306 ? -5.906 -10.18 -5.598 1 88.12 306 TYR A O 1
ATOM 2348 N N . ASP A 1 307 ? -4.203 -10.039 -7.008 1 88.88 307 ASP A N 1
ATOM 2349 C CA . ASP A 1 307 ? -4.906 -9.102 -7.883 1 88.88 307 ASP A CA 1
ATOM 2350 C C . ASP A 1 307 ? -4.566 -9.359 -9.352 1 88.88 307 ASP A C 1
ATOM 2352 O O . ASP A 1 307 ? -3.787 -10.258 -9.664 1 88.88 307 ASP A O 1
ATOM 2356 N N . LEU A 1 308 ? -5.379 -8.734 -10.203 1 91 308 LEU A N 1
ATOM 2357 C CA . LEU A 1 308 ? -5.273 -8.93 -11.641 1 91 308 LEU A CA 1
ATOM 2358 C C . LEU A 1 308 ? -4.719 -7.68 -12.32 1 91 308 LEU A C 1
ATOM 2360 O O . LEU A 1 308 ? -5.289 -6.594 -12.188 1 91 308 LEU A O 1
ATOM 2364 N N . THR A 1 309 ? -3.574 -7.844 -12.922 1 93.88 309 THR A N 1
ATOM 2365 C CA . THR A 1 309 ? -3.01 -6.754 -13.711 1 93.88 309 THR A CA 1
ATOM 2366 C C . THR A 1 309 ? -3.494 -6.82 -15.156 1 93.88 309 THR A C 1
ATOM 2368 O O . THR A 1 309 ? -3.219 -7.789 -15.867 1 93.88 309 THR A O 1
ATOM 2371 N N . PRO A 1 310 ? -4.215 -5.801 -15.586 1 91.75 310 PRO A N 1
ATOM 2372 C CA . PRO A 1 310 ? -4.684 -5.797 -16.969 1 91.75 310 PRO A CA 1
ATOM 2373 C C . PRO A 1 310 ? -3.541 -5.816 -17.984 1 91.75 310 PRO A C 1
ATOM 2375 O O . PRO A 1 310 ? -2.451 -5.316 -17.688 1 91.75 310 PRO A O 1
ATOM 2378 N N . ILE A 1 311 ? -3.822 -6.262 -19.172 1 94.31 311 ILE A N 1
ATOM 2379 C CA . ILE A 1 311 ? -2.848 -6.465 -20.234 1 94.31 311 ILE A CA 1
ATOM 2380 C C . ILE A 1 311 ? -2.209 -5.133 -20.625 1 94.31 311 ILE A C 1
ATOM 2382 O O . ILE A 1 311 ? -1.037 -5.086 -21 1 94.31 311 ILE A O 1
ATOM 2386 N N . LYS A 1 312 ? -2.92 -4.039 -20.516 1 93.19 312 LYS A N 1
ATOM 2387 C CA . LYS A 1 312 ? -2.43 -2.738 -20.969 1 93.19 312 LYS A CA 1
ATOM 2388 C C . LYS A 1 312 ? -1.241 -2.283 -20.125 1 93.19 312 LYS A C 1
ATOM 2390 O O . LYS A 1 312 ? -0.512 -1.368 -20.516 1 93.19 312 LYS A O 1
ATOM 2395 N N . TYR A 1 313 ? -1.029 -2.955 -18.969 1 94.25 313 TYR A N 1
ATOM 2396 C CA . TYR A 1 313 ? 0.08 -2.562 -18.109 1 94.25 313 TYR A CA 1
ATOM 2397 C C . TYR A 1 313 ? 1.239 -3.545 -18.234 1 94.25 313 TYR A C 1
ATOM 2399 O O . TYR A 1 313 ? 2.25 -3.408 -17.547 1 94.25 313 TYR A O 1
ATOM 2407 N N . VAL A 1 314 ? 1.13 -4.504 -19.078 1 96.31 314 VAL A N 1
ATOM 2408 C CA . VAL A 1 314 ? 2.154 -5.523 -19.25 1 96.31 314 VAL A CA 1
ATOM 2409 C C . VAL A 1 314 ? 2.98 -5.215 -20.5 1 96.31 314 VAL A C 1
ATOM 2411 O O . VAL A 1 314 ? 2.447 -5.184 -21.609 1 96.31 314 VAL A O 1
ATOM 2414 N N . THR A 1 315 ? 4.277 -4.957 -20.328 1 97.25 315 THR A N 1
ATOM 2415 C CA . THR A 1 315 ? 5.145 -4.652 -21.453 1 97.25 315 THR A CA 1
ATOM 2416 C C . THR A 1 315 ? 5.633 -5.938 -22.125 1 97.25 315 THR A C 1
ATOM 2418 O O . THR A 1 315 ? 5.637 -6.043 -23.344 1 97.25 315 THR A O 1
ATOM 2421 N N . LEU A 1 316 ? 6.07 -6.855 -21.328 1 97.19 316 LEU A N 1
ATOM 2422 C CA . LEU A 1 316 ? 6.703 -8.07 -21.844 1 97.19 316 LEU A CA 1
ATOM 2423 C C . LEU A 1 316 ? 6.52 -9.227 -20.859 1 97.19 316 LEU A C 1
ATOM 2425 O O . LEU A 1 316 ? 6.516 -9.023 -19.641 1 97.19 316 LEU A O 1
ATOM 2429 N N . VAL A 1 317 ? 6.32 -10.406 -21.406 1 97.5 317 VAL A N 1
ATOM 2430 C CA . VAL A 1 317 ? 6.305 -11.633 -20.625 1 97.5 317 VAL A CA 1
ATOM 2431 C C . VAL A 1 317 ? 7.52 -12.492 -20.984 1 97.5 317 VAL A C 1
ATOM 2433 O O . VAL A 1 317 ? 7.766 -12.781 -22.156 1 97.5 317 VAL A O 1
ATOM 2436 N N . ILE A 1 318 ? 8.242 -12.836 -19.969 1 98 318 ILE A N 1
ATOM 2437 C CA . ILE A 1 318 ? 9.43 -13.656 -20.172 1 98 318 ILE A CA 1
ATOM 2438 C C . ILE A 1 318 ? 9.133 -15.102 -19.766 1 98 318 ILE A C 1
ATOM 2440 O O . ILE A 1 318 ? 8.805 -15.367 -18.609 1 98 318 ILE A O 1
ATOM 2444 N N . THR A 1 319 ? 9.242 -16.016 -20.703 1 97 319 THR A N 1
ATOM 2445 C CA . THR A 1 319 ? 8.984 -17.438 -20.469 1 97 319 THR A CA 1
ATOM 2446 C C . THR A 1 319 ? 10.211 -18.266 -20.812 1 97 319 THR A C 1
ATOM 2448 O O . THR A 1 319 ? 11.234 -17.734 -21.234 1 97 319 THR A O 1
ATOM 2451 N N . GLU A 1 320 ? 10.094 -19.562 -20.578 1 96.44 320 GLU A N 1
ATOM 2452 C CA . GLU A 1 320 ? 11.18 -20.469 -20.938 1 96.44 320 GLU A CA 1
ATOM 2453 C C . GLU A 1 320 ? 11.336 -20.594 -22.438 1 96.44 320 GLU A C 1
ATOM 2455 O O . GLU A 1 320 ? 12.352 -21.094 -22.938 1 96.44 320 GLU A O 1
ATOM 2460 N N . PHE A 1 321 ? 10.352 -20.062 -23.188 1 93.31 321 PHE A N 1
ATOM 2461 C CA . PHE A 1 321 ? 10.414 -20.109 -24.641 1 93.31 321 PHE A CA 1
ATOM 2462 C C . PHE A 1 321 ? 10.852 -18.75 -25.203 1 93.31 321 PHE A C 1
ATOM 2464 O O . PHE A 1 321 ? 10.891 -18.562 -26.422 1 93.31 321 PHE A O 1
ATOM 2471 N N . GLY A 1 322 ? 11.125 -17.844 -24.312 1 94.94 322 GLY A N 1
ATOM 2472 C CA . GLY A 1 322 ? 11.594 -16.547 -24.766 1 94.94 322 GLY A CA 1
ATOM 2473 C C . GLY A 1 322 ? 10.695 -15.398 -24.344 1 94.94 322 GLY A C 1
ATOM 2474 O O . GLY A 1 322 ? 10.102 -15.43 -23.25 1 94.94 322 GLY A O 1
ATOM 2475 N N . PHE A 1 323 ? 10.781 -14.297 -25.188 1 96.38 323 PHE A N 1
ATOM 2476 C CA . PHE A 1 323 ? 10.031 -13.078 -24.922 1 96.38 323 PHE A CA 1
ATOM 2477 C C . PHE A 1 323 ? 8.688 -13.102 -25.641 1 96.38 323 PHE A C 1
ATOM 2479 O O . PHE A 1 323 ? 8.609 -13.383 -26.828 1 96.38 323 PHE A O 1
ATOM 2486 N N . LEU A 1 324 ? 7.68 -12.844 -24.875 1 95 324 LEU A N 1
ATOM 2487 C CA . LEU A 1 324 ? 6.332 -12.859 -25.422 1 95 324 LEU A CA 1
ATOM 2488 C C . LEU A 1 324 ? 5.621 -11.539 -25.172 1 95 324 LEU A C 1
ATOM 2490 O O . LEU A 1 324 ? 5.43 -11.141 -24.016 1 95 324 LEU A O 1
ATOM 2494 N N . PRO A 1 325 ? 5.27 -10.812 -26.266 1 94.25 325 PRO A N 1
ATOM 2495 C CA . PRO A 1 325 ? 4.316 -9.727 -26.016 1 94.25 325 PRO A CA 1
ATOM 2496 C C . PRO A 1 325 ? 3.018 -10.227 -25.375 1 94.25 325 PRO A C 1
ATOM 2498 O O . PRO A 1 325 ? 2.576 -11.344 -25.656 1 94.25 325 PRO A O 1
ATOM 2501 N N . PRO A 1 326 ? 2.436 -9.477 -24.562 1 91.5 326 PRO A N 1
ATOM 2502 C CA . PRO A 1 326 ? 1.227 -9.938 -23.875 1 91.5 326 PRO A CA 1
ATOM 2503 C C . PRO A 1 326 ? 0.131 -10.375 -24.844 1 91.5 326 PRO A C 1
ATOM 2505 O O . PRO A 1 326 ? -0.629 -11.297 -24.562 1 91.5 326 PRO A O 1
ATOM 2508 N N . THR A 1 327 ? 0.119 -9.797 -26.016 1 92.06 327 THR A N 1
ATOM 2509 C CA . THR A 1 327 ? -0.909 -10.102 -27 1 92.06 327 THR A CA 1
ATOM 2510 C C . THR A 1 327 ? -0.676 -11.477 -27.609 1 92.06 327 THR A C 1
ATOM 2512 O O . THR A 1 327 ? -1.568 -12.039 -28.25 1 92.06 327 THR A O 1
ATOM 2515 N N . SER A 1 328 ? 0.46 -12.008 -27.375 1 91.38 328 SER A N 1
ATOM 2516 C CA . SER A 1 328 ? 0.796 -13.305 -27.953 1 91.38 328 SER A CA 1
ATOM 2517 C C . SER A 1 328 ? 0.475 -14.438 -26.969 1 91.38 328 SER A C 1
ATOM 2519 O O . SER A 1 328 ? 0.57 -15.609 -27.328 1 91.38 328 SER A O 1
ATOM 2521 N N . VAL A 1 329 ? 0.048 -14.109 -25.828 1 89.56 329 VAL A N 1
ATOM 2522 C CA . VAL A 1 329 ? -0.177 -15.102 -24.781 1 89.56 329 VAL A CA 1
ATOM 2523 C C . VAL A 1 329 ? -1.324 -16.016 -25.172 1 89.56 329 VAL A C 1
ATOM 2525 O O . VAL A 1 329 ? -1.199 -17.25 -25.094 1 89.56 329 VAL A O 1
ATOM 2528 N N . PRO A 1 330 ? -2.391 -15.5 -25.703 1 87.25 330 PRO A N 1
ATOM 2529 C CA . PRO A 1 330 ? -3.477 -16.391 -26.125 1 87.25 330 PRO A CA 1
ATOM 2530 C C . PRO A 1 330 ? -3.043 -17.391 -27.188 1 87.25 330 PRO A C 1
ATOM 2532 O O . PRO A 1 330 ? -3.467 -18.547 -27.172 1 87.25 330 PRO A O 1
ATOM 2535 N N . VAL A 1 331 ? -2.229 -16.938 -28.062 1 89.06 331 VAL A N 1
ATOM 2536 C CA . VAL A 1 331 ? -1.743 -17.797 -29.141 1 89.06 331 VAL A CA 1
ATOM 2537 C C . VAL A 1 331 ? -0.917 -18.953 -28.562 1 89.06 331 VAL A C 1
ATOM 2539 O O . VAL A 1 331 ? -1.096 -20.109 -28.938 1 89.06 331 VAL A O 1
ATOM 2542 N N . LEU A 1 332 ? -0.083 -18.609 -27.656 1 89.75 332 LEU A N 1
ATOM 2543 C CA . LEU A 1 332 ? 0.757 -19.625 -27.031 1 89.75 332 LEU A CA 1
ATOM 2544 C C . LEU A 1 332 ? -0.09 -20.641 -26.25 1 89.75 332 LEU A C 1
ATOM 2546 O O . LEU A 1 332 ? 0.172 -21.844 -26.297 1 89.75 332 LEU A O 1
ATOM 2550 N N . ILE A 1 333 ? -1.061 -20.156 -25.562 1 90.31 333 ILE A N 1
ATOM 2551 C CA . ILE A 1 333 ? -1.939 -21.016 -24.781 1 90.31 333 ILE A CA 1
ATOM 2552 C C . ILE A 1 333 ? -2.656 -22 -25.719 1 90.31 333 ILE A C 1
ATOM 2554 O O . ILE A 1 333 ? -2.748 -23.188 -25.422 1 90.31 333 ILE A O 1
ATOM 2558 N N . ARG A 1 334 ? -3.102 -21.578 -26.844 1 86.75 334 ARG A N 1
ATOM 2559 C CA . ARG A 1 334 ? -3.787 -22.422 -27.812 1 86.75 334 ARG A CA 1
ATOM 2560 C C . ARG A 1 334 ? -2.842 -23.484 -28.375 1 86.75 334 ARG A C 1
ATOM 2562 O O . ARG A 1 334 ? -3.227 -24.641 -28.547 1 86.75 334 ARG A O 1
ATOM 2569 N N . GLU A 1 335 ? -1.654 -23.016 -28.625 1 86.5 335 GLU A N 1
ATOM 2570 C CA . GLU A 1 335 ? -0.659 -23.953 -29.172 1 86.5 335 GLU A CA 1
ATOM 2571 C C . GLU A 1 335 ? -0.323 -25.047 -28.156 1 86.5 335 GLU A C 1
ATOM 2573 O O . GLU A 1 335 ? -0.178 -26.203 -28.516 1 86.5 335 GLU A O 1
ATOM 2578 N N . MET A 1 336 ? -0.221 -24.656 -26.969 1 84.62 336 MET A N 1
ATOM 2579 C CA . MET A 1 336 ? 0.116 -25.594 -25.922 1 84.62 336 MET A CA 1
ATOM 2580 C C . MET A 1 336 ? -1.025 -26.578 -25.672 1 84.62 336 MET A C 1
ATOM 2582 O O . MET A 1 336 ? -0.79 -27.766 -25.422 1 84.62 336 MET A O 1
ATOM 2586 N N . THR A 1 337 ? -2.232 -26.094 -25.75 1 79.94 337 THR A N 1
ATOM 2587 C CA . THR A 1 337 ? -3.404 -26.938 -25.562 1 79.94 337 THR A CA 1
ATOM 2588 C C . THR A 1 337 ? -3.525 -27.938 -26.719 1 79.94 337 THR A C 1
ATOM 2590 O O . THR A 1 337 ? -3.857 -29.109 -26.484 1 79.94 337 THR A O 1
ATOM 2593 N N . ARG A 1 338 ? -3.254 -27.484 -27.891 1 75.5 338 ARG A N 1
ATOM 2594 C CA . ARG A 1 338 ? -3.295 -28.359 -29.062 1 75.5 338 ARG A CA 1
ATOM 2595 C C . ARG A 1 338 ? -2.244 -29.453 -28.969 1 75.5 338 ARG A C 1
ATOM 2597 O O . ARG A 1 338 ? -2.508 -30.609 -29.312 1 75.5 338 ARG A O 1
ATOM 2604 N N . ARG A 1 339 ? -1.11 -29.141 -28.484 1 73.88 339 ARG A N 1
ATOM 2605 C CA . ARG A 1 339 ? -0.025 -30.109 -28.359 1 73.88 339 ARG A CA 1
ATOM 2606 C C . ARG A 1 339 ? -0.351 -31.156 -27.312 1 73.88 339 ARG A C 1
ATOM 2608 O O . ARG A 1 339 ? -0.058 -32.344 -27.5 1 73.88 339 ARG A O 1
ATOM 2615 N N . GLU A 1 340 ? -0.958 -30.688 -26.234 1 71.81 340 GLU A N 1
ATOM 2616 C CA . GLU A 1 340 ? -1.349 -31.609 -25.172 1 71.81 340 GLU A CA 1
ATOM 2617 C C . GLU A 1 340 ? -2.438 -32.562 -25.641 1 71.81 340 GLU A C 1
ATOM 2619 O O . GLU A 1 340 ? -2.43 -33.75 -25.297 1 71.81 340 GLU A O 1
ATOM 2624 N N . ASP A 1 341 ? -3.35 -32.062 -26.422 1 67.56 341 ASP A N 1
ATOM 2625 C CA . ASP A 1 341 ? -4.422 -32.875 -26.969 1 67.56 341 ASP A CA 1
ATOM 2626 C C . ASP A 1 341 ? -3.875 -33.906 -27.953 1 67.56 341 ASP A C 1
ATOM 2628 O O . ASP A 1 341 ? -4.344 -35.031 -28 1 67.56 341 ASP A O 1
ATOM 2632 N N . LYS A 1 342 ? -2.975 -33.562 -28.812 1 62.47 342 LYS A N 1
ATOM 2633 C CA . LYS A 1 342 ? -2.383 -34.438 -29.797 1 62.47 342 LYS A CA 1
ATOM 2634 C C . LYS A 1 342 ? -1.601 -35.562 -29.109 1 62.47 342 LYS A C 1
ATOM 2636 O O . LYS A 1 342 ? -1.615 -36.719 -29.578 1 62.47 342 LYS A O 1
ATOM 2641 N N . ASP A 1 343 ? -1.027 -35.188 -28.062 1 58.97 343 ASP A N 1
ATOM 2642 C CA . ASP A 1 343 ? -0.304 -36.219 -27.312 1 58.97 343 ASP A CA 1
ATOM 2643 C C . ASP A 1 343 ? -1.27 -37.219 -26.672 1 58.97 343 ASP A C 1
ATOM 2645 O O . ASP A 1 343 ? -0.907 -38.375 -26.422 1 58.97 343 ASP A O 1
ATOM 2649 N N . GLU A 1 344 ? -2.439 -36.75 -26.312 1 53.06 344 GLU A N 1
ATOM 2650 C CA . GLU A 1 344 ? -3.459 -37.625 -25.75 1 53.06 344 GLU A CA 1
ATOM 2651 C C . GLU A 1 344 ? -4.023 -38.594 -26.812 1 53.06 344 GLU A C 1
ATOM 2653 O O . GLU A 1 344 ? -4.48 -39.688 -26.484 1 53.06 344 GLU A O 1
ATOM 2658 N N . LYS A 1 345 ? -4.125 -38.25 -28.188 1 49.84 345 LYS A N 1
ATOM 2659 C CA . LYS A 1 345 ? -4.703 -39.062 -29.234 1 49.84 345 LYS A CA 1
ATOM 2660 C C . LYS A 1 345 ? -3.721 -40.156 -29.703 1 49.84 345 LYS A C 1
ATOM 2662 O O . LYS A 1 345 ? -4.113 -41.094 -30.375 1 49.84 345 LYS A O 1
ATOM 2667 N N . TYR A 1 346 ? -2.539 -40.031 -29.5 1 39.16 346 TYR A N 1
ATOM 2668 C CA . TYR A 1 346 ? -1.657 -41.125 -29.875 1 39.16 346 TYR A CA 1
ATOM 2669 C C . TYR A 1 346 ? -1.239 -41.938 -28.656 1 39.16 346 TYR A C 1
ATOM 2671 O O . TYR A 1 346 ? -0.983 -41.344 -27.594 1 39.16 346 TYR A O 1
ATOM 2679 N N . MET B 1 1 ? 21.297 9.078 -2.59 1 35.81 1 MET B N 1
ATOM 2680 C CA . MET B 1 1 ? 20.281 10.117 -2.834 1 35.81 1 MET B CA 1
ATOM 2681 C C . MET B 1 1 ? 19.484 10.391 -1.571 1 35.81 1 MET B C 1
ATOM 2683 O O . MET B 1 1 ? 18.891 11.461 -1.435 1 35.81 1 MET B O 1
ATOM 2687 N N . PHE B 1 2 ? 19.453 9.281 -0.731 1 45.19 2 PHE B N 1
ATOM 2688 C CA . PHE B 1 2 ? 18.562 9.453 0.415 1 45.19 2 PHE B CA 1
ATOM 2689 C C . PHE B 1 2 ? 19.328 10.031 1.602 1 45.19 2 PHE B C 1
ATOM 2691 O O . PHE B 1 2 ? 18.844 10.008 2.732 1 45.19 2 PHE B O 1
ATOM 2698 N N . SER B 1 3 ? 20.438 10.383 1.321 1 41.47 3 SER B N 1
ATOM 2699 C CA . SER B 1 3 ? 21.297 10.828 2.42 1 41.47 3 SER B CA 1
ATOM 2700 C C . SER B 1 3 ? 20.703 12.062 3.107 1 41.47 3 SER B C 1
ATOM 2702 O O . SER B 1 3 ? 21.078 12.375 4.242 1 41.47 3 SER B O 1
ATOM 2704 N N . HIS B 1 4 ? 19.922 12.695 2.299 1 42.09 4 HIS B N 1
ATOM 2705 C CA . HIS B 1 4 ? 19.484 13.977 2.855 1 42.09 4 HIS B CA 1
ATOM 2706 C C . HIS B 1 4 ? 18.312 13.789 3.803 1 42.09 4 HIS B C 1
ATOM 2708 O O . HIS B 1 4 ? 17.891 14.742 4.473 1 42.09 4 HIS B O 1
ATOM 2714 N N . LEU B 1 5 ? 17.734 12.664 3.766 1 44.84 5 LEU B N 1
ATOM 2715 C CA . LEU B 1 5 ? 16.578 12.5 4.637 1 44.84 5 LEU B CA 1
ATOM 2716 C C . LEU B 1 5 ? 17.016 12.289 6.086 1 44.84 5 LEU B C 1
ATOM 2718 O O . LEU B 1 5 ? 17.906 11.477 6.363 1 44.84 5 LEU B O 1
ATOM 2722 N N . GLU B 1 6 ? 16.859 13.273 6.891 1 45.09 6 GLU B N 1
ATOM 2723 C CA . GLU B 1 6 ? 17.219 13.234 8.305 1 45.09 6 GLU B CA 1
ATOM 2724 C C . GLU B 1 6 ? 16.562 12.055 9.008 1 45.09 6 GLU B C 1
ATOM 2726 O O . GLU B 1 6 ? 15.359 11.828 8.875 1 45.09 6 GLU B O 1
ATOM 2731 N N . GLN B 1 7 ? 17.312 10.992 9.211 1 44.28 7 GLN B N 1
ATOM 2732 C CA . GLN B 1 7 ? 16.828 9.859 10 1 44.28 7 GLN B CA 1
ATOM 2733 C C . GLN B 1 7 ? 16.328 10.312 11.367 1 44.28 7 GLN B C 1
ATOM 2735 O O . GLN B 1 7 ? 16.859 11.273 11.938 1 44.28 7 GLN B O 1
ATOM 2740 N N . ASN B 1 8 ? 15.109 10.188 11.641 1 42.97 8 ASN B N 1
ATOM 2741 C CA . ASN B 1 8 ? 14.594 10.484 12.969 1 42.97 8 ASN B CA 1
ATOM 2742 C C . ASN B 1 8 ? 15.586 10.102 14.062 1 42.97 8 ASN B C 1
ATOM 2744 O O . ASN B 1 8 ? 15.875 8.914 14.25 1 42.97 8 ASN B O 1
ATOM 2748 N N . ARG B 1 9 ? 16.422 11.039 14.359 1 42.59 9 ARG B N 1
ATOM 2749 C CA . ARG B 1 9 ? 17.328 10.812 15.484 1 42.59 9 ARG B CA 1
ATOM 2750 C C . ARG B 1 9 ? 16.547 10.656 16.781 1 42.59 9 ARG B C 1
ATOM 2752 O O . ARG B 1 9 ? 15.547 11.344 17 1 42.59 9 ARG B O 1
ATOM 2759 N N . GLY B 1 10 ? 16.266 9.5 17.219 1 45.47 10 GLY B N 1
ATOM 2760 C CA . GLY B 1 10 ? 15.727 9.227 18.547 1 45.47 10 GLY B CA 1
ATOM 2761 C C . GLY B 1 10 ? 15.789 10.43 19.469 1 45.47 10 GLY B C 1
ATOM 2762 O O . GLY B 1 10 ? 16.266 11.492 19.094 1 45.47 10 GLY B O 1
ATOM 2763 N N . VAL B 1 11 ? 15.086 10.375 20.625 1 44.66 11 VAL B N 1
ATOM 2764 C CA . VAL B 1 11 ? 15.055 11.383 21.688 1 44.66 11 VAL B CA 1
ATOM 2765 C C . VAL B 1 11 ? 16.469 11.875 21.969 1 44.66 11 VAL B C 1
ATOM 2767 O O . VAL B 1 11 ? 17.359 11.094 22.328 1 44.66 11 VAL B O 1
ATOM 2770 N N . LEU B 1 12 ? 16.812 12.844 21.312 1 47.06 12 LEU B N 1
ATOM 2771 C CA . LEU B 1 12 ? 18.062 13.445 21.766 1 47.06 12 LEU B CA 1
ATOM 2772 C C . LEU B 1 12 ? 18.078 13.602 23.281 1 47.06 12 LEU B C 1
ATOM 2774 O O . LEU B 1 12 ? 17.047 13.891 23.891 1 47.06 12 LEU B O 1
ATOM 2778 N N . PRO B 1 13 ? 19.047 13.062 23.891 1 45.78 13 PRO B N 1
ATOM 2779 C CA . PRO B 1 13 ? 19.203 13.383 25.312 1 45.78 13 PRO B CA 1
ATOM 2780 C C . PRO B 1 13 ? 18.969 14.867 25.609 1 45.78 13 PRO B C 1
ATOM 2782 O O . PRO B 1 13 ? 19.234 15.719 24.766 1 45.78 13 PRO B O 1
ATOM 2785 N N . LEU B 1 14 ? 17.984 15.227 26.422 1 46.91 14 LEU B N 1
ATOM 2786 C CA . LEU B 1 14 ? 17.672 16.516 27.016 1 46.91 14 LEU B CA 1
ATOM 2787 C C . LEU B 1 14 ? 18.938 17.328 27.266 1 46.91 14 LEU B C 1
ATOM 2789 O O . LEU B 1 14 ? 19.438 17.406 28.391 1 46.91 14 LEU B O 1
ATOM 2793 N N . THR B 1 15 ? 19.938 17 26.609 1 43.03 15 THR B N 1
ATOM 2794 C CA . THR B 1 15 ? 20.984 17.922 27.031 1 43.03 15 THR B CA 1
ATOM 2795 C C . THR B 1 15 ? 20.562 19.375 26.812 1 43.03 15 THR B C 1
ATOM 2797 O O . THR B 1 15 ? 21.391 20.234 26.484 1 43.03 15 THR B O 1
ATOM 2800 N N . SER B 1 16 ? 19.406 19.641 26.375 1 46.31 16 SER B N 1
ATOM 2801 C CA . SER B 1 16 ? 19.281 21.062 26.078 1 46.31 16 SER B CA 1
ATOM 2802 C C . SER B 1 16 ? 19.641 21.922 27.281 1 46.31 16 SER B C 1
ATOM 2804 O O . SER B 1 16 ? 19.047 21.766 28.359 1 46.31 16 SER B O 1
ATOM 2806 N N . LYS B 1 17 ? 20.75 22.344 27.312 1 48.22 17 LYS B N 1
ATOM 2807 C CA . LYS B 1 17 ? 21.406 23.344 28.141 1 48.22 17 LYS B CA 1
ATOM 2808 C C . LYS B 1 17 ? 20.453 24.469 28.516 1 48.22 17 LYS B C 1
ATOM 2810 O O . LYS B 1 17 ? 20.672 25.203 29.484 1 48.22 17 LYS B O 1
ATOM 2815 N N . GLY B 1 18 ? 19.5 25.062 27.734 1 57.41 18 GLY B N 1
ATOM 2816 C CA . GLY B 1 18 ? 18.781 26.266 28.094 1 57.41 18 GLY B CA 1
ATOM 2817 C C . GLY B 1 18 ? 17.469 26 28.812 1 57.41 18 GLY B C 1
ATOM 2818 O O . GLY B 1 18 ? 17.062 24.844 28.953 1 57.41 18 GLY B O 1
ATOM 2819 N N . ASP B 1 19 ? 16.719 26.859 29.5 1 80.31 19 ASP B N 1
ATOM 2820 C CA . ASP B 1 19 ? 15.492 26.922 30.281 1 80.31 19 ASP B CA 1
ATOM 2821 C C . ASP B 1 19 ? 14.266 26.625 29.422 1 80.31 19 ASP B C 1
ATOM 2823 O O . ASP B 1 19 ? 13.617 27.531 28.906 1 80.31 19 ASP B O 1
ATOM 2827 N N . ILE B 1 20 ? 14.047 25.359 29.031 1 93.06 20 ILE B N 1
ATOM 2828 C CA . ILE B 1 20 ? 12.859 24.953 28.297 1 93.06 20 ILE B CA 1
ATOM 2829 C C . ILE B 1 20 ? 11.703 24.719 29.266 1 93.06 20 ILE B C 1
ATOM 2831 O O . ILE B 1 20 ? 11.859 24.016 30.266 1 93.06 20 ILE B O 1
ATOM 2835 N N . HIS B 1 21 ? 10.625 25.344 28.984 1 95.75 21 HIS B N 1
ATOM 2836 C 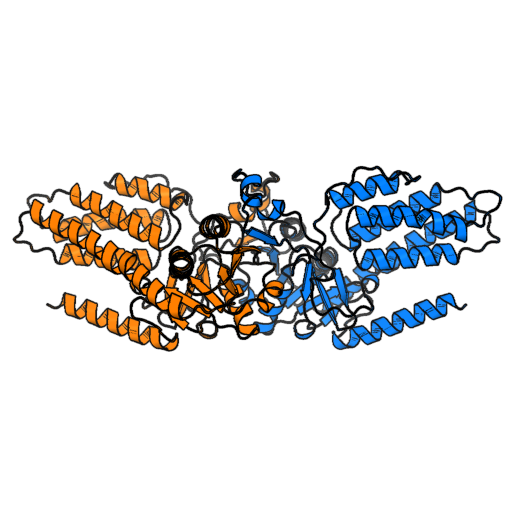CA . HIS B 1 21 ? 9.422 25.234 29.797 1 95.75 21 HIS B CA 1
ATOM 2837 C C . HIS B 1 21 ? 8.93 23.797 29.859 1 95.75 21 HIS B C 1
ATOM 2839 O O . HIS B 1 21 ? 8.945 23.094 28.844 1 95.75 21 HIS B O 1
ATOM 2845 N N . PRO B 1 22 ? 8.469 23.312 30.984 1 95.56 22 PRO B N 1
ATOM 2846 C CA . PRO B 1 22 ? 8.016 21.922 31.172 1 95.56 22 PRO B CA 1
ATOM 2847 C C . PRO B 1 22 ? 6.938 21.516 30.172 1 95.56 22 PRO B C 1
ATOM 2849 O O . PRO B 1 22 ? 6.922 20.375 29.688 1 95.56 22 PRO B O 1
ATOM 2852 N N . ALA B 1 23 ? 6.047 22.391 29.844 1 96.69 23 ALA B N 1
ATOM 2853 C CA . ALA B 1 23 ? 4.988 22.094 28.875 1 96.69 23 ALA B CA 1
ATOM 2854 C C . ALA B 1 23 ? 5.562 21.75 27.516 1 96.69 23 ALA B C 1
ATOM 2856 O O . ALA B 1 23 ? 5.043 20.891 26.797 1 96.69 23 ALA B O 1
ATOM 2857 N N . ILE B 1 24 ? 6.609 22.453 27.156 1 97.5 24 ILE B N 1
ATOM 2858 C CA . ILE B 1 24 ? 7.258 22.219 25.859 1 97.5 24 ILE B CA 1
ATOM 2859 C C . ILE B 1 24 ? 8.039 20.906 25.891 1 97.5 24 ILE B C 1
ATOM 2861 O O . ILE B 1 24 ? 8.031 20.156 24.922 1 97.5 24 ILE B O 1
ATOM 2865 N N . LEU B 1 25 ? 8.641 20.625 27 1 95.69 25 LEU B N 1
ATOM 2866 C CA . LEU B 1 25 ? 9.352 19.375 27.172 1 95.69 25 LEU B CA 1
ATOM 2867 C C . LEU B 1 25 ? 8.398 18.188 27.047 1 95.69 25 LEU B C 1
ATOM 2869 O O . LEU B 1 25 ? 8.695 17.219 26.344 1 95.69 25 LEU B O 1
ATOM 2873 N N . ALA B 1 26 ? 7.297 18.375 27.719 1 96 26 ALA B N 1
ATOM 2874 C CA . ALA B 1 26 ? 6.297 17.312 27.672 1 96 26 ALA B CA 1
ATOM 2875 C C . ALA B 1 26 ? 5.777 17.109 26.25 1 96 26 ALA B C 1
ATOM 2877 O O . ALA B 1 26 ? 5.598 15.969 25.812 1 96 26 ALA B O 1
ATOM 2878 N N . LEU B 1 27 ? 5.57 18.125 25.547 1 96.56 27 LEU B N 1
ATOM 2879 C CA . LEU B 1 27 ? 5.051 18.047 24.188 1 96.56 27 LEU B CA 1
ATOM 2880 C C . LEU B 1 27 ? 6.078 17.422 23.25 1 96.56 27 LEU B C 1
ATOM 2882 O O . LEU B 1 27 ? 5.73 16.609 22.391 1 96.56 27 LEU B O 1
ATOM 2886 N N . GLY B 1 28 ? 7.32 17.797 23.406 1 95 28 GLY B N 1
ATOM 2887 C CA . GLY B 1 28 ? 8.375 17.203 22.594 1 95 28 GLY B CA 1
ATOM 2888 C C . GLY B 1 28 ? 8.422 15.688 22.688 1 95 28 GLY B C 1
ATOM 2889 O O . GLY B 1 28 ? 8.602 15 21.688 1 95 28 GLY B O 1
ATOM 2890 N N . ARG B 1 29 ? 8.188 15.219 23.844 1 92.94 29 ARG B N 1
ATOM 2891 C CA . ARG B 1 29 ? 8.156 13.773 24.062 1 92.94 29 ARG B CA 1
ATOM 2892 C C . ARG B 1 29 ? 6.98 13.133 23.344 1 92.94 29 ARG B C 1
ATOM 2894 O O . ARG B 1 29 ? 7.117 12.055 22.75 1 92.94 29 ARG B O 1
ATOM 2901 N N . LYS B 1 30 ? 5.914 13.828 23.375 1 93.31 30 LYS B N 1
ATOM 2902 C CA . LYS B 1 30 ? 4.723 13.312 22.719 1 93.31 30 LYS B CA 1
ATOM 2903 C C . LYS B 1 30 ? 4.895 13.312 21.203 1 93.31 30 LYS B C 1
ATOM 2905 O O . LYS B 1 30 ? 4.383 12.43 20.516 1 93.31 30 LYS B O 1
ATOM 2910 N N . TYR B 1 31 ? 5.625 14.273 20.703 1 91.25 31 TYR B N 1
ATOM 2911 C CA . TYR B 1 31 ? 5.914 14.328 19.281 1 91.25 31 TYR B CA 1
ATOM 2912 C C . TYR B 1 31 ? 6.82 13.172 18.859 1 91.25 31 TYR B C 1
ATOM 2914 O O . TYR B 1 31 ? 6.547 12.484 17.875 1 91.25 31 TYR B O 1
ATOM 2922 N N . SER B 1 32 ? 7.777 12.898 19.656 1 86.38 32 SER B N 1
ATOM 2923 C CA . SER B 1 32 ? 8.781 11.883 19.344 1 86.38 32 SER B CA 1
ATOM 2924 C C . SER B 1 32 ? 8.203 10.477 19.453 1 86.38 32 SER B C 1
ATOM 2926 O O . SER B 1 32 ? 8.555 9.594 18.656 1 86.38 32 SER B O 1
ATOM 2928 N N . SER B 1 33 ? 7.309 10.32 20.406 1 83.62 33 SER B N 1
ATOM 2929 C CA . SER B 1 33 ? 6.73 8.992 20.609 1 83.62 33 SER B CA 1
ATOM 2930 C C . SER B 1 33 ? 5.602 8.719 19.625 1 83.62 33 SER B C 1
ATOM 2932 O O . SER B 1 33 ? 5.168 7.574 19.469 1 83.62 33 SER B O 1
ATOM 2934 N N . GLY B 1 34 ? 5.141 9.758 19.078 1 83.25 34 GLY B N 1
ATOM 2935 C CA . GLY B 1 34 ? 4.055 9.586 18.125 1 83.25 34 GLY B CA 1
ATOM 2936 C C . GLY B 1 34 ? 2.684 9.602 18.766 1 83.25 34 GLY B C 1
ATOM 2937 O O . GLY B 1 34 ? 1.697 9.188 18.156 1 83.25 34 GLY B O 1
ATOM 2938 N N . GLU B 1 35 ? 2.67 9.977 19.969 1 86.88 35 GLU B N 1
ATOM 2939 C CA . GLU B 1 35 ? 1.383 10.086 20.641 1 86.88 35 GLU B CA 1
ATOM 2940 C C . GLU B 1 35 ? 0.517 11.172 20.016 1 86.88 35 GLU B C 1
ATOM 2942 O O . GLU B 1 35 ? -0.708 11.039 19.953 1 86.88 35 GLU B O 1
ATOM 2947 N N . VAL B 1 36 ? 1.137 12.258 19.609 1 89 36 VAL B N 1
ATOM 2948 C CA . VAL B 1 36 ? 0.488 13.305 18.828 1 89 36 VAL B CA 1
ATOM 2949 C C . VAL B 1 36 ? 1.031 13.289 17.391 1 89 36 VAL B C 1
ATOM 2951 O O . VAL B 1 36 ? 2.209 13.578 17.172 1 89 36 VAL B O 1
ATOM 2954 N N . THR B 1 37 ? 0.198 12.977 16.438 1 84.5 37 THR B N 1
ATOM 2955 C CA . THR B 1 37 ? 0.767 12.703 15.117 1 84.5 37 THR B CA 1
ATOM 2956 C C . THR B 1 37 ? 0.141 13.609 14.062 1 84.5 37 THR B C 1
ATOM 2958 O O . THR B 1 37 ? 0.848 14.18 13.227 1 84.5 37 THR B O 1
ATOM 2961 N N . GLY B 1 38 ? -1.103 13.828 13.969 1 88.25 38 GLY B N 1
ATOM 2962 C CA . GLY B 1 38 ? -1.753 14.586 12.914 1 88.25 38 GLY B CA 1
ATOM 2963 C C . GLY B 1 38 ? -1.299 16.031 12.859 1 88.25 38 GLY B C 1
ATOM 2964 O O . GLY B 1 38 ? -0.934 16.625 13.883 1 88.25 38 GLY B O 1
ATOM 2965 N N . ALA B 1 39 ? -1.273 16.594 11.641 1 90.81 39 ALA B N 1
ATOM 2966 C CA . ALA B 1 39 ? -0.824 17.969 11.445 1 90.81 39 ALA B CA 1
ATOM 2967 C C . ALA B 1 39 ? -1.616 18.938 12.32 1 90.81 39 ALA B C 1
ATOM 2969 O O . ALA B 1 39 ? -1.035 19.781 13.008 1 90.81 39 ALA B O 1
ATOM 2970 N N . THR B 1 40 ? -2.877 18.828 12.352 1 94.06 40 THR B N 1
ATOM 2971 C CA . THR B 1 40 ? -3.734 19.703 13.141 1 94.06 40 THR B CA 1
ATOM 2972 C C . THR B 1 40 ? -3.521 19.469 14.633 1 94.06 40 THR B C 1
ATOM 2974 O O . THR B 1 40 ? -3.385 20.438 15.398 1 94.06 40 THR B O 1
ATOM 2977 N N . ALA B 1 41 ? -3.514 18.234 15.016 1 94.31 41 ALA B N 1
ATOM 2978 C CA . ALA B 1 41 ? -3.305 17.891 16.422 1 94.31 41 ALA B CA 1
ATOM 2979 C C . ALA B 1 41 ? -1.974 18.438 16.922 1 94.31 41 ALA B C 1
ATOM 2981 O O . ALA B 1 41 ? -1.894 18.969 18.031 1 94.31 41 ALA B O 1
ATOM 2982 N N . ARG B 1 42 ? -0.984 18.359 16.156 1 95.06 42 ARG B N 1
ATOM 2983 C CA . ARG B 1 42 ? 0.335 18.844 16.547 1 95.06 42 ARG B CA 1
ATOM 2984 C C . ARG B 1 42 ? 0.344 20.359 16.656 1 95.06 42 ARG B C 1
ATOM 2986 O O . ARG B 1 42 ? 0.915 20.922 17.594 1 95.06 42 ARG B O 1
ATOM 2993 N N . ALA B 1 43 ? -0.311 21.016 15.734 1 97.06 43 ALA B N 1
ATOM 2994 C CA . ALA B 1 43 ? -0.372 22.484 15.75 1 97.06 43 ALA B CA 1
ATOM 2995 C C . ALA B 1 43 ? -1.12 22.984 16.984 1 97.06 43 ALA B C 1
ATOM 2997 O O . ALA B 1 43 ? -0.667 23.906 17.656 1 97.06 43 ALA B O 1
ATOM 2998 N N . VAL B 1 44 ? -2.234 22.359 17.25 1 97.38 44 VAL B N 1
ATOM 2999 C CA . VAL B 1 44 ? -3.045 22.766 18.391 1 97.38 44 VAL B CA 1
ATOM 3000 C C . VAL B 1 44 ? -2.271 22.516 19.688 1 97.38 44 VAL B C 1
ATOM 3002 O O . VAL B 1 44 ? -2.223 23.391 20.562 1 97.38 44 VAL B O 1
ATOM 3005 N N . ALA B 1 45 ? -1.678 21.344 19.734 1 97.81 45 ALA B N 1
ATOM 3006 C CA . ALA B 1 45 ? -0.893 21.016 20.922 1 97.81 45 ALA B CA 1
ATOM 3007 C C . ALA B 1 45 ? 0.243 22.016 21.125 1 97.81 45 ALA B C 1
ATOM 3009 O O . ALA B 1 45 ? 0.537 22.422 22.25 1 97.81 45 ALA B O 1
ATOM 3010 N N . MET B 1 46 ? 0.889 22.406 20.125 1 98.12 46 MET B N 1
ATOM 3011 C CA . MET B 1 46 ? 1.97 23.391 20.172 1 98.12 46 MET B CA 1
ATOM 3012 C C . MET B 1 46 ? 1.472 24.719 20.719 1 98.12 46 MET B C 1
ATOM 3014 O O . MET B 1 46 ? 2.062 25.281 21.656 1 98.12 46 MET B O 1
ATOM 3018 N N . LEU B 1 47 ? 0.37 25.219 20.156 1 98.12 47 LEU B N 1
ATOM 3019 C CA . LEU B 1 47 ? -0.183 26.5 20.578 1 98.12 47 LEU B CA 1
ATOM 3020 C C . LEU B 1 47 ? -0.615 26.453 22.047 1 98.12 47 LEU B C 1
ATOM 3022 O O . LEU B 1 47 ? -0.409 27.406 22.797 1 98.12 47 LEU B O 1
ATOM 3026 N N . MET B 1 48 ? -1.161 25.297 22.406 1 98 48 MET B N 1
ATOM 3027 C CA . MET B 1 48 ? -1.589 25.141 23.797 1 98 48 MET B CA 1
ATOM 3028 C C . MET B 1 48 ? -0.388 25.125 24.734 1 98 48 MET B C 1
ATOM 3030 O O . MET B 1 48 ? -0.455 25.641 25.844 1 98 48 MET B O 1
ATOM 3034 N N . ALA B 1 49 ? 0.611 24.469 24.344 1 98.12 49 ALA B N 1
ATOM 3035 C CA . ALA B 1 49 ? 1.833 24.484 25.141 1 98.12 49 ALA B CA 1
ATOM 3036 C C . ALA B 1 49 ? 2.406 25.891 25.266 1 98.12 49 ALA B C 1
ATOM 3038 O O . ALA B 1 49 ? 2.801 26.312 26.344 1 98.12 49 ALA B O 1
ATOM 3039 N N . PHE B 1 50 ? 2.465 26.641 24.219 1 97.94 50 PHE B N 1
ATOM 3040 C CA . PHE B 1 50 ? 2.994 28 24.234 1 97.94 50 PHE B CA 1
ATOM 3041 C C . PHE B 1 50 ? 2.088 28.922 25.047 1 97.94 50 PHE B C 1
ATOM 3043 O O . PHE B 1 50 ? 2.559 29.875 25.656 1 97.94 50 PHE B O 1
ATOM 3050 N N . LYS B 1 51 ? 0.76 28.641 24.938 1 97.69 51 LYS B N 1
ATOM 3051 C CA . LYS B 1 51 ? -0.162 29.359 25.812 1 97.69 51 LYS B CA 1
ATOM 3052 C C . LYS B 1 51 ? 0.279 29.266 27.281 1 97.69 51 LYS B C 1
ATOM 3054 O O . LYS B 1 51 ? 0.297 30.266 27.984 1 97.69 51 LYS B O 1
ATOM 3059 N N . GLN B 1 52 ? 0.665 28.078 27.703 1 97.44 52 GLN B N 1
ATOM 3060 C CA . GLN B 1 52 ? 1.139 27.859 29.078 1 97.44 52 GLN B CA 1
ATOM 3061 C C . GLN B 1 52 ? 2.441 28.609 29.328 1 97.44 52 GLN B C 1
ATOM 3063 O O . GLN B 1 52 ? 2.643 29.188 30.406 1 97.44 52 GLN B O 1
ATOM 3068 N N . VAL B 1 53 ? 3.293 28.594 28.359 1 97.25 53 VAL B N 1
ATOM 3069 C CA . VAL B 1 53 ? 4.555 29.328 28.469 1 97.25 53 VAL B CA 1
ATOM 3070 C C . VAL B 1 53 ? 4.273 30.812 28.688 1 97.25 53 VAL B C 1
ATOM 3072 O O . VAL B 1 53 ? 4.895 31.438 29.547 1 97.25 53 VAL B O 1
ATOM 3075 N N . VAL B 1 54 ? 3.332 31.344 27.922 1 97.25 54 VAL B N 1
ATOM 3076 C CA . VAL B 1 54 ? 2.975 32.75 28.031 1 97.25 54 VAL B CA 1
ATOM 3077 C C . VAL B 1 54 ? 2.416 33.062 29.422 1 97.25 54 VAL B C 1
ATOM 3079 O O . VAL B 1 54 ? 2.799 34.031 30.047 1 97.25 54 VAL B O 1
ATOM 3082 N N . MET B 1 55 ? 1.597 32.188 29.875 1 96.31 55 MET B N 1
ATOM 3083 C CA . MET B 1 55 ? 0.953 32.375 31.172 1 96.31 55 MET B CA 1
ATOM 3084 C C . MET B 1 55 ? 1.98 32.344 32.281 1 96.31 55 MET B C 1
ATOM 3086 O O . MET B 1 55 ? 1.869 33.125 33.25 1 96.31 55 MET B O 1
ATOM 3090 N N . ASP B 1 56 ? 2.982 31.562 32.156 1 95.94 56 ASP B N 1
ATOM 3091 C CA . ASP B 1 56 ? 3.965 31.375 33.219 1 95.94 56 ASP B CA 1
ATOM 3092 C C . ASP B 1 56 ? 5.129 32.375 33.062 1 95.94 56 ASP B C 1
ATOM 3094 O O . ASP B 1 56 ? 6 32.438 33.938 1 95.94 56 ASP B O 1
ATOM 3098 N N . TYR B 1 57 ? 5.066 33.094 32.031 1 95.06 57 TYR B N 1
ATOM 3099 C CA . TYR B 1 57 ? 6.176 34 31.703 1 95.06 57 TYR B CA 1
ATOM 3100 C C . TYR B 1 57 ? 6.145 35.25 32.562 1 95.06 57 TYR B C 1
ATOM 3102 O O . TYR B 1 57 ? 5.07 35.719 32.938 1 95.06 57 TYR B O 1
ATOM 3110 N N . SER B 1 58 ? 7.355 35.75 32.969 1 94.31 58 SER B N 1
ATOM 3111 C CA . SER B 1 58 ? 7.535 37.031 33.625 1 94.31 58 SER B CA 1
ATOM 3112 C C . SER B 1 58 ? 8.602 37.875 32.938 1 94.31 58 SER B C 1
ATOM 3114 O O . SER B 1 58 ? 9.719 37.406 32.719 1 94.31 58 SER B O 1
ATOM 3116 N N . THR B 1 59 ? 8.188 39.031 32.594 1 92.69 59 THR B N 1
ATOM 3117 C CA . THR B 1 59 ? 9.102 39.938 31.891 1 92.69 59 THR B CA 1
ATOM 3118 C C . THR B 1 59 ? 10.172 40.469 32.844 1 92.69 59 THR B C 1
ATOM 3120 O O . THR B 1 59 ? 9.852 41.062 33.875 1 92.69 59 THR B O 1
ATOM 3123 N N . PRO B 1 60 ? 11.352 40.344 32.469 1 91.88 60 PRO B N 1
ATOM 3124 C CA . PRO B 1 60 ? 12.391 41 33.25 1 91.88 60 PRO B CA 1
ATOM 3125 C C . PRO B 1 60 ? 12.234 42.5 33.281 1 91.88 60 PRO B C 1
ATOM 3127 O O . PRO B 1 60 ? 11.742 43.094 32.312 1 91.88 60 PRO B O 1
ATOM 3130 N N . PRO B 1 61 ? 12.57 43.188 34.406 1 88.94 61 PRO B N 1
ATOM 3131 C CA . PRO B 1 61 ? 12.328 44.594 34.625 1 88.94 61 PRO B CA 1
ATOM 3132 C C . PRO B 1 61 ? 12.898 45.469 33.5 1 88.94 61 PRO B C 1
ATOM 3134 O O . PRO B 1 61 ? 12.312 46.5 33.156 1 88.94 61 PRO B O 1
ATOM 3137 N N . ASP B 1 62 ? 13.969 45.188 32.781 1 89.06 62 ASP B N 1
ATOM 3138 C CA . ASP B 1 62 ? 14.617 46.031 31.812 1 89.06 62 ASP B CA 1
ATOM 3139 C C . ASP B 1 62 ? 14.281 45.594 30.391 1 89.06 62 ASP B C 1
ATOM 3141 O O . ASP B 1 62 ? 14.938 46.031 29.422 1 89.06 62 ASP B O 1
ATOM 3145 N N . LYS B 1 63 ? 13.141 44.875 30.328 1 89.31 63 LYS B N 1
ATOM 3146 C CA . LYS B 1 63 ? 12.844 44.375 29 1 89.31 63 LYS B CA 1
ATOM 3147 C C . LYS B 1 63 ? 11.375 44.594 28.641 1 89.31 63 LYS B C 1
ATOM 3149 O O . LYS B 1 63 ? 10.547 44.875 29.516 1 89.31 63 LYS B O 1
ATOM 3154 N N . MET B 1 64 ? 11.109 44.656 27.375 1 91.69 64 MET B N 1
ATOM 3155 C CA . MET B 1 64 ? 9.742 44.688 26.859 1 91.69 64 MET B CA 1
ATOM 3156 C C . MET B 1 64 ? 9.195 43.281 26.688 1 91.69 64 MET B C 1
ATOM 3158 O O . MET B 1 64 ? 9.883 42.406 26.172 1 91.69 64 MET B O 1
ATOM 3162 N N . LEU B 1 65 ? 7.977 43.125 27.094 1 92.44 65 LEU B N 1
ATOM 3163 C CA . LEU B 1 65 ? 7.336 41.812 27.062 1 92.44 65 LEU B CA 1
ATOM 3164 C C . LEU B 1 65 ? 7.426 41.188 25.672 1 92.44 65 LEU B C 1
ATOM 3166 O O . LEU B 1 65 ? 7.875 40.062 25.531 1 92.44 65 LEU B O 1
ATOM 3170 N N . SER B 1 66 ? 7.012 41.938 24.609 1 92.06 66 SER B N 1
ATOM 3171 C CA . SER B 1 66 ? 6.926 41.406 23.25 1 92.06 66 SER B CA 1
ATOM 3172 C C . SER B 1 66 ? 8.281 40.906 22.75 1 92.06 66 SER B C 1
ATOM 3174 O O . SER B 1 66 ? 8.375 39.812 22.188 1 92.06 66 SER B O 1
ATOM 3176 N N . TRP B 1 67 ? 9.281 41.625 23.047 1 92.06 67 TRP B N 1
ATOM 3177 C CA . TRP B 1 67 ? 10.609 41.281 22.562 1 92.06 67 TRP B CA 1
ATOM 3178 C C . TRP B 1 67 ? 11.203 40.125 23.328 1 92.06 67 TRP B C 1
ATOM 3180 O O . TRP B 1 67 ? 11.688 39.156 22.734 1 92.06 67 TRP B O 1
ATOM 3190 N N . ASP B 1 68 ? 11.117 40.219 24.609 1 94.19 68 ASP B N 1
ATOM 3191 C CA . ASP B 1 68 ? 11.758 39.188 25.422 1 94.19 68 ASP B CA 1
ATOM 3192 C C . ASP B 1 68 ? 11.016 37.875 25.328 1 94.19 68 ASP B C 1
ATOM 3194 O O . ASP B 1 68 ? 11.633 36.812 25.328 1 94.19 68 ASP B O 1
ATOM 3198 N N . LEU B 1 69 ? 9.688 37.938 25.312 1 95 69 LEU B N 1
ATOM 3199 C CA . LEU B 1 69 ? 8.898 36.719 25.172 1 95 69 LEU B CA 1
ATOM 3200 C C . LEU B 1 69 ? 9.203 36 23.859 1 95 69 LEU B C 1
ATOM 3202 O O . LEU B 1 69 ? 9.383 34.781 23.812 1 95 69 LEU B O 1
ATOM 3206 N N . ASP B 1 70 ? 9.266 36.688 22.766 1 94.62 70 ASP B N 1
ATOM 3207 C CA . ASP B 1 70 ? 9.594 36.125 21.453 1 94.62 70 ASP B CA 1
ATOM 3208 C C . ASP B 1 70 ? 10.953 35.438 21.484 1 94.62 70 ASP B C 1
ATOM 3210 O O . ASP B 1 70 ? 11.109 34.344 20.938 1 94.62 70 ASP B O 1
ATOM 3214 N N . LYS B 1 71 ? 11.906 36.062 22.094 1 93.75 71 LYS B N 1
ATOM 3215 C CA . LYS B 1 71 ? 13.25 35.5 22.219 1 93.75 71 LYS B CA 1
ATOM 3216 C C . LYS B 1 71 ? 13.227 34.219 23.016 1 93.75 71 LYS B C 1
ATOM 3218 O O . LYS B 1 71 ? 13.969 33.281 22.703 1 93.75 71 LYS B O 1
ATOM 3223 N N . ARG B 1 72 ? 12.398 34.188 23.984 1 93.44 72 ARG B N 1
ATOM 3224 C CA . ARG B 1 72 ? 12.32 33.031 24.859 1 93.44 72 ARG B CA 1
ATOM 3225 C C . ARG B 1 72 ? 11.625 31.859 24.141 1 93.44 72 ARG B C 1
ATOM 3227 O O . ARG B 1 72 ? 11.859 30.688 24.469 1 93.44 72 ARG B O 1
ATOM 3234 N N . LEU B 1 73 ? 10.781 32.156 23.188 1 95.12 73 LEU B N 1
ATOM 3235 C CA . LEU B 1 73 ? 10.031 31.109 22.484 1 95.12 73 LEU B CA 1
ATOM 3236 C C . LEU B 1 73 ? 10.914 30.391 21.469 1 95.12 73 LEU B C 1
ATOM 3238 O O . LEU B 1 73 ? 10.672 29.234 21.156 1 95.12 73 LEU B O 1
ATOM 3242 N N . ARG B 1 74 ? 11.969 31.016 21.016 1 94.06 74 ARG B N 1
ATOM 3243 C CA . ARG B 1 74 ? 12.773 30.531 19.906 1 94.06 74 ARG B CA 1
ATOM 3244 C C . ARG B 1 74 ? 13.43 29.188 20.25 1 94.06 74 ARG B C 1
ATOM 3246 O O . ARG B 1 74 ? 13.273 28.203 19.516 1 94.06 74 ARG B O 1
ATOM 3253 N N . PRO B 1 75 ? 14.102 29.141 21.375 1 94.88 75 PRO B N 1
ATOM 3254 C CA . PRO B 1 75 ? 14.719 27.859 21.719 1 94.88 75 PRO B CA 1
ATOM 3255 C C . PRO B 1 75 ? 13.688 26.766 21.969 1 94.88 75 PRO B C 1
ATOM 3257 O O . PRO B 1 75 ? 13.961 25.578 21.719 1 94.88 75 PRO B O 1
ATOM 3260 N N . MET B 1 76 ? 12.539 27.172 22.453 1 95.94 76 MET B N 1
ATOM 3261 C CA . MET B 1 76 ? 11.477 26.203 22.719 1 95.94 76 MET B CA 1
ATOM 3262 C C . MET B 1 76 ? 10.938 25.625 21.406 1 95.94 76 MET B C 1
ATOM 3264 O O . MET B 1 76 ? 10.703 24.422 21.297 1 95.94 76 MET B O 1
ATOM 3268 N N . MET B 1 77 ? 10.781 26.453 20.453 1 95.69 77 MET B N 1
ATOM 3269 C CA . MET B 1 77 ? 10.352 25.984 19.141 1 95.69 77 MET B CA 1
ATOM 3270 C C . MET B 1 77 ? 11.398 25.078 18.516 1 95.69 77 MET B C 1
ATOM 3272 O O . MET B 1 77 ? 11.055 24.047 17.938 1 95.69 77 MET B O 1
ATOM 3276 N N . GLN B 1 78 ? 12.617 25.453 18.672 1 93.94 78 GLN B N 1
ATOM 3277 C CA . GLN B 1 78 ? 13.695 24.641 18.125 1 93.94 78 GLN B CA 1
ATOM 3278 C C . GLN B 1 78 ? 13.727 23.266 18.781 1 93.94 78 GLN B C 1
ATOM 3280 O O . GLN B 1 78 ? 13.961 22.25 18.109 1 93.94 78 GLN B O 1
ATOM 3285 N N . TYR B 1 79 ? 13.484 23.281 20.016 1 94.5 79 TYR B N 1
ATOM 3286 C CA . TYR B 1 79 ? 13.422 22 20.734 1 94.5 79 TYR B CA 1
ATOM 3287 C C . TYR B 1 79 ? 12.352 21.094 20.125 1 94.5 79 TYR B C 1
ATOM 3289 O O . TYR B 1 79 ? 12.594 19.906 19.906 1 94.5 79 TYR B O 1
ATOM 3297 N N . LEU B 1 80 ? 11.195 21.625 19.906 1 94.62 80 LEU B N 1
ATOM 3298 C CA . LEU B 1 80 ? 10.117 20.844 19.312 1 94.62 80 LEU B CA 1
ATOM 3299 C C . LEU B 1 80 ? 10.516 20.344 17.938 1 94.62 80 LEU B C 1
ATOM 3301 O O . LEU B 1 80 ? 10.242 19.188 17.594 1 94.62 80 LEU B O 1
ATOM 3305 N N . ILE B 1 81 ? 11.188 21.141 17.141 1 91 81 ILE B N 1
ATOM 3306 C CA . ILE B 1 81 ? 11.617 20.797 15.797 1 91 81 ILE B CA 1
ATOM 3307 C C . ILE B 1 81 ? 12.648 19.656 15.867 1 91 81 ILE B C 1
ATOM 3309 O O . ILE B 1 81 ? 12.656 18.766 15.023 1 91 81 ILE B O 1
ATOM 3313 N N . ASP B 1 82 ? 13.43 19.75 16.891 1 88.38 82 ASP B N 1
ATOM 3314 C CA . ASP B 1 82 ? 14.445 18.719 17.078 1 88.38 82 ASP B CA 1
ATOM 3315 C C . ASP B 1 82 ? 13.82 17.391 17.438 1 88.38 82 ASP B C 1
ATOM 3317 O O . ASP B 1 82 ? 14.352 16.328 17.094 1 88.38 82 ASP B O 1
ATOM 3321 N N . CYS B 1 83 ? 12.758 17.5 18.172 1 88.69 83 CYS B N 1
ATOM 3322 C CA . CYS B 1 83 ? 12.047 16.281 18.531 1 88.69 83 CYS B CA 1
ATOM 3323 C C . CYS B 1 83 ? 11.391 15.656 17.297 1 88.69 83 CYS B C 1
ATOM 3325 O O . CYS B 1 83 ? 11.383 14.43 17.156 1 88.69 83 CYS B O 1
ATOM 3327 N N . ARG B 1 84 ? 10.859 16.422 16.484 1 87.56 84 ARG B N 1
ATOM 3328 C CA . ARG B 1 84 ? 10.211 16.047 15.227 1 87.56 84 ARG B CA 1
ATOM 3329 C C . ARG B 1 84 ? 10.102 17.234 14.281 1 87.56 84 ARG B C 1
ATOM 3331 O O . ARG B 1 84 ? 9.656 18.312 14.688 1 87.56 84 ARG B O 1
ATOM 3338 N N . PRO B 1 85 ? 10.477 16.984 13.086 1 86.69 85 PRO B N 1
ATOM 3339 C CA . PRO B 1 85 ? 10.336 18.094 12.141 1 86.69 85 PRO B CA 1
ATOM 3340 C C . PRO B 1 85 ? 8.922 18.672 12.117 1 86.69 85 PRO B C 1
ATOM 3342 O O . PRO B 1 85 ? 7.941 17.922 12.172 1 86.69 85 PRO B O 1
ATOM 3345 N N . HIS B 1 86 ? 8.828 20.016 12.148 1 89 86 HIS B N 1
ATOM 3346 C CA . HIS B 1 86 ? 7.512 20.641 12.219 1 89 86 HIS B CA 1
ATOM 3347 C C . HIS B 1 86 ? 6.805 20.578 10.867 1 89 86 HIS B C 1
ATOM 3349 O O . HIS B 1 86 ? 7.457 20.609 9.82 1 89 86 HIS B O 1
ATOM 3355 N N . SER B 1 87 ? 5.566 20.531 10.867 1 90.62 87 SER B N 1
ATOM 3356 C CA . SER B 1 87 ? 4.73 20.578 9.672 1 90.62 87 SER B CA 1
ATOM 3357 C C . SER B 1 87 ? 4.523 22 9.188 1 90.62 87 SER B C 1
ATOM 3359 O O . SER B 1 87 ? 4.883 22.953 9.875 1 90.62 87 SER B O 1
ATOM 3361 N N . VAL B 1 88 ? 3.975 22.125 8.023 1 91.44 88 VAL B N 1
ATOM 3362 C CA . VAL B 1 88 ? 3.627 23.422 7.473 1 91.44 88 VAL B CA 1
ATOM 3363 C C . VAL B 1 88 ? 2.637 24.125 8.398 1 91.44 88 VAL B C 1
ATOM 3365 O O . VAL B 1 88 ? 2.779 25.328 8.68 1 91.44 88 VAL B O 1
ATOM 3368 N N . SER B 1 89 ? 1.674 23.391 8.883 1 93.94 89 SER B N 1
ATOM 3369 C CA . SER B 1 89 ? 0.656 23.953 9.773 1 93.94 89 SER B CA 1
ATOM 3370 C C . SER B 1 89 ? 1.272 24.453 11.07 1 93.94 89 SER B C 1
ATOM 3372 O O . SER B 1 89 ? 0.897 25.516 11.562 1 93.94 89 SER B O 1
ATOM 3374 N N . MET B 1 90 ? 2.186 23.734 11.625 1 95.12 90 MET B N 1
ATOM 3375 C CA . MET B 1 90 ? 2.881 24.172 12.836 1 95.12 90 MET B CA 1
ATOM 3376 C C . MET B 1 90 ? 3.684 25.438 12.586 1 95.12 90 MET B C 1
ATOM 3378 O O . MET B 1 90 ? 3.695 26.344 13.414 1 95.12 90 MET B O 1
ATOM 3382 N N . GLY B 1 91 ? 4.367 25.438 11.422 1 94.81 91 GLY B N 1
ATOM 3383 C CA . GLY B 1 91 ? 5.098 26.641 11.055 1 94.81 91 GLY B CA 1
ATOM 3384 C C . GLY B 1 91 ? 4.211 27.875 10.938 1 94.81 91 GLY B C 1
ATOM 3385 O O . GLY B 1 91 ? 4.531 28.922 11.484 1 94.81 91 GLY B O 1
ATOM 3386 N N . ASN B 1 92 ? 3.115 27.719 10.258 1 94.56 92 ASN B N 1
ATOM 3387 C CA . ASN B 1 92 ? 2.168 28.812 10.109 1 94.56 92 ASN B CA 1
ATOM 3388 C C . ASN B 1 92 ? 1.585 29.25 11.453 1 94.56 92 ASN B C 1
ATOM 3390 O O . ASN B 1 92 ? 1.415 30.438 11.703 1 94.56 92 ASN B O 1
ATOM 3394 N N . ALA B 1 93 ? 1.262 28.312 12.266 1 96.69 93 ALA B N 1
ATOM 3395 C CA . ALA B 1 93 ? 0.732 28.594 13.594 1 96.69 93 ALA B CA 1
ATOM 3396 C C . ALA B 1 93 ? 1.764 29.328 14.445 1 96.69 93 ALA B C 1
ATOM 3398 O O . ALA B 1 93 ? 1.424 30.25 15.188 1 96.69 93 ALA B O 1
ATOM 3399 N N . HIS B 1 94 ? 2.979 28.906 14.352 1 96.5 94 HIS B N 1
ATOM 3400 C CA . HIS B 1 94 ? 4.059 29.562 15.086 1 96.5 94 HIS B CA 1
ATOM 3401 C C . HIS B 1 94 ? 4.25 31 14.625 1 96.5 94 HIS B C 1
ATOM 3403 O O . HIS B 1 94 ? 4.457 31.906 15.445 1 96.5 94 HIS B O 1
ATOM 3409 N N . LYS B 1 95 ? 4.246 31.172 13.344 1 94.69 95 LYS B N 1
ATOM 3410 C CA . LYS B 1 95 ? 4.332 32.531 12.789 1 94.69 95 LYS B CA 1
ATOM 3411 C C . LYS B 1 95 ? 3.201 33.406 13.312 1 94.69 95 LYS B C 1
ATOM 3413 O O . LYS B 1 95 ? 3.428 34.562 13.688 1 94.69 95 LYS B O 1
ATOM 3418 N N . ALA B 1 96 ? 2.023 32.875 13.289 1 95.12 96 ALA B N 1
ATOM 3419 C CA . ALA B 1 96 ? 0.873 33.625 13.812 1 95.12 96 ALA B CA 1
ATOM 3420 C C . ALA B 1 96 ? 1.077 33.969 15.281 1 95.12 96 ALA B C 1
ATOM 3422 O O . ALA B 1 96 ? 0.752 35.094 15.711 1 95.12 96 ALA B O 1
ATOM 3423 N N . LEU B 1 97 ? 1.581 33.062 16.047 1 96.75 97 LEU B N 1
ATOM 3424 C CA . LEU B 1 97 ? 1.864 33.281 17.453 1 96.75 97 LEU B CA 1
ATOM 3425 C C . LEU B 1 97 ? 2.852 34.438 17.641 1 96.75 97 LEU B C 1
ATOM 3427 O O . LEU B 1 97 ? 2.641 35.312 18.469 1 96.75 97 LEU B O 1
ATOM 3431 N N . ARG B 1 98 ? 3.889 34.406 16.875 1 95.88 98 ARG B N 1
ATOM 3432 C CA . ARG B 1 98 ? 4.891 35.438 16.969 1 95.88 98 ARG B CA 1
ATOM 3433 C C . ARG B 1 98 ? 4.281 36.812 16.625 1 95.88 98 ARG B C 1
ATOM 3435 O O . ARG B 1 98 ? 4.613 37.812 17.266 1 95.88 98 ARG B O 1
ATOM 3442 N N . ASN B 1 99 ? 3.475 36.812 15.648 1 94.62 99 ASN B N 1
ATOM 3443 C CA . ASN B 1 99 ? 2.791 38.062 15.273 1 94.62 99 ASN B CA 1
ATOM 3444 C C . ASN B 1 99 ? 1.889 38.562 16.391 1 94.62 99 ASN B C 1
ATOM 3446 O O . ASN B 1 99 ? 1.818 39.781 16.641 1 94.62 99 ASN B O 1
ATOM 3450 N N . ILE B 1 100 ? 1.159 37.656 17 1 95.56 100 ILE B N 1
ATOM 3451 C CA . ILE B 1 100 ? 0.29 38 18.109 1 95.56 100 ILE B CA 1
ATOM 3452 C C . ILE B 1 100 ? 1.109 38.656 19.219 1 95.56 100 ILE B C 1
ATOM 3454 O O . ILE B 1 100 ? 0.706 39.688 19.781 1 95.56 100 ILE B O 1
ATOM 3458 N N . ILE B 1 101 ? 2.258 38.094 19.531 1 95.75 101 ILE B N 1
ATOM 3459 C CA . ILE B 1 101 ? 3.127 38.594 20.594 1 95.75 101 ILE B CA 1
ATOM 3460 C C . ILE B 1 101 ? 3.693 39.969 20.188 1 95.75 101 ILE B C 1
ATOM 3462 O O . ILE B 1 101 ? 3.695 40.906 21 1 95.75 101 ILE B O 1
ATOM 3466 N N . ALA B 1 102 ? 4.102 40.062 18.969 1 93.75 102 ALA B N 1
ATOM 3467 C CA . ALA B 1 102 ? 4.723 41.281 18.469 1 93.75 102 ALA B CA 1
ATOM 3468 C C . ALA B 1 102 ? 3.738 42.438 18.516 1 93.75 102 ALA B C 1
ATOM 3470 O O . ALA B 1 102 ? 4.137 43.594 18.719 1 93.75 102 ALA B O 1
ATOM 3471 N N . LYS B 1 103 ? 2.52 42.188 18.328 1 91.75 103 LYS B N 1
ATOM 3472 C CA . LYS B 1 103 ? 1.503 43.219 18.219 1 91.75 103 LYS B CA 1
ATOM 3473 C C . LYS B 1 103 ? 0.946 43.594 19.594 1 91.75 103 LYS B C 1
ATOM 3475 O O . LYS B 1 103 ? 0.081 44.438 19.719 1 91.75 103 LYS B O 1
ATOM 3480 N N . SER B 1 104 ? 1.4 42.938 20.594 1 90.5 104 SER B N 1
ATOM 3481 C CA . SER B 1 104 ? 0.952 43.281 21.938 1 90.5 104 SER B CA 1
ATOM 3482 C C . SER B 1 104 ? 1.36 44.688 22.328 1 90.5 104 SER B C 1
ATOM 3484 O O . SER B 1 104 ? 2.537 45.031 22.234 1 90.5 104 SER B O 1
ATOM 3486 N N . PRO B 1 105 ? 0.401 45.469 22.719 1 87 105 PRO B N 1
ATOM 3487 C CA . PRO B 1 105 ? 0.726 46.875 23.062 1 87 105 PRO B CA 1
ATOM 3488 C C . PRO B 1 105 ? 1.684 46.969 24.25 1 87 105 PRO B C 1
ATOM 3490 O O . PRO B 1 105 ? 1.452 46.375 25.281 1 87 105 PRO B O 1
ATOM 3493 N N . PRO B 1 106 ? 2.705 47.812 24.094 1 85 106 PRO B N 1
ATOM 3494 C CA . PRO B 1 106 ? 3.678 47.969 25.188 1 85 106 PRO B CA 1
ATOM 3495 C C . PRO B 1 106 ? 3.092 48.688 26.406 1 85 106 PRO B C 1
ATOM 3497 O O . PRO B 1 106 ? 3.637 48.594 27.5 1 85 106 PRO B O 1
ATOM 3500 N N . SER B 1 107 ? 2.035 49.406 26.219 1 88.44 107 SER B N 1
ATOM 3501 C CA . SER B 1 107 ? 1.459 50.219 27.281 1 88.44 107 SER B CA 1
ATOM 3502 C C . SER B 1 107 ? 0.623 49.375 28.234 1 88.44 107 SER B C 1
ATOM 3504 O O . SER B 1 107 ? 0.31 49.812 29.344 1 88.44 107 SER B O 1
ATOM 3506 N N . LEU B 1 108 ? 0.315 48.156 27.875 1 90.56 108 LEU B N 1
ATOM 3507 C CA . LEU B 1 108 ? -0.522 47.281 28.703 1 90.56 108 LEU B CA 1
ATOM 3508 C C . LEU B 1 108 ? 0.283 46.688 29.844 1 90.56 108 LEU B C 1
ATOM 3510 O O . LEU B 1 108 ? 1.437 46.281 29.656 1 90.56 108 LEU B O 1
ATOM 3514 N N . PRO B 1 109 ? -0.441 46.719 31 1 92.75 109 PRO B N 1
ATOM 3515 C CA . PRO B 1 109 ? 0.199 45.969 32.062 1 92.75 109 PRO B CA 1
ATOM 3516 C C . PRO B 1 109 ? 0.463 44.5 31.656 1 92.75 109 PRO B C 1
ATOM 3518 O O . PRO B 1 109 ? -0.298 43.938 30.875 1 92.75 109 PRO B O 1
ATOM 3521 N N . GLU B 1 110 ? 1.485 43.938 32.156 1 93.31 110 GLU B N 1
ATOM 3522 C CA . GLU B 1 110 ? 1.95 42.625 31.734 1 93.31 110 GLU B CA 1
ATOM 3523 C C . GLU B 1 110 ? 0.833 41.594 31.844 1 93.31 110 GLU B C 1
ATOM 3525 O O . GLU B 1 110 ? 0.639 40.781 30.922 1 93.31 110 GLU B O 1
ATOM 3530 N N . GLU B 1 111 ? 0.094 41.625 32.969 1 94.75 111 GLU B N 1
ATOM 3531 C CA . GLU B 1 111 ? -0.969 40.625 33.188 1 94.75 111 GLU B CA 1
ATOM 3532 C C . GLU B 1 111 ? -2.049 40.75 32.125 1 94.75 111 GLU B C 1
ATOM 3534 O O . GLU B 1 111 ? -2.557 39.75 31.609 1 94.75 111 GLU B O 1
ATOM 3539 N N . GLU B 1 112 ? -2.355 41.938 31.766 1 95.56 112 GLU B N 1
ATOM 3540 C CA . GLU B 1 112 ? -3.359 42.188 30.734 1 95.56 112 GLU B CA 1
ATOM 3541 C C . GLU B 1 112 ? -2.828 41.812 29.344 1 95.56 112 GLU B C 1
ATOM 3543 O O . GLU B 1 112 ? -3.566 41.281 28.516 1 95.56 112 GLU B O 1
ATOM 3548 N N . ALA B 1 113 ? -1.564 42.125 29.125 1 95.88 113 ALA B N 1
ATOM 3549 C CA . ALA B 1 113 ? -0.933 41.781 27.859 1 95.88 113 ALA B CA 1
ATOM 3550 C C . ALA B 1 113 ? -0.897 40.281 27.656 1 95.88 113 ALA B C 1
ATOM 3552 O O . ALA B 1 113 ? -1.256 39.781 26.578 1 95.88 113 ALA B O 1
ATOM 3553 N N . LYS B 1 114 ? -0.525 39.594 28.656 1 96.69 114 LYS B N 1
ATOM 3554 C CA . LYS B 1 114 ? -0.463 38.125 28.594 1 96.69 114 LYS B CA 1
ATOM 3555 C C . LYS B 1 114 ? -1.85 37.531 28.375 1 96.69 114 LYS B C 1
ATOM 3557 O O . LYS B 1 114 ? -2.012 36.625 27.578 1 96.69 114 LYS B O 1
ATOM 3562 N N . ALA B 1 115 ? -2.818 38.062 29.078 1 96.62 115 ALA B N 1
ATOM 3563 C CA . ALA B 1 115 ? -4.191 37.594 28.906 1 96.62 115 ALA B CA 1
ATOM 3564 C C . ALA B 1 115 ? -4.668 37.812 27.469 1 96.62 115 ALA B C 1
ATOM 3566 O O . ALA B 1 115 ? -5.367 36.969 26.906 1 96.62 115 ALA B O 1
ATOM 3567 N N . SER B 1 116 ? -4.312 38.938 26.984 1 96.25 116 SER B N 1
ATOM 3568 C CA . SER B 1 116 ? -4.688 39.25 25.609 1 96.25 116 SER B CA 1
ATOM 3569 C C . SER B 1 116 ? -4.031 38.281 24.625 1 96.25 116 SER B C 1
ATOM 3571 O O . SER B 1 116 ? -4.676 37.812 23.672 1 96.25 116 SER B O 1
ATOM 3573 N N . ILE B 1 117 ? -2.754 37.969 24.828 1 97.19 117 ILE B N 1
ATOM 3574 C CA . ILE B 1 117 ? -2.027 37.031 23.984 1 97.19 117 ILE B CA 1
ATOM 3575 C C . ILE B 1 117 ? -2.693 35.656 24.031 1 97.19 117 ILE B C 1
ATOM 3577 O O . ILE B 1 117 ? -2.938 35.031 23 1 97.19 117 ILE B O 1
ATOM 3581 N N . VAL B 1 118 ? -3.01 35.219 25.219 1 97.75 118 VAL B N 1
ATOM 3582 C CA . VAL B 1 118 ? -3.648 33.938 25.438 1 97.75 118 VAL B CA 1
ATOM 3583 C C . VAL B 1 118 ? -4.992 33.906 24.703 1 97.75 118 VAL B C 1
ATOM 3585 O O . VAL B 1 118 ? -5.324 32.906 24.062 1 97.75 118 VAL B O 1
ATOM 3588 N N . ASP B 1 119 ? -5.715 34.938 24.781 1 97.56 119 ASP B N 1
ATOM 3589 C CA . ASP B 1 119 ? -7.016 35.031 24.125 1 97.56 119 ASP B CA 1
ATOM 3590 C C . ASP B 1 119 ? -6.871 34.969 22.609 1 97.56 119 ASP B C 1
ATOM 3592 O O . ASP B 1 119 ? -7.688 34.344 21.938 1 97.56 119 ASP B O 1
ATOM 3596 N N . LYS B 1 120 ? -5.895 35.625 22.125 1 97.19 120 LYS B N 1
ATOM 3597 C CA . LYS B 1 120 ? -5.668 35.625 20.688 1 97.19 120 LYS B CA 1
ATOM 3598 C C . LYS B 1 120 ? -5.215 34.25 20.188 1 97.19 120 LYS B C 1
ATOM 3600 O O . LYS B 1 120 ? -5.543 33.844 19.078 1 97.19 120 LYS B O 1
ATOM 3605 N N . ILE B 1 121 ? -4.441 33.562 21.031 1 97.69 121 ILE B N 1
ATOM 3606 C CA . ILE B 1 121 ? -4.066 32.188 20.703 1 97.69 121 ILE B CA 1
ATOM 3607 C C . ILE B 1 121 ? -5.316 31.312 20.594 1 97.69 121 ILE B C 1
ATOM 3609 O O . ILE B 1 121 ? -5.492 30.594 19.609 1 97.69 121 ILE B O 1
ATOM 3613 N N . LYS B 1 122 ? -6.184 31.422 21.547 1 97.88 122 LYS B N 1
ATOM 3614 C CA . LYS B 1 122 ? -7.434 30.672 21.547 1 97.88 122 LYS B CA 1
ATOM 3615 C C . LYS B 1 122 ? -8.297 31.031 20.344 1 97.88 122 LYS B C 1
ATOM 3617 O O . LYS B 1 122 ? -8.953 30.172 19.766 1 97.88 122 LYS B O 1
ATOM 3622 N N . GLU B 1 123 ? -8.312 32.281 20.094 1 97.75 123 GLU B N 1
ATOM 3623 C CA . GLU B 1 123 ? -9.086 32.75 18.953 1 97.75 123 GLU B CA 1
ATOM 3624 C C . GLU B 1 123 ? -8.562 32.156 17.656 1 97.75 123 GLU B C 1
ATOM 3626 O O . GLU B 1 123 ? -9.344 31.797 16.766 1 97.75 123 GLU B O 1
ATOM 3631 N N . PHE B 1 124 ? -7.293 32.125 17.516 1 97 124 PHE B N 1
ATOM 3632 C CA . PHE B 1 124 ? -6.699 31.516 16.328 1 97 124 PHE B CA 1
ATOM 3633 C C . PHE B 1 124 ? -7.152 30.062 16.203 1 97 124 PHE B C 1
ATOM 3635 O O . PHE B 1 124 ? -7.602 29.641 15.133 1 97 124 PHE B O 1
ATOM 3642 N N . ILE B 1 125 ? -7.016 29.266 17.234 1 97.75 125 ILE B N 1
ATOM 3643 C CA . ILE B 1 125 ? -7.398 27.859 17.234 1 97.75 125 ILE B CA 1
ATOM 3644 C C . ILE B 1 125 ? -8.875 27.734 16.859 1 97.75 125 ILE B C 1
ATOM 3646 O O . ILE B 1 125 ? -9.242 26.906 16.016 1 97.75 125 ILE B O 1
ATOM 3650 N N . ASN B 1 126 ? -9.641 28.547 17.438 1 97.56 126 ASN B N 1
ATOM 3651 C CA . ASN B 1 126 ? -11.078 28.484 17.203 1 97.56 126 ASN B CA 1
ATOM 3652 C C . ASN B 1 126 ? -11.438 28.859 15.773 1 97.56 126 ASN B C 1
ATOM 3654 O O . ASN B 1 126 ? -12.188 28.141 15.109 1 97.56 126 ASN B O 1
ATOM 3658 N N . THR B 1 127 ? -10.906 29.922 15.234 1 96.94 127 THR B N 1
ATOM 3659 C CA . THR B 1 127 ? -11.312 30.469 13.945 1 96.94 127 THR B CA 1
ATOM 3660 C C . THR B 1 127 ? -10.648 29.719 12.805 1 96.94 127 THR B C 1
ATOM 3662 O O . THR B 1 127 ? -11.312 29.297 11.852 1 96.94 127 THR B O 1
ATOM 3665 N N . ARG B 1 128 ? -9.328 29.469 12.898 1 96.38 128 ARG B N 1
ATOM 3666 C CA . ARG B 1 128 ? -8.562 28.953 11.773 1 96.38 128 ARG B CA 1
ATOM 3667 C C . ARG B 1 128 ? -8.617 27.422 11.727 1 96.38 128 ARG B C 1
ATOM 3669 O O . ARG B 1 128 ? -8.328 26.812 10.695 1 96.38 128 ARG B O 1
ATOM 3676 N N . ILE B 1 129 ? -9 26.781 12.852 1 96.12 129 ILE B N 1
ATOM 3677 C CA . ILE B 1 129 ? -8.961 25.328 12.891 1 96.12 129 ILE B CA 1
ATOM 3678 C C . ILE B 1 129 ? -10.375 24.781 13.109 1 96.12 129 ILE B C 1
ATOM 3680 O O . ILE B 1 129 ? -10.945 24.156 12.211 1 96.12 129 ILE B O 1
ATOM 3684 N N . THR B 1 130 ? -11.016 25.172 14.203 1 96.38 130 THR B N 1
ATOM 3685 C CA . THR B 1 130 ? -12.305 24.594 14.57 1 96.38 130 THR B CA 1
ATOM 3686 C C . THR B 1 130 ? -13.406 25.094 13.641 1 96.38 130 THR B C 1
ATOM 3688 O O . THR B 1 130 ? -14.102 24.297 13.016 1 96.38 130 THR B O 1
ATOM 3691 N N . LEU B 1 131 ? -13.602 26.422 13.578 1 97.06 131 LEU B N 1
ATOM 3692 C CA . LEU B 1 131 ? -14.656 26.984 12.734 1 97.06 131 LEU B CA 1
ATOM 3693 C C . LEU B 1 131 ? -14.383 26.688 11.266 1 97.06 131 LEU B C 1
ATOM 3695 O O . LEU B 1 131 ? -15.32 26.484 10.484 1 97.06 131 LEU B O 1
ATOM 3699 N N . ALA B 1 132 ? -13.125 26.781 10.898 1 96.94 132 ALA B N 1
ATOM 3700 C CA . ALA B 1 132 ? -12.758 26.422 9.531 1 96.94 132 ALA B CA 1
ATOM 3701 C C . ALA B 1 132 ? -13.188 25 9.188 1 96.94 132 ALA B C 1
ATOM 3703 O O . ALA B 1 132 ? -13.75 24.75 8.117 1 96.94 132 ALA B O 1
ATOM 3704 N N . ALA B 1 133 ? -12.945 24.031 10.078 1 96.62 133 ALA B N 1
ATOM 3705 C CA . ALA B 1 133 ? -13.336 22.641 9.883 1 96.62 133 ALA B CA 1
ATOM 3706 C C . ALA B 1 133 ? -14.844 22.5 9.711 1 96.62 133 ALA B C 1
ATOM 3708 O O . ALA B 1 133 ? -15.32 21.75 8.867 1 96.62 133 ALA B O 1
ATOM 3709 N N . ASN B 1 134 ? -15.555 23.25 10.508 1 96.88 134 ASN B N 1
ATOM 3710 C CA . ASN B 1 134 ? -17.016 23.219 10.414 1 96.88 134 ASN B CA 1
ATOM 3711 C C . ASN B 1 134 ? -17.5 23.734 9.062 1 96.88 134 ASN B C 1
ATOM 3713 O O . ASN B 1 134 ? -18.422 23.172 8.469 1 96.88 134 ASN B O 1
ATOM 3717 N N . GLU B 1 135 ? -16.922 24.828 8.648 1 97.5 135 GLU B N 1
ATOM 3718 C CA . GLU B 1 135 ? -17.297 25.391 7.352 1 97.5 135 GLU B CA 1
ATOM 3719 C C . GLU B 1 135 ? -16.969 24.422 6.215 1 97.5 135 GLU B C 1
ATOM 3721 O O . GLU B 1 135 ? -17.734 24.297 5.258 1 97.5 135 GLU B O 1
ATOM 3726 N N . ILE B 1 136 ? -15.867 23.781 6.289 1 97.75 136 ILE B N 1
ATOM 3727 C CA . ILE B 1 136 ? -15.461 22.797 5.285 1 97.75 136 ILE B CA 1
ATOM 3728 C C . ILE B 1 136 ? -16.469 21.656 5.246 1 97.75 136 ILE B C 1
ATOM 3730 O O . ILE B 1 136 ? -16.859 21.203 4.168 1 97.75 136 ILE B O 1
ATOM 3734 N N . ALA B 1 137 ? -16.828 21.219 6.4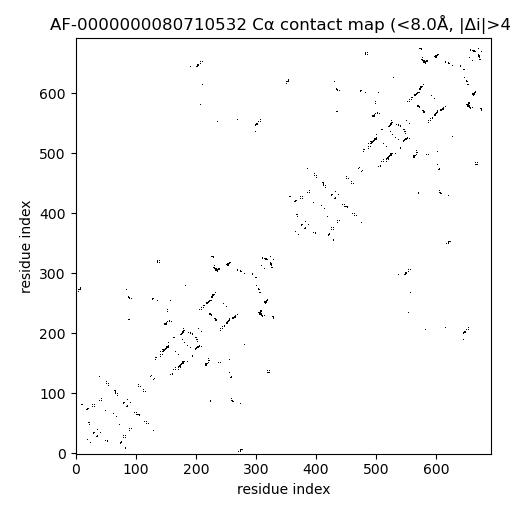1 1 96.81 137 ALA B N 1
ATOM 3735 C CA . ALA B 1 137 ? -17.828 20.156 6.48 1 96.81 137 ALA B CA 1
ATOM 3736 C C . ALA B 1 137 ? -19.125 20.578 5.793 1 96.81 137 ALA B C 1
ATOM 3738 O O . ALA B 1 137 ? -19.688 19.812 5.008 1 96.81 137 ALA B O 1
ATOM 3739 N N . LYS B 1 138 ? -19.562 21.766 6.082 1 95.94 138 LYS B N 1
ATOM 3740 C CA . LYS B 1 138 ? -20.766 22.281 5.465 1 95.94 138 LYS B CA 1
ATOM 3741 C C . LYS B 1 138 ? -20.656 22.297 3.941 1 95.94 138 LYS B C 1
ATOM 3743 O O . LYS B 1 138 ? -21.594 21.969 3.232 1 95.94 138 LYS B O 1
ATOM 3748 N N . ASN B 1 139 ? -19.562 22.75 3.492 1 96.44 139 ASN B N 1
ATOM 3749 C CA . ASN B 1 139 ? -19.328 22.797 2.055 1 96.44 139 ASN B CA 1
ATOM 3750 C C . ASN B 1 139 ? -19.234 21.406 1.45 1 96.44 139 ASN B C 1
ATOM 3752 O O . ASN B 1 139 ? -19.891 21.109 0.454 1 96.44 139 ASN B O 1
ATOM 3756 N N . ALA B 1 140 ? -18.453 20.516 2.068 1 96.75 140 ALA B N 1
ATOM 3757 C CA . ALA B 1 140 ? -18.141 19.188 1.533 1 96.75 140 ALA B CA 1
ATOM 3758 C C . ALA B 1 140 ? -19.391 18.328 1.454 1 96.75 140 ALA B C 1
ATOM 3760 O O . ALA B 1 140 ? -19.531 17.516 0.527 1 96.75 140 ALA B O 1
ATOM 3761 N N . ILE B 1 141 ? -20.281 18.5 2.396 1 95.81 141 ILE B N 1
ATOM 3762 C CA . ILE B 1 141 ? -21.484 17.688 2.461 1 95.81 141 ILE B CA 1
ATOM 3763 C C . ILE B 1 141 ? -22.328 17.922 1.22 1 95.81 141 ILE B C 1
ATOM 3765 O O . ILE B 1 141 ? -23.031 17.016 0.757 1 95.81 141 ILE B O 1
ATOM 3769 N N . THR B 1 142 ? -22.266 19.078 0.63 1 95.06 142 THR B N 1
ATOM 3770 C CA . THR B 1 142 ? -23.062 19.406 -0.548 1 95.06 142 THR B CA 1
ATOM 3771 C C . THR B 1 142 ? -22.625 18.578 -1.749 1 95.06 142 THR B C 1
ATOM 3773 O O . THR B 1 142 ? -23.359 18.469 -2.742 1 95.06 142 THR B O 1
ATOM 3776 N N . LYS B 1 143 ? -21.453 17.969 -1.704 1 95.06 143 LYS B N 1
ATOM 3777 C CA . LYS B 1 143 ? -20.938 17.156 -2.801 1 95.06 143 LYS B CA 1
ATOM 3778 C C . LYS B 1 143 ? -21.328 15.688 -2.635 1 95.06 143 LYS B C 1
ATOM 3780 O O . LYS B 1 143 ? -21.078 14.867 -3.525 1 95.06 143 LYS B O 1
ATOM 3785 N N . ILE B 1 144 ? -21.922 15.336 -1.494 1 95.69 144 ILE B N 1
ATOM 3786 C CA . ILE B 1 144 ? -22.297 13.953 -1.223 1 95.69 144 ILE B CA 1
ATOM 3787 C C . ILE B 1 144 ? -23.734 13.719 -1.661 1 95.69 144 ILE B C 1
ATOM 3789 O O . ILE B 1 144 ? -24.641 14.461 -1.278 1 95.69 144 ILE B O 1
ATOM 3793 N N . ARG B 1 145 ? -23.922 12.711 -2.449 1 93.69 145 ARG B N 1
ATOM 3794 C CA . ARG B 1 145 ? -25.234 12.352 -2.98 1 93.69 145 ARG B CA 1
ATOM 3795 C C . ARG B 1 145 ? -25.641 10.961 -2.516 1 93.69 145 ARG B C 1
ATOM 3797 O O . ARG B 1 145 ? -24.812 10.18 -2.055 1 93.69 145 ARG B O 1
ATOM 3804 N N . ASP B 1 146 ? -26.922 10.75 -2.758 1 94.06 146 ASP B N 1
ATOM 3805 C CA . ASP B 1 146 ? -27.453 9.43 -2.441 1 94.06 146 ASP B CA 1
ATOM 3806 C C . ASP B 1 146 ? -26.828 8.352 -3.316 1 94.06 146 ASP B C 1
ATOM 3808 O O . ASP B 1 146 ? -26.719 8.516 -4.531 1 94.06 146 ASP B O 1
ATOM 3812 N N . GLY B 1 147 ? -26.375 7.297 -2.607 1 94.94 147 GLY B N 1
ATOM 3813 C CA . GLY B 1 147 ? -25.812 6.18 -3.344 1 94.94 147 GLY B CA 1
ATOM 3814 C C . GLY B 1 147 ? -24.312 6.297 -3.535 1 94.94 147 GLY B C 1
ATOM 3815 O O . GLY B 1 147 ? -23.672 5.391 -4.078 1 94.94 147 GLY B O 1
ATOM 3816 N N . ASP B 1 148 ? -23.797 7.363 -3.039 1 96.19 148 ASP B N 1
ATOM 3817 C CA . ASP B 1 148 ? -22.359 7.57 -3.205 1 96.19 148 ASP B CA 1
ATOM 3818 C C . ASP B 1 148 ? -21.562 6.504 -2.465 1 96.19 148 ASP B C 1
ATOM 3820 O O . ASP B 1 148 ? -21.953 6.066 -1.38 1 96.19 148 ASP B O 1
ATOM 3824 N N . VAL B 1 149 ? -20.547 6.023 -3.125 1 97.5 149 VAL B N 1
ATOM 3825 C CA . VAL B 1 149 ? -19.5 5.223 -2.498 1 97.5 149 VAL B CA 1
ATOM 3826 C C . VAL B 1 149 ? -18.234 6.062 -2.342 1 97.5 149 VAL B C 1
ATOM 3828 O O . VAL B 1 149 ? -17.484 6.262 -3.307 1 97.5 149 VAL B O 1
ATOM 3831 N N . ILE B 1 150 ? -18.031 6.457 -1.117 1 97.81 150 ILE B N 1
ATOM 3832 C CA . ILE B 1 150 ? -16.984 7.43 -0.848 1 97.81 150 ILE B CA 1
ATOM 3833 C C . ILE B 1 150 ? -15.727 6.703 -0.38 1 97.81 150 ILE B C 1
ATOM 3835 O O . ILE B 1 150 ? -15.773 5.879 0.535 1 97.81 150 ILE B O 1
ATOM 3839 N N . LEU B 1 151 ? -14.656 6.965 -1.07 1 98.31 151 LEU B N 1
ATOM 3840 C CA . LEU B 1 151 ? -13.367 6.402 -0.665 1 98.31 151 LEU B CA 1
ATOM 3841 C C . LEU B 1 151 ? -12.531 7.438 0.068 1 98.31 151 LEU B C 1
ATOM 3843 O O . LEU B 1 151 ? -12.461 8.602 -0.349 1 98.31 151 LEU B O 1
ATOM 3847 N N . THR B 1 152 ? -11.938 7.059 1.141 1 98.06 152 THR B N 1
ATOM 3848 C CA . THR B 1 152 ? -10.969 7.875 1.86 1 98.06 152 THR B CA 1
ATOM 3849 C C . THR B 1 152 ? -9.719 7.062 2.201 1 98.06 152 THR B C 1
ATOM 3851 O O . THR B 1 152 ? -9.703 5.844 2.023 1 98.06 152 THR B O 1
ATOM 3854 N N . TYR B 1 153 ? -8.656 7.762 2.57 1 96.81 153 TYR B N 1
ATOM 3855 C CA . TYR B 1 153 ? -7.391 7.113 2.875 1 96.81 153 TYR B CA 1
ATOM 3856 C C . TYR B 1 153 ? -6.891 7.516 4.258 1 96.81 153 TYR B C 1
ATOM 3858 O O . TYR B 1 153 ? -6.797 8.703 4.57 1 96.81 153 TYR B O 1
ATOM 3866 N N . GLY B 1 154 ? -6.527 6.441 5.039 1 94.12 154 GLY B N 1
ATOM 3867 C CA . GLY B 1 154 ? -6.094 6.691 6.406 1 94.12 154 GLY B CA 1
ATOM 3868 C C . GLY B 1 154 ? -7.18 7.297 7.277 1 94.12 154 GLY B C 1
ATOM 3869 O O . GLY B 1 154 ? -8.312 6.809 7.293 1 94.12 154 GLY B O 1
ATOM 3870 N N . ARG B 1 155 ? -6.754 8.32 8.078 1 94.5 155 ARG B N 1
ATOM 3871 C CA . ARG B 1 155 ? -7.691 9.047 8.922 1 94.5 155 ARG B CA 1
ATOM 3872 C C . ARG B 1 155 ? -7.355 10.531 8.961 1 94.5 155 ARG B C 1
ATOM 3874 O O . ARG B 1 155 ? -6.246 10.914 9.344 1 94.5 155 ARG B O 1
ATOM 3881 N N . SER B 1 156 ? -8.211 11.211 8.438 1 95.31 156 SER B N 1
ATOM 3882 C CA . SER B 1 156 ? -8.195 12.664 8.562 1 95.31 156 SER B CA 1
ATOM 3883 C C . SER B 1 156 ? -9.328 13.156 9.453 1 95.31 156 SER B C 1
ATOM 3885 O O . SER B 1 156 ? -10.492 12.852 9.203 1 95.31 156 SER B O 1
ATOM 3887 N N . SER B 1 157 ? -8.953 13.906 10.453 1 93.62 157 SER B N 1
ATOM 3888 C CA . SER B 1 157 ? -9.984 14.438 11.336 1 93.62 157 SER B CA 1
ATOM 3889 C C . SER B 1 157 ? -10.992 15.281 10.562 1 93.62 157 SER B C 1
ATOM 3891 O O . SER B 1 157 ? -12.188 15.258 10.867 1 93.62 157 SER B O 1
ATOM 3893 N N . LEU B 1 158 ? -10.523 15.969 9.648 1 95.62 158 LEU B N 1
ATOM 3894 C CA . LEU B 1 158 ? -11.383 16.828 8.836 1 95.62 158 LEU B CA 1
ATOM 3895 C C . LEU B 1 158 ? -12.352 15.984 8.008 1 95.62 158 LEU B C 1
ATOM 3897 O O . LEU B 1 158 ? -13.555 16.25 8 1 95.62 158 LEU B O 1
ATOM 3901 N N . VAL B 1 159 ? -11.898 14.984 7.301 1 97.31 159 VAL B N 1
ATOM 3902 C CA . VAL B 1 159 ? -12.727 14.109 6.477 1 97.31 159 VAL B CA 1
ATOM 3903 C C . VAL B 1 159 ? -13.703 13.336 7.363 1 97.31 159 VAL B C 1
ATOM 3905 O O . VAL B 1 159 ? -14.867 13.156 7.004 1 97.31 159 VAL B O 1
ATOM 3908 N N . GLU B 1 160 ? -13.18 12.891 8.484 1 96.69 160 GLU B N 1
ATOM 3909 C CA . GLU B 1 160 ? -14.031 12.227 9.461 1 96.69 160 GLU B CA 1
ATOM 3910 C C . GLU B 1 160 ? -15.227 13.102 9.836 1 96.69 160 GLU B C 1
ATOM 3912 O O . GLU B 1 160 ? -16.375 12.641 9.844 1 96.69 160 GLU B O 1
ATOM 3917 N N . SER B 1 161 ? -14.953 14.352 10.156 1 95.69 161 SER B N 1
ATOM 3918 C CA . SER B 1 161 ? -16.016 15.289 10.531 1 95.69 161 SER B CA 1
ATOM 3919 C C . SER B 1 161 ? -16.984 15.5 9.383 1 95.69 161 SER B C 1
ATOM 3921 O O . SER B 1 161 ? -18.203 15.633 9.609 1 95.69 161 SER B O 1
ATOM 3923 N N . VAL B 1 162 ? -16.516 15.539 8.188 1 96.5 162 VAL B N 1
ATOM 3924 C CA . VAL B 1 162 ? -17.359 15.711 7.008 1 96.5 162 VAL B CA 1
ATOM 3925 C C . VAL B 1 162 ? -18.312 14.531 6.883 1 96.5 162 VAL B C 1
ATOM 3927 O O . VAL B 1 162 ? -19.516 14.719 6.695 1 96.5 162 VAL B O 1
ATOM 3930 N N . LEU B 1 163 ? -17.781 13.297 6.969 1 96.75 163 LEU B N 1
ATOM 3931 C CA . LEU B 1 163 ? -18.578 12.086 6.801 1 96.75 163 LEU B CA 1
ATOM 3932 C C . LEU B 1 163 ? -19.625 11.961 7.91 1 96.75 163 LEU B C 1
ATOM 3934 O O . LEU B 1 163 ? -20.781 11.609 7.648 1 96.75 163 LEU B O 1
ATOM 3938 N N . VAL B 1 164 ? -19.219 12.305 9.117 1 95.75 164 VAL B N 1
ATOM 3939 C CA . VAL B 1 164 ? -20.141 12.242 10.242 1 95.75 164 VAL B CA 1
ATOM 3940 C C . VAL B 1 164 ? -21.234 13.289 10.07 1 95.75 164 VAL B C 1
ATOM 3942 O O . VAL B 1 164 ? -22.406 13 10.273 1 95.75 164 VAL B O 1
ATOM 3945 N N . ALA B 1 165 ? -20.828 14.477 9.719 1 95.19 165 ALA B N 1
ATOM 3946 C CA . ALA B 1 165 ? -21.781 15.555 9.5 1 95.19 165 ALA B CA 1
ATOM 3947 C C . ALA B 1 165 ? -22.781 15.188 8.398 1 95.19 165 ALA B C 1
ATOM 3949 O O . ALA B 1 165 ? -23.969 15.484 8.5 1 95.19 165 ALA B O 1
ATOM 3950 N N . ALA B 1 166 ? -22.281 14.562 7.375 1 95.31 166 ALA B N 1
ATOM 3951 C CA . ALA B 1 166 ? -23.141 14.133 6.277 1 95.31 166 ALA B CA 1
ATOM 3952 C C . ALA B 1 166 ? -24.188 13.125 6.758 1 95.31 166 ALA B C 1
ATOM 3954 O O . ALA B 1 166 ? -25.359 13.195 6.371 1 95.31 166 ALA B O 1
ATOM 3955 N N . GLN B 1 167 ? -23.688 12.219 7.527 1 94.12 167 GLN B N 1
ATOM 3956 C CA . GLN B 1 167 ? -24.578 11.219 8.086 1 94.12 167 GLN B CA 1
ATOM 3957 C C . GLN B 1 167 ? -25.641 11.867 8.977 1 94.12 167 GLN B C 1
ATOM 3959 O O . GLN B 1 167 ? -26.828 11.523 8.891 1 94.12 167 GLN B O 1
ATOM 3964 N N . GLN B 1 168 ? -25.234 12.781 9.789 1 92.12 168 GLN B N 1
ATOM 3965 C CA . GLN B 1 168 ? -26.141 13.445 10.734 1 92.12 168 GLN B CA 1
ATOM 3966 C C . GLN B 1 168 ? -27.141 14.336 10 1 92.12 168 GLN B C 1
ATOM 3968 O O . GLN B 1 168 ? -28.266 14.508 10.453 1 92.12 168 GLN B O 1
ATOM 3973 N N . ALA B 1 169 ? -26.719 14.852 8.93 1 89.56 169 ALA B N 1
ATOM 3974 C CA . ALA B 1 169 ? -27.594 15.711 8.133 1 89.56 169 ALA B CA 1
ATOM 3975 C C . ALA B 1 169 ? -28.516 14.891 7.242 1 89.56 169 ALA B C 1
ATOM 3977 O O . ALA B 1 169 ? -29.375 15.438 6.543 1 89.56 169 ALA B O 1
ATOM 3978 N N . LYS B 1 170 ? -28.312 13.555 7.363 1 81.69 170 LYS B N 1
ATOM 3979 C CA . LYS B 1 170 ? -29.109 12.617 6.574 1 81.69 170 LYS B CA 1
ATOM 3980 C C . LYS B 1 170 ? -29.016 12.93 5.086 1 81.69 170 LYS B C 1
ATOM 3982 O O . LYS B 1 170 ? -30.031 12.961 4.383 1 81.69 170 LYS B O 1
ATOM 3987 N N . ARG B 1 171 ? -27.812 13.383 4.812 1 70 171 ARG B N 1
ATOM 3988 C CA . ARG B 1 171 ? -27.547 13.664 3.404 1 70 171 ARG B CA 1
ATOM 3989 C C . ARG B 1 171 ? -27.422 12.375 2.6 1 70 171 ARG B C 1
ATOM 3991 O O . ARG B 1 171 ? -26.328 11.898 2.34 1 70 171 ARG B O 1
ATOM 3998 N N . GLY B 1 172 ? -28.438 11.633 2.363 1 71.81 172 GLY B N 1
ATOM 3999 C CA . GLY B 1 172 ? -28.469 10.461 1.503 1 71.81 172 GLY B CA 1
ATOM 4000 C C . GLY B 1 172 ? -27.781 9.258 2.125 1 71.81 172 GLY B C 1
ATOM 4001 O O . GLY B 1 172 ? -27.031 9.383 3.088 1 71.81 172 GLY B O 1
ATOM 4002 N N . SER B 1 173 ? -28.141 8.125 1.606 1 88.94 173 SER B N 1
ATOM 4003 C CA . SER B 1 173 ? -27.516 6.863 1.996 1 88.94 173 SER B CA 1
ATOM 4004 C C . SER B 1 173 ? -26.219 6.633 1.236 1 88.94 173 SER B C 1
ATOM 4006 O O . SER B 1 173 ? -26.203 6.633 0.004 1 88.94 173 SER B O 1
ATOM 4008 N N . PHE B 1 174 ? -25.109 6.82 1.987 1 94.56 174 PHE B N 1
ATOM 4009 C CA . PHE B 1 174 ? -23.828 6.559 1.359 1 94.56 174 PHE B CA 1
ATOM 4010 C C . PHE B 1 174 ? -23.016 5.562 2.182 1 94.56 174 PHE B C 1
ATOM 4012 O O . PHE B 1 174 ? -23.359 5.266 3.326 1 94.56 174 PHE B O 1
ATOM 4019 N N . ARG B 1 175 ? -22.078 4.957 1.576 1 95.62 175 ARG B N 1
ATOM 4020 C CA . ARG B 1 175 ? -21.141 4.098 2.287 1 95.62 175 ARG B CA 1
ATOM 4021 C C . ARG B 1 175 ? -19.703 4.555 2.062 1 95.62 175 ARG B C 1
ATOM 4023 O O . ARG B 1 175 ? -19.422 5.32 1.139 1 95.62 175 ARG B O 1
ATOM 4030 N N . VAL B 1 176 ? -18.906 4.105 2.996 1 96.81 176 VAL B N 1
ATOM 4031 C CA . VAL B 1 176 ? -17.531 4.598 2.977 1 96.81 176 VAL B CA 1
ATOM 4032 C C . VAL B 1 176 ? -16.562 3.426 2.854 1 96.81 176 VAL B C 1
ATOM 4034 O O . VAL B 1 176 ? -16.719 2.41 3.537 1 96.81 176 VAL B O 1
ATOM 4037 N N . ILE B 1 177 ? -15.641 3.537 1.908 1 96.38 177 ILE B N 1
ATOM 4038 C CA . ILE B 1 177 ? -14.508 2.627 1.823 1 96.38 177 ILE B CA 1
ATOM 4039 C C . ILE B 1 177 ? -13.273 3.285 2.439 1 96.38 177 ILE B C 1
ATOM 4041 O O . ILE B 1 177 ? -12.828 4.344 1.982 1 96.38 177 ILE B O 1
ATOM 4045 N N . ILE B 1 178 ? -12.789 2.631 3.441 1 96.12 178 ILE B N 1
ATOM 4046 C CA . ILE B 1 178 ? -11.602 3.131 4.129 1 96.12 178 ILE B CA 1
ATOM 4047 C C . ILE B 1 178 ? -10.375 2.346 3.678 1 96.12 178 ILE B C 1
ATOM 4049 O O . ILE B 1 178 ? -10.219 1.171 4.02 1 96.12 178 ILE B O 1
ATOM 4053 N N . VAL B 1 179 ? -9.562 3.041 2.873 1 95.12 179 VAL B N 1
ATOM 4054 C CA . VAL B 1 179 ? -8.289 2.457 2.471 1 95.12 179 VAL B CA 1
ATOM 4055 C C . VAL B 1 179 ? -7.219 2.789 3.51 1 95.12 179 VAL B C 1
ATOM 4057 O O . VAL B 1 179 ? -7.105 3.938 3.945 1 95.12 179 VAL B O 1
ATOM 4060 N N . ASP B 1 180 ? -6.488 1.82 3.879 1 92.12 180 ASP B N 1
ATOM 4061 C CA . ASP B 1 180 ? -5.488 1.998 4.93 1 92.12 180 ASP B CA 1
ATOM 4062 C C . ASP B 1 180 ? -4.156 1.368 4.531 1 92.12 180 ASP B C 1
ATOM 4064 O O . ASP B 1 180 ? -4.047 0.75 3.471 1 92.12 180 ASP B O 1
ATOM 4068 N N . SER B 1 181 ? -3.18 1.8 5.223 1 87 181 SER B N 1
ATOM 4069 C CA . SER B 1 181 ? -1.855 1.224 5.016 1 87 181 SER B CA 1
ATOM 4070 C C . SER B 1 181 ? -1.118 1.04 6.336 1 87 181 SER B C 1
ATOM 4072 O O . SER B 1 181 ? -1.455 1.68 7.336 1 87 181 SER B O 1
ATOM 4074 N N . ARG B 1 182 ? -0.268 0.021 6.379 1 76.75 182 ARG B N 1
ATOM 4075 C CA . ARG B 1 182 ? 0.654 -0.156 7.496 1 76.75 182 ARG B CA 1
ATOM 4076 C C . ARG B 1 182 ? 1.933 0.648 7.281 1 76.75 182 ARG B C 1
ATOM 4078 O O . ARG B 1 182 ? 2.307 0.938 6.145 1 76.75 182 ARG B O 1
ATOM 4085 N N . PRO B 1 183 ? 2.523 1.087 8.391 1 66.31 183 PRO B N 1
ATOM 4086 C CA . PRO B 1 183 ? 2.336 0.667 9.781 1 66.31 183 PRO B CA 1
ATOM 4087 C C . PRO B 1 183 ? 1.318 1.529 10.523 1 66.31 183 PRO B C 1
ATOM 4089 O O . PRO B 1 183 ? 0.902 1.182 11.633 1 66.31 183 PRO B O 1
ATOM 4092 N N . GLY B 1 184 ? 0.881 2.629 10.109 1 66.56 184 GLY B N 1
ATOM 4093 C CA . GLY B 1 184 ? 0.067 3.559 10.875 1 66.56 184 GLY B CA 1
ATOM 4094 C C . GLY B 1 184 ? -1.314 3.02 11.195 1 66.56 184 GLY B C 1
ATOM 4095 O O . GLY B 1 184 ? -1.779 3.121 12.336 1 66.56 184 GLY B O 1
ATOM 4096 N N . VAL B 1 185 ? -1.948 2.316 10.336 1 75.44 185 VAL B N 1
ATOM 4097 C CA . VAL B 1 185 ? -3.277 1.714 10.391 1 75.44 185 VAL B CA 1
ATOM 4098 C C . VAL B 1 185 ? -4.262 2.697 11.016 1 75.44 185 VAL B C 1
ATOM 4100 O O . VAL B 1 185 ? -5.047 2.326 11.891 1 75.44 185 VAL B O 1
ATOM 4103 N N . GLU B 1 186 ? -4.152 3.941 10.68 1 83.5 186 GLU B N 1
ATOM 4104 C CA . GLU B 1 186 ? -5.008 4.996 11.219 1 83.5 186 GLU B CA 1
ATOM 4105 C C . GLU B 1 186 ? -6.461 4.801 10.797 1 83.5 186 GLU B C 1
ATOM 4107 O O . GLU B 1 186 ? -7.379 5.242 11.492 1 83.5 186 GLU B O 1
ATOM 4112 N N . GLY B 1 187 ? -6.641 4.133 9.719 1 90 187 GLY B N 1
ATOM 4113 C CA . GLY B 1 187 ? -7.969 3.918 9.18 1 90 187 GLY B CA 1
ATOM 4114 C C . GLY B 1 187 ? -8.844 3.053 10.062 1 90 187 GLY B C 1
ATOM 4115 O O . GLY B 1 187 ? -10.07 3.082 9.953 1 90 187 GLY B O 1
ATOM 4116 N N . ARG B 1 188 ? -8.227 2.355 10.898 1 87.31 188 ARG B N 1
ATOM 4117 C CA . ARG B 1 188 ? -8.977 1.506 11.812 1 87.31 188 ARG B CA 1
ATOM 4118 C C . ARG B 1 188 ? -9.828 2.342 12.758 1 87.31 188 ARG B C 1
ATOM 4120 O O . ARG B 1 188 ? -11.023 2.066 12.938 1 87.31 188 ARG B O 1
ATOM 4127 N N . GLN B 1 189 ? -9.195 3.289 13.312 1 88.88 189 GLN B N 1
ATOM 4128 C CA . GLN B 1 189 ? -9.922 4.184 14.203 1 88.88 189 GLN B CA 1
ATOM 4129 C C . GLN B 1 189 ? -11.078 4.867 13.469 1 88.88 189 GLN B C 1
ATOM 4131 O O . GLN B 1 189 ? -12.164 5.027 14.023 1 88.88 189 GLN B O 1
ATOM 4136 N N . LEU B 1 190 ? -10.828 5.223 12.281 1 93.69 190 LEU B N 1
ATOM 4137 C CA . LEU B 1 190 ? -11.867 5.848 11.484 1 93.69 190 LEU B CA 1
ATOM 4138 C C . LEU B 1 190 ? -13.039 4.895 11.266 1 93.69 190 LEU B C 1
ATOM 4140 O O . LEU B 1 190 ? -14.203 5.293 11.391 1 93.69 190 LEU B O 1
ATOM 4144 N N . SER B 1 191 ? -12.68 3.682 10.953 1 92.25 191 SER B N 1
ATOM 4145 C CA . SER B 1 191 ? -13.711 2.682 10.719 1 92.25 191 SER B CA 1
ATOM 4146 C C . SER B 1 191 ? -14.586 2.49 11.953 1 92.25 191 SER B C 1
ATOM 4148 O O . SER B 1 191 ? -15.797 2.326 11.852 1 92.25 191 SER B O 1
ATOM 4150 N N . GLU B 1 192 ? -13.969 2.514 13.102 1 90.5 192 GLU B N 1
ATOM 4151 C CA . GLU B 1 192 ? -14.695 2.381 14.359 1 90.5 192 GLU B CA 1
ATOM 4152 C C . GLU B 1 192 ? -15.641 3.557 14.578 1 90.5 192 GLU B C 1
ATOM 4154 O O . GLU B 1 192 ? -16.812 3.365 14.914 1 90.5 192 GLU B O 1
ATOM 4159 N N . THR B 1 193 ? -15.141 4.691 14.359 1 92.94 193 THR B N 1
ATOM 4160 C CA . THR B 1 193 ? -15.93 5.902 14.562 1 92.94 193 THR B CA 1
ATOM 4161 C C . THR B 1 193 ? -17.109 5.938 13.609 1 92.94 193 THR B C 1
ATOM 4163 O O . THR B 1 193 ? -18.25 6.199 14.016 1 92.94 193 THR B O 1
ATOM 4166 N N . LEU B 1 194 ? -16.859 5.691 12.359 1 94.69 194 LEU B N 1
ATOM 4167 C CA . LEU B 1 194 ? -17.906 5.758 11.359 1 94.69 194 LEU B CA 1
ATOM 4168 C C . LEU B 1 194 ? -18.953 4.664 11.594 1 94.69 194 LEU B C 1
ATOM 4170 O O . LEU B 1 194 ? -20.156 4.906 11.453 1 94.69 194 LEU B O 1
ATOM 4174 N N . SER B 1 195 ? -18.453 3.5 11.906 1 91.44 195 SER B N 1
ATOM 4175 C CA . SER B 1 195 ? -19.359 2.402 12.195 1 91.44 195 SER B CA 1
ATOM 4176 C C . SER B 1 195 ? -20.281 2.738 13.367 1 91.44 195 SER B C 1
ATOM 4178 O O . SER B 1 195 ? -21.469 2.426 13.344 1 91.44 195 SER B O 1
ATOM 4180 N N . ALA B 1 196 ? -19.719 3.34 14.367 1 90.62 196 ALA B N 1
ATOM 4181 C CA . ALA B 1 196 ? -20.484 3.746 15.547 1 90.62 196 ALA B CA 1
ATOM 4182 C C . ALA B 1 196 ? -21.562 4.766 15.18 1 90.62 196 ALA B C 1
ATOM 4184 O O . ALA B 1 196 ? -22.609 4.832 15.82 1 90.62 196 ALA B O 1
ATOM 4185 N N . GLU B 1 197 ? -21.312 5.535 14.164 1 92.12 197 GLU B N 1
ATOM 4186 C CA . GLU B 1 197 ? -22.266 6.539 13.695 1 92.12 197 GLU B CA 1
ATOM 4187 C C . GLU B 1 197 ? -23.297 5.926 12.758 1 92.12 197 GLU B C 1
ATOM 4189 O O . GLU B 1 197 ? -24.188 6.621 12.273 1 92.12 197 GLU B O 1
ATOM 4194 N N . GLY B 1 198 ? -23.078 4.613 12.438 1 91.06 198 GLY B N 1
ATOM 4195 C CA . GLY B 1 198 ? -24.047 3.922 11.594 1 91.06 198 GLY B CA 1
ATOM 4196 C C . GLY B 1 198 ? -23.734 4.051 10.109 1 91.06 198 GLY B C 1
ATOM 4197 O O . GLY B 1 198 ? -24.609 3.787 9.273 1 91.06 198 GLY B O 1
ATOM 4198 N N . ILE B 1 199 ? -22.609 4.477 9.75 1 94 199 ILE B N 1
ATOM 4199 C CA . ILE B 1 199 ? -22.219 4.594 8.352 1 94 199 ILE B CA 1
ATOM 4200 C C . ILE B 1 199 ? -21.641 3.262 7.863 1 94 199 ILE B C 1
ATOM 4202 O O . ILE B 1 199 ? -20.688 2.748 8.438 1 94 199 ILE B O 1
ATOM 4206 N N . PRO B 1 200 ? -22.25 2.682 6.883 1 93.88 200 PRO B N 1
ATOM 4207 C CA . PRO B 1 200 ? -21.656 1.463 6.34 1 93.88 200 PRO B CA 1
ATOM 4208 C C . PRO B 1 200 ? -20.234 1.681 5.832 1 93.88 200 PRO B C 1
ATOM 4210 O O . PRO B 1 200 ? -19.984 2.594 5.039 1 93.88 200 PRO B O 1
ATOM 4213 N N . CYS B 1 201 ? -19.359 0.815 6.336 1 93.5 201 CYS B N 1
ATOM 4214 C CA . CYS B 1 201 ? -17.953 1.004 6 1 93.5 201 CYS B CA 1
ATOM 4215 C C . CYS B 1 201 ? -17.328 -0.291 5.484 1 93.5 201 CYS B C 1
ATOM 4217 O O . CYS B 1 201 ? -17.75 -1.382 5.879 1 93.5 201 CYS B O 1
ATOM 4219 N N . THR B 1 202 ? -16.469 -0.176 4.531 1 90.88 202 THR B N 1
ATOM 4220 C CA . THR B 1 202 ? -15.578 -1.245 4.086 1 90.88 202 THR B CA 1
ATOM 4221 C C . THR B 1 202 ? -14.117 -0.872 4.324 1 90.88 202 THR B C 1
ATOM 4223 O O . THR B 1 202 ? -13.68 0.215 3.943 1 90.88 202 THR B O 1
ATOM 4226 N N . TYR B 1 203 ? -13.445 -1.72 5.039 1 91.38 203 TYR B N 1
ATOM 4227 C CA . TYR B 1 203 ? -12.039 -1.5 5.355 1 91.38 203 TYR B CA 1
ATOM 4228 C C . TYR B 1 203 ? -11.141 -2.354 4.465 1 91.38 203 TYR B C 1
ATOM 4230 O O . TYR B 1 203 ? -11.289 -3.576 4.418 1 91.38 203 TYR B O 1
ATOM 4238 N N . VAL B 1 204 ? -10.234 -1.669 3.74 1 89.19 204 VAL B N 1
ATOM 4239 C CA . VAL B 1 204 ? -9.32 -2.387 2.852 1 89.19 204 VAL B CA 1
ATOM 4240 C C . VAL B 1 204 ? -7.914 -1.818 2.984 1 89.19 204 VAL B C 1
ATOM 4242 O O . VAL B 1 204 ? -7.734 -0.684 3.434 1 89.19 204 VAL B O 1
ATOM 4245 N N . LEU B 1 205 ? -6.898 -2.625 2.637 1 89.44 205 LEU B N 1
ATOM 4246 C CA . LEU B 1 205 ? -5.527 -2.131 2.562 1 89.44 205 LEU B CA 1
ATOM 4247 C C . LEU B 1 205 ? -5.238 -1.529 1.19 1 89.44 205 LEU B C 1
ATOM 4249 O O . LEU B 1 205 ? -5.922 -1.847 0.213 1 89.44 205 LEU B O 1
ATOM 4253 N N . LEU B 1 206 ? -4.285 -0.697 1.142 1 91.69 206 LEU B N 1
ATOM 4254 C CA . LEU B 1 206 ? -3.883 -0 -0.075 1 91.69 206 LEU B CA 1
ATOM 4255 C C . LEU B 1 206 ? -3.621 -0.988 -1.207 1 91.69 206 LEU B C 1
ATOM 4257 O O . LEU B 1 206 ? -3.871 -0.682 -2.375 1 91.69 206 LEU B O 1
ATOM 4261 N N . THR B 1 207 ? -3.197 -2.16 -0.88 1 88 207 THR B N 1
ATOM 4262 C CA . THR B 1 207 ? -2.869 -3.176 -1.874 1 88 207 THR B CA 1
ATOM 4263 C C . THR B 1 207 ? -4.109 -3.58 -2.664 1 88 207 THR B C 1
ATOM 4265 O O . THR B 1 207 ? -4.004 -4.066 -3.793 1 88 207 THR B O 1
ATOM 4268 N N . ALA B 1 208 ? -5.273 -3.35 -2.143 1 87 208 ALA B N 1
ATOM 4269 C CA . ALA B 1 208 ? -6.52 -3.811 -2.758 1 87 208 ALA B CA 1
ATOM 4270 C C . ALA B 1 208 ? -7.199 -2.682 -3.525 1 87 208 ALA B C 1
ATOM 4272 O O . ALA B 1 208 ? -8.328 -2.836 -3.992 1 87 208 ALA B O 1
ATOM 4273 N N . ILE B 1 209 ? -6.555 -1.622 -3.672 1 90.06 209 ILE B N 1
ATOM 4274 C CA . ILE B 1 209 ? -7.219 -0.417 -4.156 1 90.06 209 ILE B CA 1
ATOM 4275 C C . ILE B 1 209 ? -7.629 -0.606 -5.617 1 90.06 209 ILE B C 1
ATOM 4277 O O . ILE B 1 209 ? -8.648 -0.068 -6.055 1 90.06 209 ILE B O 1
ATOM 4281 N N . SER B 1 210 ? -6.832 -1.307 -6.391 1 83.94 210 SER B N 1
ATOM 4282 C CA . SER B 1 210 ? -7.145 -1.493 -7.805 1 83.94 210 SER B CA 1
ATOM 4283 C C . SER B 1 210 ? -8.5 -2.17 -7.984 1 83.94 210 SER B C 1
ATOM 4285 O O . SER B 1 210 ? -9.211 -1.897 -8.953 1 83.94 210 SER B O 1
ATOM 4287 N N . TYR B 1 211 ? -8.805 -2.965 -7.07 1 81.44 211 TYR B N 1
ATOM 4288 C CA . TYR B 1 211 ? -10.047 -3.73 -7.133 1 81.44 211 TYR B CA 1
ATOM 4289 C C . TYR B 1 211 ? -11.234 -2.887 -6.684 1 81.44 211 TYR B C 1
ATOM 4291 O O . TYR B 1 211 ? -12.289 -2.904 -7.316 1 81.44 211 TYR B O 1
ATOM 4299 N N . ILE B 1 212 ? -11.078 -2.176 -5.746 1 87.38 212 ILE B N 1
ATOM 4300 C CA . ILE B 1 212 ? -12.195 -1.531 -5.059 1 87.38 212 ILE B CA 1
ATOM 4301 C C . ILE B 1 212 ? -12.562 -0.23 -5.773 1 87.38 212 ILE B C 1
ATOM 4303 O O . ILE B 1 212 ? -13.68 0.273 -5.633 1 87.38 212 ILE B O 1
ATOM 4307 N N . MET B 1 213 ? -11.688 0.235 -6.59 1 90.31 213 MET B N 1
ATOM 4308 C CA . MET B 1 213 ? -11.867 1.534 -7.23 1 90.31 213 MET B CA 1
ATOM 4309 C C . MET B 1 213 ? -13.078 1.516 -8.164 1 90.31 213 MET B C 1
ATOM 4311 O O . MET B 1 213 ? -13.711 2.547 -8.383 1 90.31 213 MET B O 1
ATOM 4315 N N . ARG B 1 214 ? -13.422 0.403 -8.633 1 87.44 214 ARG B N 1
ATOM 4316 C CA . ARG B 1 214 ? -14.516 0.278 -9.594 1 87.44 214 ARG B CA 1
ATOM 4317 C C . ARG B 1 214 ? -15.852 0.625 -8.953 1 87.44 214 ARG B C 1
ATOM 4319 O O . ARG B 1 214 ? -16.797 1.03 -9.641 1 87.44 214 ARG B O 1
ATOM 4326 N N . GLU B 1 215 ? -15.938 0.485 -7.66 1 91.88 215 GLU B N 1
ATOM 4327 C CA . GLU B 1 215 ? -17.188 0.751 -6.941 1 91.88 215 GLU B CA 1
ATOM 4328 C C . GLU B 1 215 ? -17.25 2.203 -6.473 1 91.88 215 GLU B C 1
ATOM 4330 O O . GLU B 1 215 ? -18.328 2.701 -6.133 1 91.88 215 GLU B O 1
ATOM 4335 N N . VAL B 1 216 ? -16.203 2.83 -6.426 1 96.56 216 VAL B N 1
ATOM 4336 C CA . VAL B 1 216 ? -16.078 4.152 -5.816 1 96.56 216 VAL B CA 1
ATOM 4337 C C . VAL B 1 216 ? -16.703 5.203 -6.73 1 96.56 216 VAL B C 1
ATOM 4339 O O . VAL B 1 216 ? -16.578 5.129 -7.953 1 96.56 216 VAL B O 1
ATOM 4342 N N . THR B 1 217 ? -17.375 6.172 -6.148 1 97.44 217 THR B N 1
ATOM 4343 C CA . THR B 1 217 ? -17.953 7.258 -6.941 1 97.44 217 THR B CA 1
ATOM 4344 C C . THR B 1 217 ? -17.203 8.562 -6.691 1 97.44 217 THR B C 1
ATOM 4346 O O . THR B 1 217 ? -17.156 9.438 -7.559 1 97.44 217 THR B O 1
ATOM 4349 N N . LYS B 1 218 ? -16.641 8.727 -5.48 1 96.69 218 LYS B N 1
ATOM 4350 C CA . LYS B 1 218 ? -15.891 9.93 -5.133 1 96.69 218 LYS B CA 1
ATOM 4351 C C . LYS B 1 218 ? -14.82 9.633 -4.086 1 96.69 218 LYS B C 1
ATOM 4353 O O . LYS B 1 218 ? -14.938 8.664 -3.334 1 96.69 218 LYS B O 1
ATOM 4358 N N . VAL B 1 219 ? -13.828 10.484 -4.094 1 98.31 219 VAL B N 1
ATOM 4359 C CA . VAL B 1 219 ? -12.734 10.312 -3.148 1 98.31 219 VAL B CA 1
ATOM 4360 C C . VAL B 1 219 ? -12.578 11.578 -2.303 1 98.31 219 VAL B C 1
ATOM 4362 O O . VAL B 1 219 ? -12.492 12.68 -2.838 1 98.31 219 VAL B O 1
ATOM 4365 N N . PHE B 1 220 ? -12.672 11.461 -1.002 1 98.38 220 PHE B N 1
ATOM 4366 C CA . PHE B 1 220 ? -12.398 12.531 -0.05 1 98.38 220 PHE B CA 1
ATOM 4367 C C . PHE B 1 220 ? -11.117 12.25 0.723 1 98.38 220 PHE B C 1
ATOM 4369 O O . PHE B 1 220 ? -10.984 11.203 1.357 1 98.38 220 PHE B O 1
ATOM 4376 N N . ILE B 1 221 ? -10.211 13.148 0.68 1 97.94 221 ILE B N 1
ATOM 4377 C CA . ILE B 1 221 ? -8.938 12.953 1.359 1 97.94 221 ILE B CA 1
ATOM 4378 C C . ILE B 1 221 ? -8.562 14.219 2.133 1 97.94 221 ILE B C 1
ATOM 4380 O O . ILE B 1 221 ? -8.945 15.32 1.746 1 97.94 221 ILE B O 1
ATOM 4384 N N . GLY B 1 222 ? -7.953 14.008 3.258 1 96.81 222 GLY B N 1
ATOM 4385 C CA . GLY B 1 222 ? -7.398 15.133 3.994 1 96.81 222 GLY B CA 1
ATOM 4386 C C . GLY B 1 222 ? -6.031 15.562 3.49 1 96.81 222 GLY B C 1
ATOM 4387 O O . GLY B 1 222 ? -5.324 14.773 2.863 1 96.81 222 GLY B O 1
ATOM 4388 N N . ALA B 1 223 ? -5.68 16.797 3.799 1 95.94 223 ALA B N 1
ATOM 4389 C CA . ALA B 1 223 ? -4.375 17.328 3.412 1 95.94 223 ALA B CA 1
ATOM 4390 C C . ALA B 1 223 ? -3.6 17.828 4.629 1 95.94 223 ALA B C 1
ATOM 4392 O O . ALA B 1 223 ? -4.172 18.438 5.539 1 95.94 223 ALA B O 1
ATOM 4393 N N . SER B 1 224 ? -2.322 17.469 4.602 1 94.31 224 SER B N 1
ATOM 4394 C CA . SER B 1 224 ? -1.436 18.016 5.625 1 94.31 224 SER B CA 1
ATOM 4395 C C . SER B 1 224 ? -0.966 19.422 5.262 1 94.31 224 SER B C 1
ATOM 4397 O O . SER B 1 224 ? -0.696 20.234 6.141 1 94.31 224 SER B O 1
ATOM 4399 N N . ALA B 1 225 ? -0.828 19.594 3.996 1 94.19 225 ALA B N 1
ATOM 4400 C CA . ALA B 1 225 ? -0.453 20.922 3.5 1 94.19 225 ALA B CA 1
ATOM 4401 C C . ALA B 1 225 ? -0.78 21.062 2.016 1 94.19 225 ALA B C 1
ATOM 4403 O O . ALA B 1 225 ? -0.846 20.078 1.29 1 94.19 225 ALA B O 1
ATOM 4404 N N . MET B 1 226 ? -1.025 22.266 1.66 1 94.56 226 MET B N 1
ATOM 4405 C CA . MET B 1 226 ? -1.207 22.625 0.257 1 94.56 226 MET B CA 1
ATOM 4406 C C . MET B 1 226 ? -0.094 23.547 -0.215 1 94.56 226 MET B C 1
ATOM 4408 O O . MET B 1 226 ? 0.174 24.578 0.416 1 94.56 226 MET B O 1
ATOM 4412 N N . MET B 1 227 ? 0.523 23.141 -1.314 1 92.81 227 MET B N 1
ATOM 4413 C CA . MET B 1 227 ? 1.644 23.922 -1.834 1 92.81 227 MET B CA 1
ATOM 4414 C C . MET B 1 227 ? 1.162 24.969 -2.838 1 92.81 227 MET B C 1
ATOM 4416 O O . MET B 1 227 ? 0.046 24.875 -3.352 1 92.81 227 MET B O 1
ATOM 4420 N N . SER B 1 228 ? 2.037 25.922 -3.133 1 92.19 228 SER B N 1
ATOM 4421 C CA . SER B 1 228 ? 1.683 27.031 -4.004 1 92.19 228 SER B CA 1
ATOM 4422 C C . SER B 1 228 ? 1.521 26.578 -5.449 1 92.19 228 SER B C 1
ATOM 4424 O O . SER B 1 228 ? 0.905 27.266 -6.262 1 92.19 228 SER B O 1
ATOM 4426 N N . ASN B 1 229 ? 2.068 25.484 -5.793 1 91.25 229 ASN B N 1
ATOM 4427 C CA . ASN B 1 229 ? 1.923 24.969 -7.148 1 91.25 229 ASN B CA 1
ATOM 4428 C C . ASN B 1 229 ? 0.723 24.031 -7.27 1 91.25 229 ASN B C 1
ATOM 4430 O O . ASN B 1 229 ? 0.572 23.344 -8.273 1 91.25 229 ASN B O 1
ATOM 4434 N N . GLY B 1 230 ? 0.009 23.922 -6.227 1 92 230 GLY B N 1
ATOM 4435 C CA . GLY B 1 230 ? -1.216 23.141 -6.266 1 92 230 GLY B CA 1
ATOM 4436 C C . GLY B 1 230 ? -1.027 21.719 -5.793 1 92 230 GLY B C 1
ATOM 4437 O O . GLY B 1 230 ? -1.997 20.969 -5.664 1 92 230 GLY B O 1
ATOM 4438 N N . ALA B 1 231 ? 0.209 21.312 -5.516 1 92.81 231 ALA B N 1
ATOM 4439 C CA . ALA B 1 231 ? 0.473 19.984 -5 1 92.81 231 ALA B CA 1
ATOM 4440 C C . ALA B 1 231 ? 0.018 19.844 -3.549 1 92.81 231 ALA B C 1
ATOM 4442 O O . ALA B 1 231 ? -0.045 20.844 -2.822 1 92.81 231 ALA B O 1
ATOM 4443 N N . VAL B 1 232 ? -0.31 18.656 -3.203 1 94.62 232 VAL B N 1
ATOM 4444 C CA . VAL B 1 232 ? -0.854 18.438 -1.867 1 94.62 232 VAL B CA 1
ATOM 4445 C C . VAL B 1 232 ? 0.042 17.469 -1.098 1 94.62 232 VAL B C 1
ATOM 4447 O O . VAL B 1 232 ? 0.36 16.375 -1.589 1 94.62 232 VAL B O 1
ATOM 4450 N N . LEU B 1 233 ? 0.481 17.906 0.06 1 93.31 233 LEU B N 1
ATOM 4451 C CA . LEU B 1 233 ? 1.206 17.016 0.972 1 93.31 233 LEU B CA 1
ATOM 4452 C C . LEU B 1 233 ? 0.243 16.266 1.88 1 93.31 233 LEU B C 1
ATOM 4454 O O . LEU B 1 233 ? -0.596 16.875 2.547 1 93.31 233 LEU B O 1
ATOM 4458 N N . SER B 1 234 ? 0.308 14.945 1.881 1 93.44 234 SER B N 1
ATOM 4459 C CA . SER B 1 234 ? -0.549 14.094 2.697 1 93.44 234 SER B CA 1
ATOM 4460 C C . SER B 1 234 ? 0.182 12.82 3.129 1 93.44 234 SER B C 1
ATOM 4462 O O . SER B 1 234 ? 1.37 12.656 2.844 1 93.44 234 SER B O 1
ATOM 4464 N N . ARG B 1 235 ? -0.528 12.023 3.877 1 91 235 ARG B N 1
ATOM 4465 C CA . ARG B 1 235 ? 0.043 10.766 4.332 1 91 235 ARG B CA 1
ATOM 4466 C C . ARG B 1 235 ? 0.557 9.938 3.152 1 91 235 ARG B C 1
ATOM 4468 O O . ARG B 1 235 ? -0.08 9.891 2.098 1 91 235 ARG B O 1
ATOM 4475 N N . VAL B 1 236 ? 1.712 9.312 3.383 1 90.56 236 VAL B N 1
ATOM 4476 C CA . VAL B 1 236 ? 2.311 8.508 2.326 1 90.56 236 VAL B CA 1
ATOM 4477 C C . VAL B 1 236 ? 1.301 7.473 1.831 1 90.56 236 VAL B C 1
ATOM 4479 O O . VAL B 1 236 ? 0.589 6.859 2.629 1 90.56 236 VAL B O 1
ATOM 4482 N N . GLY B 1 237 ? 1.211 7.305 0.498 1 93 237 GLY B N 1
ATOM 4483 C CA . GLY B 1 237 ? 0.209 6.441 -0.112 1 93 237 GLY B CA 1
ATOM 4484 C C . GLY B 1 237 ? -0.917 7.215 -0.774 1 93 237 GLY B C 1
ATOM 4485 O O . GLY B 1 237 ? -1.63 6.676 -1.623 1 93 237 GLY B O 1
ATOM 4486 N N . THR B 1 238 ? -1.095 8.461 -0.396 1 95.12 238 THR B N 1
ATOM 4487 C CA . THR B 1 238 ? -2.156 9.289 -0.952 1 95.12 238 THR B CA 1
ATOM 4488 C C . THR B 1 238 ? -1.969 9.469 -2.455 1 95.12 238 THR B C 1
ATOM 4490 O O . THR B 1 238 ? -2.938 9.422 -3.217 1 95.12 238 THR B O 1
ATOM 4493 N N . ALA B 1 239 ? -0.752 9.688 -2.871 1 92.94 239 ALA B N 1
ATOM 4494 C CA . ALA B 1 239 ? -0.48 9.859 -4.297 1 92.94 239 ALA B CA 1
ATOM 4495 C C . ALA B 1 239 ? -0.922 8.633 -5.09 1 92.94 239 ALA B C 1
ATOM 4497 O O . ALA B 1 239 ? -1.446 8.758 -6.199 1 92.94 239 ALA B O 1
ATOM 4498 N N . VAL B 1 240 ? -0.704 7.449 -4.512 1 93.62 240 VAL B N 1
ATOM 4499 C CA . VAL B 1 240 ? -1.115 6.207 -5.152 1 93.62 240 VAL B CA 1
ATOM 4500 C C . VAL B 1 240 ? -2.637 6.172 -5.289 1 93.62 240 VAL B C 1
ATOM 4502 O O . VAL B 1 240 ? -3.164 5.871 -6.363 1 93.62 240 VAL B O 1
ATOM 4505 N N . VAL B 1 241 ? -3.309 6.52 -4.25 1 96.25 241 VAL B N 1
ATOM 4506 C CA . VAL B 1 241 ? -4.766 6.543 -4.254 1 96.25 241 VAL B CA 1
ATOM 4507 C C . VAL B 1 241 ? -5.27 7.531 -5.301 1 96.25 241 VAL B C 1
ATOM 4509 O O . VAL B 1 241 ? -6.172 7.215 -6.082 1 96.25 241 VAL B O 1
ATOM 4512 N N . ALA B 1 242 ? -4.664 8.664 -5.32 1 95.69 242 ALA B N 1
ATOM 4513 C CA . ALA B 1 242 ? -5.078 9.719 -6.246 1 95.69 242 ALA B CA 1
ATOM 4514 C C . ALA B 1 242 ? -4.863 9.281 -7.695 1 95.69 242 ALA B C 1
ATOM 4516 O O . ALA B 1 242 ? -5.73 9.492 -8.547 1 95.69 242 ALA B O 1
ATOM 4517 N N . MET B 1 243 ? -3.764 8.75 -7.953 1 91.56 243 MET B N 1
ATOM 4518 C CA . MET B 1 243 ? -3.461 8.289 -9.305 1 91.56 243 MET B CA 1
ATOM 4519 C C . MET B 1 243 ? -4.449 7.215 -9.75 1 91.56 243 MET B C 1
ATOM 4521 O O . MET B 1 243 ? -4.93 7.242 -10.883 1 91.56 243 MET B O 1
ATOM 4525 N N . MET B 1 244 ? -4.723 6.281 -8.836 1 92.44 244 MET B N 1
ATOM 4526 C CA . MET B 1 244 ? -5.668 5.215 -9.148 1 92.44 244 MET B CA 1
ATOM 4527 C C . MET B 1 244 ? -7.062 5.785 -9.406 1 92.44 244 MET B C 1
ATOM 4529 O O . MET B 1 244 ? -7.738 5.371 -10.352 1 92.44 244 MET B O 1
ATOM 4533 N N . ALA B 1 245 ? -7.445 6.684 -8.594 1 95.19 245 ALA B N 1
ATOM 4534 C CA . ALA B 1 245 ? -8.75 7.32 -8.766 1 95.19 245 ALA B CA 1
ATOM 4535 C C . ALA B 1 245 ? -8.836 8.039 -10.109 1 95.19 245 ALA B C 1
ATOM 4537 O O . ALA B 1 245 ? -9.844 7.938 -10.812 1 95.19 245 ALA B O 1
ATOM 4538 N N . ARG B 1 246 ? -7.789 8.711 -10.477 1 93.56 246 ARG B N 1
ATOM 4539 C CA . ARG B 1 246 ? -7.754 9.43 -11.742 1 93.56 246 ARG B CA 1
ATOM 4540 C C . ARG B 1 246 ? -7.875 8.469 -12.922 1 93.56 246 ARG B C 1
ATOM 4542 O O . ARG B 1 246 ? -8.57 8.766 -13.898 1 93.56 246 ARG B O 1
ATOM 4549 N N . SER B 1 247 ? -7.176 7.398 -12.828 1 88.88 247 SER B N 1
ATOM 4550 C CA . SER B 1 247 ? -7.219 6.395 -13.891 1 88.88 247 SER B CA 1
ATOM 4551 C C . SER B 1 247 ? -8.641 5.867 -14.086 1 88.88 247 SER B C 1
ATOM 4553 O O . SER B 1 247 ? -8.969 5.348 -15.156 1 88.88 247 SER B O 1
ATOM 4555 N N . HIS B 1 248 ? -9.484 5.996 -13.133 1 91.44 248 HIS B N 1
ATOM 4556 C CA . HIS B 1 248 ? -10.875 5.566 -13.219 1 91.44 248 HIS B CA 1
ATOM 4557 C C . HIS B 1 248 ? -11.812 6.754 -13.414 1 91.44 248 HIS B C 1
ATOM 4559 O O . HIS B 1 248 ? -13.031 6.617 -13.289 1 91.44 248 HIS B O 1
ATOM 4565 N N . ASN B 1 249 ? -11.297 7.91 -13.602 1 94.44 249 ASN B N 1
ATOM 4566 C CA . ASN B 1 249 ? -12.023 9.148 -13.867 1 94.44 249 ASN B CA 1
ATOM 4567 C C . ASN B 1 249 ? -12.922 9.523 -12.688 1 94.44 249 ASN B C 1
ATOM 4569 O O . ASN B 1 249 ? -14.06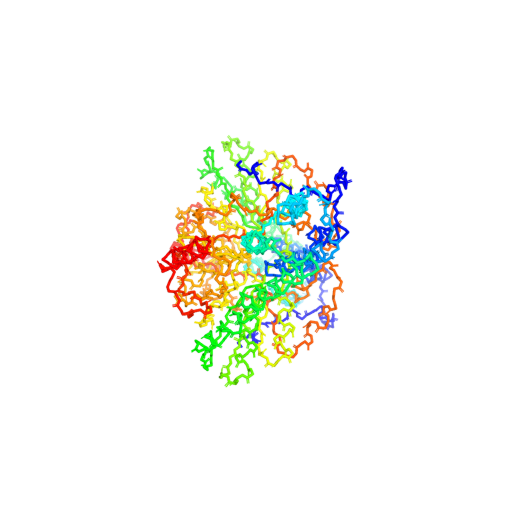2 9.945 -12.883 1 94.44 249 ASN B O 1
ATOM 4573 N N . LEU B 1 250 ? -12.43 9.32 -11.531 1 96.94 250 LEU B N 1
ATOM 4574 C CA . LEU B 1 250 ? -13.18 9.664 -10.328 1 96.94 250 LEU B CA 1
ATOM 4575 C C . LEU B 1 250 ? -12.773 11.039 -9.812 1 96.94 250 LEU B C 1
ATOM 4577 O O . LEU B 1 250 ? -11.594 11.406 -9.867 1 96.94 250 LEU B O 1
ATOM 4581 N N . PRO B 1 251 ? -13.703 11.797 -9.305 1 97.38 251 PRO B N 1
ATOM 4582 C CA . PRO B 1 251 ? -13.336 13.062 -8.672 1 97.38 251 PRO B CA 1
ATOM 4583 C C . PRO B 1 251 ? -12.602 12.875 -7.348 1 97.38 251 PRO B C 1
ATOM 4585 O O . PRO B 1 251 ? -13.023 12.07 -6.512 1 97.38 251 PRO B O 1
ATOM 4588 N N . ILE B 1 252 ? -11.508 13.586 -7.199 1 97.94 252 ILE B N 1
ATOM 4589 C CA . ILE B 1 252 ? -10.703 13.547 -5.98 1 97.94 252 ILE B CA 1
ATOM 4590 C C . ILE B 1 252 ? -10.766 14.906 -5.285 1 97.94 252 ILE B C 1
ATOM 4592 O O . ILE B 1 252 ? -10.242 15.898 -5.801 1 97.94 252 ILE B O 1
ATOM 4596 N N . MET B 1 253 ? -11.352 14.922 -4.125 1 98.19 253 MET B N 1
ATOM 4597 C CA . MET B 1 253 ? -11.555 16.172 -3.391 1 98.19 253 MET B CA 1
ATOM 4598 C C . MET B 1 253 ? -10.703 16.203 -2.127 1 98.19 253 MET B C 1
ATOM 4600 O O . MET B 1 253 ? -10.82 15.312 -1.275 1 98.19 253 MET B O 1
ATOM 4604 N N . PHE B 1 254 ? -9.883 17.156 -2.027 1 98.19 254 PHE B N 1
ATOM 4605 C CA . PHE B 1 254 ? -9.07 17.359 -0.832 1 98.19 254 PHE B CA 1
ATOM 4606 C C . PHE B 1 254 ? -9.719 18.375 0.096 1 98.19 254 PHE B C 1
ATOM 4608 O O . PHE B 1 254 ? -10.102 19.469 -0.341 1 98.19 254 PHE B O 1
ATOM 4615 N N . CYS B 1 255 ? -9.914 18.031 1.305 1 98.06 255 CYS B N 1
ATOM 4616 C CA . CYS B 1 255 ? -10.352 18.953 2.346 1 98.06 255 CYS B CA 1
ATOM 4617 C C . CYS B 1 255 ? -9.164 19.531 3.102 1 98.06 255 CYS B C 1
ATOM 4619 O O . CYS B 1 255 ? -8.328 18.781 3.617 1 98.06 255 CYS B O 1
ATOM 4621 N N . CYS B 1 256 ? -9.094 20.828 3.184 1 97.5 256 CYS B N 1
ATOM 4622 C CA . CYS B 1 256 ? -7.902 21.438 3.771 1 97.5 256 CYS B CA 1
ATOM 4623 C C . CYS B 1 256 ? -8.219 22.828 4.312 1 97.5 256 CYS B C 1
ATOM 4625 O O . CYS B 1 256 ? -8.742 23.672 3.59 1 97.5 256 CYS B O 1
ATOM 4627 N N . GLU B 1 257 ? -7.895 23.031 5.559 1 96.88 257 GLU B N 1
ATOM 4628 C CA . GLU B 1 257 ? -7.973 24.391 6.105 1 96.88 257 GLU B CA 1
ATOM 4629 C C . GLU B 1 257 ? -6.926 25.297 5.473 1 96.88 257 GLU B C 1
ATOM 4631 O O . GLU B 1 257 ? -5.793 24.875 5.223 1 96.88 257 GLU B O 1
ATOM 4636 N N . THR B 1 258 ? -7.176 26.516 5.34 1 95.5 258 THR B N 1
ATOM 4637 C CA . THR B 1 258 ? -6.301 27.438 4.613 1 95.5 258 THR B CA 1
ATOM 4638 C C . THR B 1 258 ? -5.051 27.75 5.426 1 95.5 258 THR B C 1
ATOM 4640 O O . THR B 1 258 ? -4.031 28.172 4.871 1 95.5 258 THR B O 1
ATOM 4643 N N . TYR B 1 259 ? -5.121 27.562 6.73 1 95.12 259 TYR B N 1
ATOM 4644 C CA . TYR B 1 259 ? -3.922 27.828 7.516 1 95.12 259 TYR B CA 1
ATOM 4645 C C . TYR B 1 259 ? -2.842 26.797 7.238 1 95.12 259 TYR B C 1
ATOM 4647 O O . TYR B 1 259 ? -1.705 26.938 7.695 1 95.12 259 TYR B O 1
ATOM 4655 N N . LYS B 1 260 ? -3.135 25.719 6.434 1 95.94 260 LYS B N 1
ATOM 4656 C CA . LYS B 1 260 ? -2.174 24.688 6.047 1 95.94 260 LYS B CA 1
ATOM 4657 C C . LYS B 1 260 ? -1.584 24.969 4.668 1 95.94 260 LYS B C 1
ATOM 4659 O O . LYS B 1 260 ? -0.857 24.156 4.113 1 95.94 260 LYS B O 1
ATOM 4664 N N . PHE B 1 261 ? -1.932 26.125 4.129 1 95 261 PHE B N 1
ATOM 4665 C CA . PHE B 1 261 ? -1.38 26.516 2.834 1 95 261 PHE B CA 1
ATOM 4666 C C . PHE B 1 261 ? 0.024 27.094 2.992 1 95 261 PHE B C 1
ATOM 4668 O O . PHE B 1 261 ? 0.324 27.734 3.992 1 95 261 PHE B O 1
ATOM 4675 N N . CYS B 1 262 ? 0.822 26.781 2.062 1 91.5 262 CYS B N 1
ATOM 4676 C CA . CYS B 1 262 ? 2.211 27.219 2.129 1 91.5 262 CYS B CA 1
ATOM 4677 C C . CYS B 1 262 ? 2.646 27.859 0.814 1 91.5 262 CYS B C 1
ATOM 4679 O O . CYS B 1 262 ? 2.225 27.422 -0.259 1 91.5 262 CYS B O 1
ATOM 4681 N N . GLU B 1 263 ? 3.57 28.781 0.877 1 90.06 263 GLU B N 1
ATOM 4682 C CA . GLU B 1 263 ? 4.051 29.516 -0.29 1 90.06 263 GLU B CA 1
ATOM 4683 C C . GLU B 1 263 ? 5.121 28.719 -1.036 1 90.06 263 GLU B C 1
ATOM 4685 O O . GLU B 1 263 ? 5.457 29.047 -2.178 1 90.06 263 GLU B O 1
ATOM 4690 N N . ARG B 1 264 ? 5.504 27.734 -0.542 1 86.12 264 ARG B N 1
ATOM 4691 C CA . ARG B 1 264 ? 6.59 26.953 -1.122 1 86.12 264 ARG B CA 1
ATOM 4692 C C . ARG B 1 264 ? 6.105 26.141 -2.326 1 86.12 264 ARG B C 1
ATOM 4694 O O . ARG B 1 264 ? 4.965 25.672 -2.35 1 86.12 264 ARG B O 1
ATOM 4701 N N . VAL B 1 265 ? 7.039 26.078 -3.277 1 82.75 265 VAL B N 1
ATOM 4702 C CA . VAL B 1 265 ? 6.871 25.141 -4.383 1 82.75 265 VAL B CA 1
ATOM 4703 C C . VAL B 1 265 ? 7.578 23.828 -4.059 1 82.75 265 VAL B C 1
ATOM 4705 O O . VAL B 1 265 ? 8.711 23.828 -3.566 1 82.75 265 VAL B O 1
ATOM 4708 N N . GLN B 1 266 ? 6.84 22.797 -4.188 1 79.56 266 GLN B N 1
ATOM 4709 C CA . GLN B 1 266 ? 7.438 21.5 -3.928 1 79.56 266 GLN B CA 1
ATOM 4710 C C . GLN B 1 266 ? 7.188 20.531 -5.09 1 79.56 266 GLN B C 1
ATOM 4712 O O . GLN B 1 266 ? 6.043 20.344 -5.504 1 79.56 266 GLN B O 1
ATOM 4717 N N . LEU B 1 267 ? 8.336 19.984 -5.613 1 72.94 267 LEU B N 1
ATOM 4718 C CA . LEU B 1 267 ? 8.25 19.109 -6.773 1 72.94 267 LEU B CA 1
ATOM 4719 C C . LEU B 1 267 ? 8.281 17.641 -6.352 1 72.94 267 LEU B C 1
ATOM 4721 O O . LEU B 1 267 ? 7.82 16.766 -7.086 1 72.94 267 LEU B O 1
ATOM 4725 N N . ASP B 1 268 ? 8.953 17.438 -5.227 1 69.19 268 ASP B N 1
ATOM 4726 C CA . ASP B 1 268 ? 9 16.078 -4.723 1 69.19 268 ASP B CA 1
ATOM 4727 C C . ASP B 1 268 ? 8.922 16.047 -3.199 1 69.19 268 ASP B C 1
ATOM 4729 O O . ASP B 1 268 ? 9 17.078 -2.547 1 69.19 268 ASP B O 1
ATOM 4733 N N . SER B 1 269 ? 8.508 14.938 -2.744 1 63.59 269 SER B N 1
ATOM 4734 C CA . SER B 1 269 ? 8.234 14.797 -1.318 1 63.59 269 SER B CA 1
ATOM 4735 C C . SER B 1 269 ? 9.523 14.633 -0.52 1 63.59 269 SER B C 1
ATOM 4737 O O . SER B 1 269 ? 9.5 14.617 0.712 1 63.59 269 SER B O 1
ATOM 4739 N N . ILE B 1 270 ? 10.578 14.656 -1.072 1 60.19 270 ILE B N 1
ATOM 4740 C CA . ILE B 1 270 ? 11.797 14.25 -0.384 1 60.19 270 ILE B CA 1
ATOM 4741 C C . ILE B 1 270 ? 12.281 15.375 0.525 1 60.19 270 ILE B C 1
ATOM 4743 O O . ILE B 1 270 ? 12.578 15.156 1.699 1 60.19 270 ILE B O 1
ATOM 4747 N N . VAL B 1 271 ? 12.461 16.562 -0.062 1 49.25 271 VAL B N 1
ATOM 4748 C CA . VAL B 1 271 ? 13.141 17.672 0.601 1 49.25 271 VAL B CA 1
ATOM 4749 C C . VAL B 1 271 ? 12.391 18.047 1.878 1 49.25 271 VAL B C 1
ATOM 4751 O O . VAL B 1 271 ? 13.008 18.453 2.865 1 49.25 271 VAL B O 1
ATOM 4754 N N . TYR B 1 272 ? 11.32 17.359 2.203 1 53.25 272 TYR B N 1
ATOM 4755 C CA . TYR B 1 272 ? 10.539 17.797 3.359 1 53.25 272 TYR B CA 1
ATOM 4756 C C . TYR B 1 272 ? 9.742 16.625 3.941 1 53.25 272 TYR B C 1
ATOM 4758 O O . TYR B 1 272 ? 8.766 16.844 4.664 1 53.25 272 TYR B O 1
ATOM 4766 N N . ASN B 1 273 ? 10.461 15.555 3.604 1 65.12 273 ASN B N 1
ATOM 4767 C CA . ASN B 1 273 ? 9.734 14.398 4.121 1 65.12 273 ASN B CA 1
ATOM 4768 C C . ASN B 1 273 ? 10.266 13.977 5.488 1 65.12 273 ASN B C 1
ATOM 4770 O O . ASN B 1 273 ? 11.273 14.492 5.957 1 65.12 273 ASN B O 1
ATOM 4774 N N . GLU B 1 274 ? 9.414 13.461 6.238 1 67 274 GLU B N 1
ATOM 4775 C CA . GLU B 1 274 ? 9.75 12.82 7.508 1 67 274 GLU B CA 1
ATOM 4776 C C . GLU B 1 274 ? 9.953 11.32 7.328 1 67 274 GLU B C 1
ATOM 4778 O O . GLU B 1 274 ? 9.156 10.656 6.656 1 67 274 GLU B O 1
ATOM 4783 N N . LEU B 1 275 ? 11.289 10.922 7.719 1 59.06 275 LEU B N 1
ATOM 4784 C CA . LEU B 1 275 ? 11.5 9.477 7.719 1 59.06 275 LEU B CA 1
ATOM 4785 C C . LEU B 1 275 ? 10.922 8.844 8.984 1 59.06 275 LEU B C 1
ATOM 4787 O O . LEU B 1 275 ? 11.141 9.344 10.086 1 59.06 275 LEU B O 1
ATOM 4791 N N . GLY B 1 276 ? 10 7.875 8.75 1 58.28 276 GLY B N 1
ATOM 4792 C CA . GLY B 1 276 ? 9.57 7.094 9.898 1 58.28 276 GLY B CA 1
ATOM 4793 C C . GLY B 1 276 ? 10.656 6.191 10.445 1 58.28 276 GLY B C 1
ATOM 4794 O O . GLY B 1 276 ? 11.773 6.164 9.922 1 58.28 276 GLY B O 1
ATOM 4795 N N . GLN B 1 277 ? 10.336 5.645 11.625 1 58.75 277 GLN B N 1
ATOM 4796 C CA . GLN B 1 277 ? 11.266 4.668 12.188 1 58.75 277 GLN B CA 1
ATOM 4797 C C . GLN B 1 277 ? 11.391 3.445 11.289 1 58.75 277 GLN B C 1
ATOM 4799 O O . GLN B 1 277 ? 10.383 2.881 10.852 1 58.75 277 GLN B O 1
ATOM 4804 N N . PRO B 1 278 ? 12.555 3.109 10.906 1 56.38 278 PRO B N 1
ATOM 4805 C CA . PRO B 1 278 ? 12.75 1.909 10.094 1 56.38 278 PRO B CA 1
ATOM 4806 C C . PRO B 1 278 ? 12.109 0.667 10.703 1 56.38 278 PRO B C 1
ATOM 4808 O O . PRO B 1 278 ? 11.648 -0.216 9.969 1 56.38 278 PRO B O 1
ATOM 4811 N N . ASP B 1 279 ? 12.055 0.727 12.008 1 57.78 279 ASP B N 1
ATOM 4812 C CA . ASP B 1 279 ? 11.516 -0.428 12.719 1 57.78 279 ASP B CA 1
ATOM 4813 C C . ASP B 1 279 ? 10.047 -0.652 12.375 1 57.78 279 ASP B C 1
ATOM 4815 O O . ASP B 1 279 ? 9.555 -1.78 12.445 1 57.78 279 ASP B O 1
ATOM 4819 N N . ASP B 1 280 ? 9.508 0.421 12.023 1 63.69 280 ASP B N 1
ATOM 4820 C CA . ASP B 1 280 ? 8.086 0.323 11.688 1 63.69 280 ASP B CA 1
ATOM 4821 C C . ASP B 1 280 ? 7.875 -0.5 10.422 1 63.69 280 ASP B C 1
ATOM 4823 O O . ASP B 1 280 ? 6.797 -1.056 10.211 1 63.69 280 ASP B O 1
ATOM 4827 N N . LEU B 1 281 ? 8.906 -0.452 9.641 1 62 281 LEU B N 1
ATOM 4828 C CA . LEU B 1 281 ? 8.82 -1.16 8.367 1 62 281 LEU B CA 1
ATOM 4829 C C . LEU B 1 281 ? 8.914 -2.668 8.57 1 62 281 LEU B C 1
ATOM 4831 O O . LEU B 1 281 ? 8.398 -3.443 7.766 1 62 281 LEU B O 1
ATOM 4835 N N . ILE B 1 282 ? 9.648 -2.943 9.648 1 60.09 282 ILE B N 1
ATOM 4836 C CA . ILE B 1 282 ? 10.062 -4.336 9.758 1 60.09 282 ILE B CA 1
ATOM 4837 C C . ILE B 1 282 ? 9.352 -4.996 10.945 1 60.09 282 ILE B C 1
ATOM 4839 O O . ILE B 1 282 ? 9.289 -6.223 11.023 1 60.09 282 ILE B O 1
ATOM 4843 N N . SER B 1 283 ? 8.852 -4.246 11.883 1 55.38 283 SER B N 1
ATOM 4844 C CA . SER B 1 283 ? 8.344 -4.82 13.125 1 55.38 283 SER B CA 1
ATOM 4845 C C . SER B 1 283 ? 7.129 -5.703 12.867 1 55.38 283 SER B C 1
ATOM 4847 O O . SER B 1 283 ? 6.098 -5.23 12.383 1 55.38 283 SER B O 1
ATOM 4849 N N . ASP B 1 284 ? 7.418 -6.84 12.258 1 52.94 284 ASP B N 1
ATOM 4850 C CA . ASP B 1 284 ? 6.328 -7.809 12.195 1 52.94 284 ASP B CA 1
ATOM 4851 C C . ASP B 1 284 ? 6.051 -8.414 13.578 1 52.94 284 ASP B C 1
ATOM 4853 O O . ASP B 1 284 ? 6.902 -8.344 14.469 1 52.94 284 ASP B O 1
ATOM 4857 N N . ALA B 1 285 ? 4.754 -8.727 13.82 1 43.12 285 ALA B N 1
ATOM 4858 C CA . ALA B 1 285 ? 4.461 -9.539 15 1 43.12 285 ALA B CA 1
ATOM 4859 C C . ALA B 1 285 ? 5.465 -10.68 15.141 1 43.12 285 ALA B C 1
ATOM 4861 O O . ALA B 1 285 ? 5.527 -11.336 16.188 1 43.12 285 ALA B O 1
ATOM 4862 N N . SER B 1 286 ? 5.898 -11.242 14.086 1 44.22 286 SER B N 1
ATOM 4863 C CA . SER B 1 286 ? 6.523 -12.531 14.352 1 44.22 286 SER B CA 1
ATOM 4864 C C . SER B 1 286 ? 7.922 -12.367 14.93 1 44.22 286 SER B C 1
ATOM 4866 O O . SER B 1 286 ? 8.609 -13.352 15.203 1 44.22 286 SER B O 1
ATOM 4868 N N . GLY B 1 287 ? 8.305 -11.391 15.547 1 44.81 287 GLY B N 1
ATOM 4869 C CA . GLY B 1 287 ? 9.477 -11.383 16.406 1 44.81 287 GLY B CA 1
ATOM 4870 C C . GLY B 1 287 ? 10.781 -11.391 15.641 1 44.81 287 GLY B C 1
ATOM 4871 O O . GLY B 1 287 ? 11.82 -11.781 16.172 1 44.81 287 GLY B O 1
ATOM 4872 N N . GLY B 1 288 ? 10.812 -11.406 14.305 1 51 288 GLY B N 1
ATOM 4873 C CA . GLY B 1 288 ? 12.164 -11.586 13.789 1 51 288 GLY B CA 1
ATOM 4874 C C . GLY B 1 288 ? 13.078 -10.422 14.102 1 51 288 GLY B C 1
ATOM 4875 O O . GLY B 1 288 ? 12.625 -9.359 14.539 1 51 288 GLY B O 1
ATOM 4876 N N . ASP B 1 289 ? 14.391 -10.656 14.203 1 57.97 289 ASP B N 1
ATOM 4877 C CA . ASP B 1 289 ? 15.461 -9.797 14.703 1 57.97 289 ASP B CA 1
ATOM 4878 C C . ASP B 1 289 ? 15.602 -8.539 13.852 1 57.97 289 ASP B C 1
ATOM 4880 O O . ASP B 1 289 ? 16.25 -8.562 12.797 1 57.97 289 ASP B O 1
ATOM 4884 N N . VAL B 1 290 ? 14.734 -7.59 13.961 1 62.59 290 VAL B N 1
ATOM 4885 C CA . VAL B 1 290 ? 14.766 -6.258 13.375 1 62.59 290 VAL B CA 1
ATOM 4886 C C . VAL B 1 290 ? 16.203 -5.766 13.273 1 62.59 290 VAL B C 1
ATOM 4888 O O . VAL B 1 290 ? 16.594 -5.156 12.273 1 62.59 290 VAL B O 1
ATOM 4891 N N . ASP B 1 291 ? 16.906 -6.168 14.195 1 64.75 291 ASP B N 1
ATOM 4892 C CA . ASP B 1 291 ? 18.297 -5.684 14.242 1 64.75 291 ASP B CA 1
ATOM 4893 C C . ASP B 1 291 ? 19.141 -6.328 13.148 1 64.75 291 ASP B C 1
ATOM 4895 O O . ASP B 1 291 ? 19.984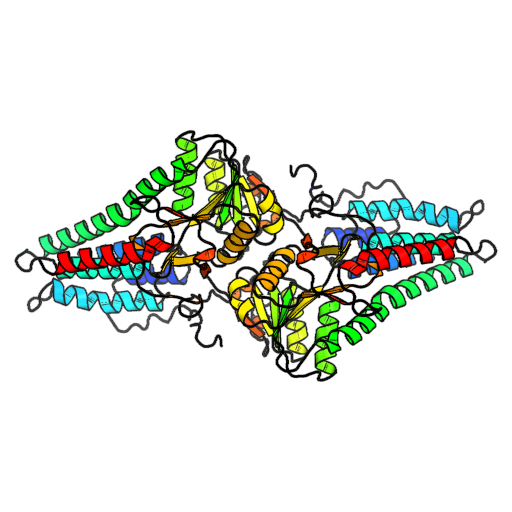 -5.664 12.539 1 64.75 291 ASP B O 1
ATOM 4899 N N . GLU B 1 292 ? 18.844 -7.543 12.914 1 66.88 292 GLU B N 1
ATOM 4900 C CA . GLU B 1 292 ? 19.609 -8.234 11.891 1 66.88 292 GLU B CA 1
ATOM 4901 C C . GLU B 1 292 ? 19.281 -7.707 10.5 1 66.88 292 GLU B C 1
ATOM 4903 O O . GLU B 1 292 ? 20.156 -7.598 9.641 1 66.88 292 GLU B O 1
ATOM 4908 N N . PHE B 1 293 ? 18.062 -7.301 10.453 1 71.75 293 PHE B N 1
ATOM 4909 C CA . PHE B 1 293 ? 17.625 -6.797 9.156 1 71.75 293 PHE B CA 1
ATOM 4910 C C . PHE B 1 293 ? 18.25 -5.438 8.859 1 71.75 293 PHE B C 1
ATOM 4912 O O . PHE B 1 293 ? 18.688 -5.188 7.742 1 71.75 293 PHE B O 1
ATOM 4919 N N . LYS B 1 294 ? 18.406 -4.672 9.852 1 67.62 294 LYS B N 1
ATOM 4920 C CA . LYS B 1 294 ? 18.953 -3.33 9.711 1 67.62 294 LYS B CA 1
ATOM 4921 C C . LYS B 1 294 ? 20.453 -3.383 9.43 1 67.62 294 LYS B C 1
ATOM 4923 O O . LYS B 1 294 ? 21.016 -2.438 8.883 1 67.62 294 LYS B O 1
ATOM 4928 N N . ALA B 1 295 ? 21 -4.551 9.766 1 69.75 295 ALA B N 1
ATOM 4929 C CA . ALA B 1 295 ? 22.453 -4.676 9.695 1 69.75 295 ALA B CA 1
ATOM 4930 C C . ALA B 1 295 ? 22.891 -5.199 8.328 1 69.75 295 ALA B C 1
ATOM 4932 O O . ALA B 1 295 ? 24.094 -5.309 8.055 1 69.75 295 ALA B O 1
ATOM 4933 N N . LEU B 1 296 ? 22 -5.336 7.555 1 71.5 296 LEU B N 1
ATOM 4934 C CA . LEU B 1 296 ? 22.391 -5.867 6.25 1 71.5 296 LEU B CA 1
ATOM 4935 C C . LEU B 1 296 ? 23.125 -4.812 5.43 1 71.5 296 LEU B C 1
ATOM 4937 O O . LEU B 1 296 ? 22.609 -3.709 5.223 1 71.5 296 LEU B O 1
ATOM 4941 N N . PRO B 1 297 ? 24.328 -4.945 5.082 1 68.75 297 PRO B N 1
ATOM 4942 C CA . PRO B 1 297 ? 25.203 -3.932 4.488 1 68.75 297 PRO B CA 1
ATOM 4943 C C . PRO B 1 297 ? 24.641 -3.34 3.203 1 68.75 297 PRO B C 1
ATOM 4945 O O . PRO B 1 297 ? 24.875 -2.168 2.9 1 68.75 297 PRO B O 1
ATOM 4948 N N . SER B 1 298 ? 23.922 -4.105 2.416 1 78.19 298 SER B N 1
ATOM 4949 C CA . SER B 1 298 ? 23.5 -3.631 1.106 1 78.19 298 SER B CA 1
ATOM 4950 C C . SER B 1 298 ? 22 -3.338 1.09 1 78.19 298 SER B C 1
ATOM 4952 O O . SER B 1 298 ? 21.375 -3.371 0.032 1 78.19 298 SER B O 1
ATOM 4954 N N . LEU B 1 299 ? 21.547 -2.953 2.352 1 78.31 299 LEU B N 1
ATOM 4955 C CA . LEU B 1 299 ? 20.109 -2.744 2.436 1 78.31 299 LEU B CA 1
ATOM 4956 C C . LEU B 1 299 ? 19.797 -1.353 2.971 1 78.31 299 LEU B C 1
ATOM 4958 O O . LEU B 1 299 ? 20.344 -0.934 3.99 1 78.31 299 LEU B O 1
ATOM 4962 N N . LYS B 1 300 ? 19.109 -0.638 2.219 1 77.94 300 LYS B N 1
ATOM 4963 C CA . LYS B 1 300 ? 18.562 0.644 2.672 1 77.94 300 LYS B CA 1
ATOM 4964 C C . LYS B 1 300 ? 17.062 0.556 2.926 1 77.94 300 LYS B C 1
ATOM 4966 O O . LYS B 1 300 ? 16.344 -0.059 2.146 1 77.94 300 LYS B O 1
ATOM 4971 N N . LEU B 1 301 ? 16.688 1.066 4.113 1 77 301 LEU B N 1
ATOM 4972 C CA . LEU B 1 301 ? 15.266 1.114 4.461 1 77 301 LEU B CA 1
ATOM 4973 C C . LEU B 1 301 ? 14.711 2.521 4.273 1 77 301 LEU B C 1
ATOM 4975 O O . LEU B 1 301 ? 15.289 3.494 4.758 1 77 301 LEU B O 1
ATOM 4979 N N . LEU B 1 302 ? 13.68 2.678 3.512 1 75.44 302 LEU B N 1
ATOM 4980 C CA . LEU B 1 302 ? 13.047 3.971 3.293 1 75.44 302 LEU B CA 1
ATOM 4981 C C . LEU B 1 302 ? 11.617 3.969 3.82 1 75.44 302 LEU B C 1
ATOM 4983 O O . LEU B 1 302 ? 10.734 3.322 3.246 1 75.44 302 LEU B O 1
ATOM 4987 N N . ASN B 1 303 ? 11.406 4.668 4.934 1 77.5 303 ASN B N 1
ATOM 4988 C CA . ASN B 1 303 ? 10.094 4.762 5.551 1 77.5 303 ASN B CA 1
ATOM 4989 C C . ASN B 1 303 ? 9.547 6.188 5.496 1 77.5 303 ASN B C 1
ATOM 4991 O O . ASN B 1 303 ? 9.664 6.941 6.465 1 77.5 303 ASN B O 1
ATOM 4995 N N . LEU B 1 304 ? 8.891 6.516 4.461 1 79 304 LEU B N 1
ATOM 4996 C CA . LEU B 1 304 ? 8.344 7.855 4.293 1 79 304 LEU B CA 1
ATOM 4997 C C . LEU B 1 304 ? 7.012 7.992 5.027 1 79 304 LEU B C 1
ATOM 4999 O O . LEU B 1 304 ? 6.219 7.051 5.066 1 79 304 LEU B O 1
ATOM 5003 N N . ARG B 1 305 ? 6.812 9.164 5.59 1 83.31 305 ARG B N 1
ATOM 5004 C CA . ARG B 1 305 ? 5.559 9.391 6.305 1 83.31 305 ARG B CA 1
ATOM 5005 C C . ARG B 1 305 ? 4.555 10.133 5.426 1 83.31 305 ARG B C 1
ATOM 5007 O O . ARG B 1 305 ? 3.346 9.953 5.57 1 83.31 305 ARG B O 1
ATOM 5014 N N . TYR B 1 306 ? 5.07 10.945 4.578 1 88.06 306 TYR B N 1
ATOM 5015 C CA . TYR B 1 306 ? 4.207 11.766 3.736 1 88.06 306 TYR B CA 1
ATOM 5016 C C . TYR B 1 306 ? 4.602 11.648 2.27 1 88.06 306 TYR B C 1
ATOM 5018 O O . TYR B 1 306 ? 5.711 11.211 1.954 1 88.06 306 TYR B O 1
ATOM 5026 N N . ASP B 1 307 ? 3.668 11.914 1.441 1 88.75 307 ASP B N 1
ATOM 5027 C CA . ASP B 1 307 ? 3.971 12.008 0.016 1 88.75 307 ASP B CA 1
ATOM 5028 C C . ASP B 1 307 ? 3.266 13.203 -0.619 1 88.75 307 ASP B C 1
ATOM 5030 O O . ASP B 1 307 ? 2.543 13.938 0.06 1 88.75 307 ASP B O 1
ATOM 5034 N N . LEU B 1 308 ? 3.721 13.508 -1.832 1 90.94 308 LEU B N 1
ATOM 5035 C CA . LEU B 1 308 ? 3.234 14.672 -2.562 1 90.94 308 LEU B CA 1
ATOM 5036 C C . LEU B 1 308 ? 2.359 14.25 -3.738 1 90.94 308 LEU B C 1
ATOM 5038 O O . LEU B 1 308 ? 2.803 13.5 -4.609 1 90.94 308 LEU B O 1
ATOM 5042 N N . THR B 1 309 ? 1.129 14.656 -3.67 1 93.88 309 THR B N 1
ATOM 5043 C CA . THR B 1 309 ? 0.232 14.414 -4.793 1 93.88 309 THR B CA 1
ATOM 5044 C C . THR B 1 309 ? 0.289 15.57 -5.789 1 93.88 309 THR B C 1
ATOM 5046 O O . THR B 1 309 ? -0.048 16.703 -5.453 1 93.88 309 THR B O 1
ATOM 5049 N N . PRO B 1 310 ? 0.718 15.289 -7 1 91.69 310 PRO B N 1
ATOM 5050 C CA . PRO B 1 310 ? 0.769 16.344 -8.008 1 91.69 310 PRO B CA 1
ATOM 5051 C C . PRO B 1 310 ? -0.604 16.953 -8.305 1 91.69 310 PRO B C 1
ATOM 5053 O O . PRO B 1 310 ? -1.621 16.266 -8.172 1 91.69 310 PRO B O 1
ATOM 5056 N N . ILE B 1 311 ? -0.617 18.156 -8.812 1 94.19 311 ILE B N 1
ATOM 5057 C CA . ILE B 1 311 ? -1.819 18.953 -9.055 1 94.19 311 ILE B CA 1
ATOM 5058 C C . ILE B 1 311 ? -2.701 18.234 -10.078 1 94.19 311 ILE B C 1
ATOM 5060 O O . ILE B 1 311 ? -3.93 18.344 -10.023 1 94.19 311 ILE B O 1
ATOM 5064 N N . LYS B 1 312 ? -2.135 17.516 -11.016 1 93.06 312 LYS B N 1
ATOM 5065 C CA . LYS B 1 312 ? -2.889 16.891 -12.102 1 93.06 312 LYS B CA 1
ATOM 5066 C C . LYS B 1 312 ? -3.844 15.836 -11.562 1 93.06 312 LYS B C 1
ATOM 5068 O O . LYS B 1 312 ? -4.762 15.406 -12.266 1 93.06 312 LYS B O 1
ATOM 5073 N N . TYR B 1 313 ? -3.637 15.43 -10.297 1 94.12 313 TYR B N 1
ATOM 5074 C CA . TYR B 1 313 ? -4.5 14.398 -9.727 1 94.12 313 TYR B CA 1
ATOM 5075 C C . TYR B 1 313 ? -5.52 15.008 -8.773 1 94.12 313 TYR B C 1
ATOM 5077 O O . TYR B 1 313 ? -6.324 14.289 -8.172 1 94.12 313 TYR B O 1
ATOM 5085 N N . VAL B 1 314 ? -5.516 16.281 -8.617 1 96.25 314 VAL B N 1
ATOM 5086 C CA . VAL B 1 314 ? -6.414 16.969 -7.703 1 96.25 314 VAL B CA 1
ATOM 5087 C C . VAL B 1 314 ? -7.59 17.562 -8.477 1 96.25 314 VAL B C 1
ATOM 5089 O O . VAL B 1 314 ? -7.402 18.406 -9.352 1 96.25 314 VAL B O 1
ATOM 5092 N N . THR B 1 315 ? -8.797 17.094 -8.18 1 97.19 315 THR B N 1
ATOM 5093 C CA . THR B 1 315 ? -9.984 17.609 -8.859 1 97.19 315 THR B CA 1
ATOM 5094 C C . THR B 1 315 ? -10.469 18.891 -8.203 1 97.19 315 THR B C 1
ATOM 5096 O O . THR B 1 315 ? -10.812 19.859 -8.898 1 97.19 315 THR B O 1
ATOM 5099 N N . LEU B 1 316 ? -10.547 18.891 -6.926 1 97.12 316 LEU B N 1
ATOM 5100 C CA . LEU B 1 316 ? -11.141 20 -6.18 1 97.12 316 LEU B CA 1
ATOM 5101 C C . LEU B 1 316 ? -10.539 20.094 -4.781 1 97.12 316 LEU B C 1
ATOM 5103 O O . LEU B 1 316 ? -10.219 19.062 -4.168 1 97.12 316 LEU B O 1
ATOM 5107 N N . VAL B 1 317 ? -10.359 21.312 -4.332 1 97.44 317 VAL B N 1
ATOM 5108 C CA . VAL B 1 317 ? -9.961 21.562 -2.951 1 97.44 317 VAL B CA 1
ATOM 5109 C C . VAL B 1 317 ? -11.109 22.25 -2.205 1 97.44 317 VAL B C 1
ATOM 5111 O O . VAL B 1 317 ? -11.641 23.266 -2.658 1 97.44 317 VAL B O 1
ATOM 5114 N N . ILE B 1 318 ? -11.461 21.672 -1.11 1 97.94 318 ILE B N 1
ATOM 5115 C CA . ILE B 1 318 ? -12.547 22.219 -0.305 1 97.94 318 ILE B CA 1
ATOM 5116 C C . ILE B 1 318 ? -11.969 22.922 0.917 1 97.94 318 ILE B C 1
ATOM 5118 O O . ILE B 1 318 ? -11.289 22.312 1.742 1 97.94 318 ILE B O 1
ATOM 5122 N N . THR B 1 319 ? -12.219 24.219 1.029 1 96.94 319 THR B N 1
ATOM 5123 C CA . THR B 1 319 ? -11.727 25.031 2.133 1 96.94 319 THR B CA 1
ATOM 5124 C C . THR B 1 319 ? -12.883 25.688 2.873 1 96.94 319 THR B C 1
ATOM 5126 O O . THR B 1 319 ? -14.047 25.5 2.512 1 96.94 319 THR B O 1
ATOM 5129 N N . GLU B 1 320 ? -12.539 26.422 3.924 1 96.31 320 GLU B N 1
ATOM 5130 C CA . GLU B 1 320 ? -13.562 27.156 4.676 1 96.31 320 GLU B CA 1
ATOM 5131 C C . GLU B 1 320 ? -14.117 28.312 3.863 1 96.31 320 GLU B C 1
ATOM 5133 O O . GLU B 1 320 ? -15.156 28.875 4.211 1 96.31 320 GLU B O 1
ATOM 5138 N N . PHE B 1 321 ? -13.469 28.609 2.734 1 93.12 321 PHE B N 1
ATOM 5139 C CA . PHE B 1 321 ? -13.93 29.688 1.866 1 93.12 321 PHE B CA 1
ATOM 5140 C C . PHE B 1 321 ? -14.672 29.141 0.661 1 93.12 321 PHE B C 1
ATOM 5142 O O . PHE B 1 321 ? -15.078 29.891 -0.229 1 93.12 321 PHE B O 1
ATOM 5149 N N . GLY B 1 322 ? -14.797 27.844 0.627 1 94.75 322 GLY B N 1
ATOM 5150 C CA . GLY B 1 322 ? -15.539 27.234 -0.461 1 94.75 322 GLY B CA 1
ATOM 5151 C C . GLY B 1 322 ? -14.711 26.266 -1.285 1 94.75 322 GLY B C 1
ATOM 5152 O O . GLY B 1 322 ? -13.844 25.578 -0.75 1 94.75 322 GLY B O 1
ATOM 5153 N N . PHE B 1 323 ? -15.172 26.125 -2.594 1 96.31 323 PHE B N 1
ATOM 5154 C CA . PHE B 1 323 ? -14.547 25.203 -3.527 1 96.31 323 PHE B CA 1
ATOM 5155 C C . PHE B 1 323 ? -13.461 25.906 -4.34 1 96.31 323 PHE B C 1
ATOM 5157 O O . PHE B 1 323 ? -13.695 26.969 -4.906 1 96.31 323 PHE B O 1
ATOM 5164 N N . LEU B 1 324 ? -12.32 25.297 -4.332 1 95 324 LEU B N 1
ATOM 5165 C CA . LEU B 1 324 ? -11.195 25.891 -5.059 1 95 324 LEU B CA 1
ATOM 5166 C C . LEU B 1 324 ? -10.625 24.891 -6.062 1 95 324 LEU B C 1
ATOM 5168 O O . LEU B 1 324 ? -10.18 23.812 -5.684 1 95 324 LEU B O 1
ATOM 5172 N N . PRO B 1 325 ? -10.688 25.234 -7.379 1 94.12 325 PRO B N 1
ATOM 5173 C CA . PRO B 1 325 ? -9.844 24.438 -8.273 1 94.12 325 PRO B CA 1
ATOM 5174 C C . PRO B 1 325 ? -8.367 24.484 -7.887 1 94.12 325 PRO B C 1
ATOM 5176 O O . PRO B 1 325 ? -7.887 25.484 -7.375 1 94.12 325 PRO B O 1
ATOM 5179 N N . PRO B 1 326 ? -7.68 23.453 -8.078 1 91.44 326 PRO B N 1
ATOM 5180 C CA . PRO B 1 326 ? -6.277 23.422 -7.66 1 91.44 326 PRO B CA 1
ATOM 5181 C C . PRO B 1 326 ? -5.457 24.562 -8.266 1 91.44 326 PRO B C 1
ATOM 5183 O O . PRO B 1 326 ? -4.527 25.062 -7.625 1 91.44 326 PRO B O 1
ATOM 5186 N N . THR B 1 327 ? -5.855 25.016 -9.406 1 92 327 THR B N 1
ATOM 5187 C CA . THR B 1 327 ? -5.117 26.078 -10.094 1 92 327 THR B CA 1
ATOM 5188 C C . THR B 1 327 ? -5.336 27.422 -9.406 1 92 327 THR B C 1
ATOM 5190 O O . THR B 1 327 ? -4.594 28.375 -9.656 1 92 327 THR B O 1
ATOM 5193 N N . SER B 1 328 ? -6.277 27.453 -8.562 1 91.25 328 SER B N 1
ATOM 5194 C CA . SER B 1 328 ? -6.594 28.703 -7.883 1 91.25 328 SER B CA 1
ATOM 5195 C C . SER B 1 328 ? -5.871 28.812 -6.543 1 91.25 328 SER B C 1
ATOM 5197 O O . SER B 1 328 ? -5.91 29.844 -5.883 1 91.25 328 SER B O 1
ATOM 5199 N N . VAL B 1 329 ? -5.184 27.797 -6.176 1 89.5 329 VAL B N 1
ATOM 5200 C CA . VAL B 1 329 ? -4.551 27.734 -4.863 1 89.5 329 VAL B CA 1
ATOM 5201 C C . VAL B 1 329 ? -3.453 28.797 -4.77 1 89.5 329 VAL B C 1
ATOM 5203 O O . VAL B 1 329 ? -3.393 29.547 -3.795 1 89.5 329 VAL B O 1
ATOM 5206 N N . PRO B 1 330 ? -2.666 28.953 -5.781 1 86.88 330 PRO B N 1
ATOM 5207 C CA . PRO B 1 330 ? -1.637 30 -5.703 1 86.88 330 PRO B CA 1
ATOM 5208 C C . PRO B 1 330 ? -2.223 31.391 -5.52 1 86.88 330 PRO B C 1
ATOM 5210 O O . PRO B 1 330 ? -1.661 32.219 -4.789 1 86.88 330 PRO B O 1
ATOM 5213 N N . VAL B 1 331 ? -3.301 31.625 -6.152 1 88.88 331 VAL B N 1
ATOM 5214 C CA . VAL B 1 331 ? -3.957 32.938 -6.066 1 88.88 331 VAL B CA 1
ATOM 5215 C C . VAL B 1 331 ? -4.43 33.156 -4.637 1 88.88 331 VAL B C 1
ATOM 5217 O O . VAL B 1 331 ? -4.219 34.25 -4.082 1 88.88 331 VAL B O 1
ATOM 5220 N N . LEU B 1 332 ? -5.008 32.188 -4.074 1 89.44 332 LEU B N 1
ATOM 5221 C CA . LEU B 1 332 ? -5.496 32.312 -2.705 1 89.44 332 LEU B CA 1
ATOM 5222 C C . LEU B 1 332 ? -4.34 32.531 -1.733 1 89.44 332 LEU B C 1
ATOM 5224 O O . LEU B 1 332 ? -4.449 33.344 -0.809 1 89.44 332 LEU B O 1
ATOM 5228 N N . ILE B 1 333 ? -3.287 31.828 -1.937 1 90 333 ILE B N 1
ATOM 5229 C CA . ILE B 1 333 ? -2.119 31.953 -1.071 1 90 333 ILE B CA 1
ATOM 5230 C C . ILE B 1 333 ? -1.571 33.375 -1.145 1 90 333 ILE B C 1
ATOM 5232 O O . ILE B 1 333 ? -1.245 33.969 -0.118 1 90 333 ILE B O 1
ATOM 5236 N N . ARG B 1 334 ? -1.522 33.969 -2.281 1 86.5 334 ARG B N 1
ATOM 5237 C CA . ARG B 1 334 ? -1.033 35.344 -2.463 1 86.5 334 ARG B CA 1
ATOM 5238 C C . ARG B 1 334 ? -1.951 36.344 -1.778 1 86.5 334 ARG B C 1
ATOM 5240 O O . ARG B 1 334 ? -1.479 37.281 -1.149 1 86.5 334 ARG B O 1
ATOM 5247 N N . GLU B 1 335 ? -3.211 36.062 -1.93 1 86.06 335 GLU B N 1
ATOM 5248 C CA . GLU B 1 335 ? -4.188 36.969 -1.308 1 86.06 335 GLU B CA 1
ATOM 5249 C C . GLU B 1 335 ? -4.078 36.906 0.214 1 86.06 335 GLU B C 1
ATOM 5251 O O . GLU B 1 335 ? -4.172 37.938 0.876 1 86.06 335 GLU B O 1
ATOM 5256 N N . MET B 1 336 ? -3.885 35.781 0.708 1 84.25 336 MET B N 1
ATOM 5257 C CA . MET B 1 336 ? -3.781 35.625 2.154 1 84.25 336 MET B CA 1
ATOM 5258 C C . MET B 1 336 ? -2.502 36.25 2.688 1 84.25 336 MET B C 1
ATOM 5260 O O . MET B 1 336 ? -2.498 36.844 3.773 1 84.25 336 MET B O 1
ATOM 5264 N N . THR B 1 337 ? -1.442 36.125 1.933 1 79.44 337 THR B N 1
ATOM 5265 C CA . THR B 1 337 ? -0.166 36.688 2.328 1 79.44 337 THR B CA 1
ATOM 5266 C C . THR B 1 337 ? -0.242 38.219 2.305 1 79.44 337 THR B C 1
ATOM 5268 O O . THR B 1 337 ? 0.291 38.906 3.195 1 79.44 337 THR B O 1
ATOM 5271 N N . ARG B 1 338 ? -0.9 38.75 1.313 1 75.25 338 ARG B N 1
ATOM 5272 C CA . ARG B 1 338 ? -1.073 40.188 1.205 1 75.25 338 ARG B CA 1
ATOM 5273 C C . ARG B 1 338 ? -1.898 40.719 2.369 1 75.25 338 ARG B C 1
ATOM 5275 O O . ARG B 1 338 ? -1.591 41.781 2.912 1 75.25 338 ARG B O 1
ATOM 5282 N N . ARG B 1 339 ? -2.879 40.031 2.771 1 73.31 339 ARG B N 1
ATOM 5283 C CA . ARG B 1 339 ? -3.746 40.438 3.865 1 73.31 339 ARG B CA 1
ATOM 5284 C C . ARG B 1 339 ? -3 40.438 5.195 1 73.31 339 ARG B C 1
ATOM 5286 O O . ARG B 1 339 ? -3.176 41.344 6.023 1 73.31 339 ARG B O 1
ATOM 5293 N N . GLU B 1 340 ? -2.184 39.406 5.344 1 71.44 340 GLU B N 1
ATOM 5294 C CA . GLU B 1 340 ? -1.392 39.312 6.566 1 71.44 340 GLU B CA 1
ATOM 5295 C C . GLU B 1 340 ? -0.362 40.438 6.652 1 71.44 340 GLU B C 1
ATOM 5297 O O . GLU B 1 340 ? -0.113 40.969 7.73 1 71.44 340 GLU B O 1
ATOM 5302 N N . ASP B 1 341 ? 0.214 40.75 5.52 1 67.56 341 ASP B N 1
ATOM 5303 C CA . ASP B 1 341 ? 1.19 41.844 5.477 1 67.56 341 ASP B CA 1
ATOM 5304 C C . ASP B 1 341 ? 0.529 43.188 5.758 1 67.56 341 ASP B C 1
ATOM 5306 O O . ASP B 1 341 ? 1.111 44.031 6.43 1 67.56 341 ASP B O 1
ATOM 5310 N N . LYS B 1 342 ? -0.616 43.469 5.223 1 61.91 342 LYS B N 1
ATOM 5311 C CA . LYS B 1 342 ? -1.332 44.719 5.434 1 61.91 342 LYS B CA 1
ATOM 5312 C C . LYS B 1 342 ? -1.734 44.875 6.895 1 61.91 342 LYS B C 1
ATOM 5314 O O . LYS B 1 342 ? -1.703 46 7.434 1 61.91 342 LYS B O 1
ATOM 5319 N N . ASP B 1 343 ? -2.045 43.781 7.445 1 58.44 343 ASP B N 1
ATOM 5320 C CA . ASP B 1 343 ? -2.385 43.844 8.867 1 58.44 343 ASP B CA 1
ATOM 5321 C C . ASP B 1 343 ? -1.154 44.188 9.711 1 58.44 343 ASP B C 1
ATOM 5323 O O . ASP B 1 343 ? -1.275 44.719 10.805 1 58.44 343 ASP B O 1
ATOM 5327 N N . GLU B 1 344 ? 0.005 43.75 9.266 1 52.69 344 GLU B N 1
ATOM 5328 C CA . GLU B 1 344 ? 1.25 44.062 9.961 1 52.69 344 GLU B CA 1
ATOM 5329 C C . GLU B 1 344 ? 1.61 45.531 9.828 1 52.69 344 GLU B C 1
ATOM 5331 O O . GLU B 1 344 ? 2.275 46.094 10.695 1 52.69 344 GLU B O 1
ATOM 5336 N N . LYS B 1 345 ? 1.272 46.344 8.695 1 49.69 345 LYS B N 1
ATOM 5337 C CA . LYS B 1 345 ? 1.638 47.719 8.453 1 49.69 345 LYS B CA 1
ATOM 5338 C C . LYS B 1 345 ? 0.713 48.688 9.219 1 49.69 345 LYS B C 1
ATOM 5340 O O . LYS B 1 345 ? 1.009 49.875 9.352 1 49.69 345 LYS B O 1
ATOM 5345 N N . TYR B 1 346 ? -0.356 48.281 9.594 1 39 346 TYR B N 1
ATOM 5346 C CA . TYR B 1 346 ? -1.15 49.188 10.414 1 39 346 TYR B CA 1
ATOM 5347 C C . TYR B 1 346 ? -1.092 48.781 11.883 1 39 346 TYR B C 1
ATOM 5349 O O . TYR B 1 346 ? -1.114 47.594 12.211 1 39 346 TYR B O 1
#

InterPro domains:
  IPR000649 Initiation factor 2B-related [PF01008] (35-326)
  IPR037171 NagB/RpiA transferase-like [SSF100950] (8-340)
  IPR042529 Initiation factor 2B-like, C-terminal [G3DSA:3.40.50.10470] (132-337)

Nearest PDB structures (foldseek):
  5b04-assembly1_H  TM=9.464E-01  e=1.521E-38  Schizosaccharomyces pombe 972h-
  5dbo-assembly1_C  TM=9.136E-01  e=5.523E-29  Thermochaetoides thermophila
  5dbo-assembly1_A  TM=9.156E-01  e=3.522E-28  Thermochaetoides thermophila
  4zeo-assembly1_H  TM=9.131E-01  e=3.027E-25  Thermochaetoides thermophila
  6qg2-assembly1_G  TM=8.802E-01  e=1.639E-24  Saccharomyces cerevisiae S288C

Secondary structure (DSSP, 8-state):
-GGGS--------S---S---HHHHHHHHHHHHTSS-SHHHHHHHHHHHHHHHHHH----TTS-HHHHHHHHHHHHHHHHHHHSPPPHHHHHHHHHHHHHHHTS-TTS-HHHHHHHHHHHHHHHIIIIIIIHHHHHHHHHHTT--TT-EEEEES--HHHHHHHHHHHHTT----EEEEEE-TTT-HHHHHHHHHHHTT--EEEEEGGGHHHHGGG-SEEEEE-SEE-TTS-EEEETTHHHHHHHHHHTT--EEEE--GGGB-S---S-SSTTPPBPPHHHHH--TT---HHHHHT-TTEEEE-BSEEEE-GGG--EEEETTEEE-GGGHHHHHHHHHHHHHHHHH-/-GGGS--------S---S---HHHHHHHHHHHHTSS-SHHHHHHHHHHHHHHHHHH----TTS-HHHHHHHHHHHHHHHHHHHSPPPHHHHHHHHHHHHHHHTS-TTS-HHHHHHHHHHHHHHHIIIIIIIHHHHHHHHHHTT--TT-EEEEES--HHHHHHHHHHHHTT----EEEEEE-TTT-THHHHHHHHHHTT--EEEEEGGGHHHHGGG-SEEEEE-SEE-TTS-EEEETTHHHHHHHHHHTT--EEEE--GGGB-S---S-SSTTPPBPPHHHHH--TT---HHHHHT-TTEEEE-BSEEEE-GGG--EEEETTEEE-GGGHHHHHHHHHHHHHHHHH-

Organism: Ectocarpus siliculosus (NCBI:txid2880)

Foldseek 3Di:
DQVLAPAQDADDPPPPVDDADPLLVVLLVCPLVVVQPALLSNQLSVLVSVLVVLVPDDDDPPDQQLVVSLVVCVVSVVSSCSSPNHALLNVLSVVVLNLLSNPQDRVDDSNVSSVSSSVVSVVCCCVQPVLFLVLLLVQVLVVDAAAAEEEEEADDPSVLSNLLVNVVVPRHQYAYEYEYEPDVRNSVVSVVSCVVSVHHYHYYYLVCLLPCLVSHQAYEYEFSAAELQLKTKDFPSVQVNLVSNVVVPHAYEYEYGLSRYDHDDDDWCSNPWHFDDLCRVPVDVPPDDSVVVVPDPPDDGGHTGITIHHLVSHQWYGTSVHIDRSNCSNVVVVVVVVVVVVVSVD/DQVLFPAQDADDPPPPPDDADPLLVVLLVCPLVVVQPALLSNQLSVLVSVLVVLQPDDDDPPDQQLVVSLVVCVVSVVSSCSSPNHALLNVLSVVVLNLLSNPQDRVDDSNVSSVSSSVVSVVCCCVQPVLFLVLLLVQVLVVDAAAAEEEEEADDPSVLSNLLVNVVVPRYQYAYEYEYEPDVRNSVVSVVSCVVSVHHYHYYYLVCLLPCLVSHQAYEYEFSAAELQLKTKDFPSVQVNLVSNVVVPHAYEYEYGLSRYDHDDDDWCSNPWHFDDLCRVPVDVPPDDSVVVVPDPPDDGGHTGITIHHLVSHQWYGTSVHIDRSNCSNVVVVVVVVVVVVVSVD

Solvent-accessible surface area (backbone atoms only — not comparable to full-atom values): 36645 Å² total; per-residue (Å²): 131,68,77,76,51,63,66,66,62,65,84,66,75,82,62,68,84,67,95,64,53,67,55,51,54,54,47,26,52,32,44,58,72,49,77,46,69,50,55,64,57,42,29,51,51,49,54,53,30,49,42,50,49,50,71,71,54,75,68,55,91,94,54,55,56,43,62,52,51,54,60,61,46,49,63,47,52,49,48,38,37,66,40,35,77,70,47,59,28,33,51,46,50,49,52,51,50,51,51,50,39,61,65,47,62,85,86,46,56,65,72,58,40,43,50,49,44,45,49,51,52,52,47,44,49,42,53,56,46,52,51,22,46,51,39,24,27,61,52,55,38,74,76,53,47,68,69,34,26,35,33,35,57,39,64,31,72,64,49,52,49,23,55,50,48,25,56,74,64,60,48,45,61,50,37,36,37,34,29,18,51,82,74,76,47,45,19,54,60,44,50,51,54,39,29,73,72,66,36,41,34,35,41,33,44,58,47,48,44,79,68,53,53,78,68,46,58,36,33,49,34,48,49,50,26,37,28,33,71,27,22,33,34,24,55,40,32,47,38,55,52,34,50,54,36,46,78,68,72,36,53,30,33,37,43,38,49,70,59,22,51,40,83,50,76,68,92,60,38,61,93,75,44,47,43,45,63,59,58,56,77,55,66,52,76,79,65,69,65,56,64,62,62,67,61,37,87,33,53,42,76,53,36,64,47,40,27,54,28,57,39,91,47,47,57,34,32,36,23,54,89,40,81,36,51,38,84,45,39,37,57,50,53,52,52,51,52,51,52,54,50,54,56,68,76,100,132,67,78,75,52,61,66,66,62,64,85,65,74,81,64,69,82,68,94,64,53,66,56,51,55,55,46,24,51,32,43,57,71,50,77,45,67,50,53,64,58,43,30,51,52,49,52,53,31,48,41,52,49,51,69,72,56,76,68,56,92,94,52,53,55,42,61,52,51,54,60,61,43,50,63,48,52,49,48,37,37,66,40,35,78,70,48,60,28,33,50,45,52,50,52,51,48,52,50,50,39,62,65,47,62,84,86,47,56,64,72,58,39,44,51,50,43,45,50,50,52,52,46,45,49,42,52,57,47,52,50,22,46,52,40,22,26,61,54,53,37,74,75,52,46,67,70,36,26,35,33,33,60,39,63,31,72,62,48,51,50,22,56,50,49,26,57,74,66,60,48,45,63,48,36,36,37,34,29,18,51,82,74,76,47,46,20,54,62,43,49,52,55,39,29,74,71,66,36,41,34,35,42,33,43,57,48,48,43,78,68,53,52,79,68,46,57,37,33,50,34,48,48,49,25,34,29,33,72,27,24,35,34,23,56,40,32,47,38,55,52,33,51,54,37,46,77,68,72,37,53,30,35,34,42,38,50,70,61,22,51,42,85,50,76,67,91,61,39,60,94,75,42,48,43,45,62,59,57,56,78,55,67,49,77,79,66,70,64,58,64,61,62,68,60,38,87,32,53,42,76,55,36,65,48,40,26,55,28,56,38,92,47,47,57,34,32,35,24,54,88,39,82,35,51,40,85,47,39,37,57,51,53,52,53,52,51,51,52,55,51,55,55,69,76,98

Radius of gyration: 29.87 Å; Cα contacts (8 Å, |Δi|>4): 1230; chains: 2; bounding box: 58×108×64 Å

pLDDT: mean 86.43, std 15.29, range [35.81, 98.38]

Sequence (692 aa):
MFSHLEQNRGVLPLTSKGDIHPAILALGRKYSSGEVTGATARAVAMLMAFKQVVMDYSTPPDKMLSWDLDKRLRPMMQYLIDCRPHSVSMGNAHKALRNIIAKSPPSLPEEEAKASIVDKIKEFINTRITLAANEIAKNAITKIRDGDVILTYGRSSLVESVLVAAQQAKRGSFRVIIVDSRPGVEGRQLSETLSAEGIPCTYVLLTAISYIMREVTKVFIGASAMMSNGAVLSRVGTAVVAMMARSHNLPIMFCCETYKFCERVQLDSIVYNELGQPDDLISDASGGDVDEFKALPSLKLLNLRYDLTPIKYVTLVITEFGFLPPTSVPVLIREMTRREDKDEKYMFSHLEQNRGVLPLTSKGDIHPAILALGRKYSSGEVTGATARAVAMLMAFKQVVMDYSTPPDKMLSWDLDKRLRPMMQYLIDCRPHSVSMGNAHKALRNIIAKSPPSLPEEEAKASIVDKIKEFINTRITLAANEIAKNAITKIRDGDVILTYGRSSLVESVLVAAQQAKRGSFRVIIVDSRPGVEGRQLSETLSAEGIPCTYVLLTAISYIMREVTKVFIGASAMMSNGAVLSRVGTAVVAMMARSHNLPIMFCCETYKFCERVQLDSIVYNELGQPDDLISDASGGDVDEFKALPSLKLLNLRYDLTPIKYVTLVITEFGFLPPTSVPVLIREMTRREDKDEKY